Protein AF-0000000065834195 (afdb_homodimer)

Nearest PDB structures (foldseek):
  3djc-assembly2_C  TM=9.506E-01  e=4.608E-28  Legionella pneumophila subsp. pneumophila str. Philadelphia 1
  3djc-assembly2_D  TM=9.447E-01  e=1.543E-27  Legionella pneumophila subsp. pneumophila str. Philadelphia 1
  3djc-assembly1_K  TM=9.472E-01  e=4.866E-27  Legionella pneumophila subsp. pneumophila str. Philadelphia 1
  3djc-assembly2_E  TM=9.379E-01  e=1.068E-26  Legionella pneumophila subsp. pneumophila str. Philadelphia 1
  9b78-assembly1_A  TM=9.032E-01  e=1.352E-25  Mycobacterium tuberculosis

Radius of gyration: 26.87 Å; Cα contacts (8 Å, |Δi|>4): 1147; chains: 2; bounding box: 45×83×64 Å

Foldseek 3Di:
DEWEWEADQFKIKIWDDDQPDTLDIDIDGDDLPQALVNCQVVVQVVCVVSVDHLQNHDAYAYFHPDPSCPVRVQCNCCPRNNYGYHYQLDPPQDLPAAAADPDSSPDGSLLSLLLSLCVVPDADQAWEWAADQKTWTWTAANVSHTHGTDIGGHLQNVQVVCCVPPPPADDEDAADAPDLDDPDRRRVVNNCSQVVVLVVLVVRVVVCQCVRPVPCVPPYAYEYEYDCRCRRPPVHPSHPYYDHCSNVVSRSVSCVVSVVD/DEWEWEADQFKIKIWDDDQPDTLDIDIDGDDLPQALVNCQVVVQVVCVVSVDHLQNHDAYAYFHPDPSCPVRVQCNCCPRNNYGYHYQLDPPQDLPAAAADPDSSPDRSLLSLLLSLCVVPDADQAWEWAADQKTWTWTQANVSHTHGTDIGGHLQNVQVVCCVPPPPADDEDAADAPDLDDPDRRRVVNNCSQVVVLVVLVVRVVVCQCVRPVVCVPPYAYEYEYDCRCRRPPVHPSHPYYDHCSNVSSRSVSCVVSVVD

Sequence (522 aa):
MLLAIDAGNTNVVFAVFEGDVKRGQWRVSTDGRRTADEHAVWLVALMAMKGLTPKDIHAAILSSVVPAQTGPLTTLCEEHFGCTPMRVGDPGVRLGLEVRIDNPKEAGADRLVNAVAAVATYPPPLVVIDIGTGTTFDVVDANGDFAGGVIAPGPVLSLDALHRVAAQLPKVDILRPDRVIGKGTVAAMQSGMFWGYTGMIEGILTRIKAELSPTGDPPVTVIGTGGLVRLFAEGSSLVDAIDADLTLRGLRLIHQRNAARMLLAIDAGNTNVVFAVFEGDVKRGQWRVSTDGRRTADEHAVWLVALMAMKGLTPKDIHAAILSSVVPAQTGPLTTLCEEHFGCTPMRVGDPGVRLGLEVRIDNPKEAGADRLVNAVAAVATYPPPLVVIDIGTGTTFDVVDANGDFAGGVIAPGPVLSLDALHRVAAQLPKVDILRPDRVIGKGTVAAMQSGMFWGYTGMIEGILTRIKAELSPTGDPPVTVIGTGGLVRLFAEGSSLVDAIDADLTLRGLRLIHQRNAAR

Organism: Rhodospirillum centenum (strain ATCC 51521 / SW) (NCBI:txid414684)

InterPro domains:
  IPR004619 Type III pantothenate kinase [MF_01274] (1-259)
  IPR004619 Type III pantothenate kinase [PF03309] (2-206)
  IPR004619 Type III pantothenate kinase [PTHR34265] (1-259)
  IPR004619 Type III pantothenate kinase [TIGR00671] (2-254)
  IPR043129 ATPase, nucleotide binding domain [SSF53067] (1-123)
  IPR043129 ATPase, nucleotide binding domain [SSF53067] (125-258)

Secondary structure (DSSP, 8-state):
-EEEEEE-SSEEEEEEEETTEEEEEEEEE--TT--HHHHHHHHHHHHHTTT--GGG--EEEEEES-HHHHHHHHHHIIIIISSPPEETTSTT---SS-B-SS-GGGS-HHHHHHHHHHHHHSPSSEEEEEESSEEEEEEE-TTS-EEEEEEEE-HHHHHHHHHHH-TT---------S-SSBSSHHHHHHHHHHHHHHHHHHHHHHHHHHHH-TT--SPPEEEEESTTHHHHHTTSSS-SEE-TTHHHHHHHHHHHHHH--/-EEEEEE-SSEEEEEEEETTEEEEEEEEE--TT--HHHHHHHHHHHHHTTT--GGG--EEEEEES-HHHHHHHHHIIIIIISSPPEETTSTT---SS-B-SS-GGGS-HHHHHHHHHHHHHSPSSEEEEEESSEEEEEEE-TTS-EEEEEEEE-HHHHHHHHHHH-TT---------S-SSBSSHHHHHHHHHHHHHHHHHHHHHHHHHHHH-TT--SPPEEEEESTTHHHHHTTSSS-SEE-TTHHHHHHHHHHHHHH--

Solvent-accessible surface area (backbone atoms only — not comparable to full-atom values): 26739 Å² total; per-residue (Å²): 61,36,36,38,36,42,32,42,72,62,36,31,38,40,34,36,27,55,84,93,42,74,73,46,75,47,75,45,75,49,52,70,85,58,44,28,65,58,51,43,58,57,50,50,56,56,36,44,77,67,74,42,54,53,85,54,36,68,40,34,36,35,31,54,54,31,75,64,44,46,59,28,53,42,48,27,31,40,74,65,38,68,24,74,48,47,46,58,84,42,90,87,64,56,65,88,54,53,66,59,35,79,52,59,88,64,56,50,31,60,60,54,28,31,49,47,29,43,55,76,74,46,67,54,22,28,34,41,35,36,30,46,71,41,26,36,38,40,32,29,36,72,88,51,24,39,46,33,20,28,32,29,57,8,68,65,52,25,49,50,47,37,32,73,60,36,80,80,47,70,90,74,75,83,45,82,56,95,51,57,60,8,42,44,65,67,47,7,35,18,18,17,51,38,44,20,48,46,14,14,54,50,37,40,48,55,50,40,42,49,70,78,24,71,80,50,68,67,57,70,40,33,35,27,20,52,87,50,30,57,80,67,32,60,97,40,87,77,39,75,43,79,44,81,55,35,49,64,50,12,48,53,53,34,48,53,62,56,60,80,104,61,37,38,40,35,43,33,41,72,62,35,30,39,39,32,36,27,55,85,92,42,76,73,45,73,47,77,44,74,49,52,68,83,57,45,27,66,59,48,44,57,56,50,52,55,56,35,42,75,66,75,42,54,52,84,54,34,68,40,34,35,36,29,53,52,30,75,63,45,46,58,28,52,41,47,26,31,39,74,64,38,67,24,75,48,48,47,57,84,43,89,87,64,54,63,88,54,53,67,59,36,81,52,59,88,63,57,51,30,60,60,53,28,30,49,47,28,42,55,75,74,45,68,56,21,29,34,41,35,35,30,46,70,40,26,36,37,41,32,28,36,72,86,50,23,38,45,32,19,28,32,29,59,7,68,65,51,23,51,52,46,36,33,74,60,37,80,80,46,72,90,73,74,82,46,83,57,96,49,57,60,8,40,43,64,67,47,7,35,18,18,19,52,38,44,19,48,47,14,15,52,52,38,40,49,54,50,42,43,49,69,76,24,71,81,50,68,68,58,72,40,31,36,28,19,53,86,49,30,58,80,65,32,60,98,41,85,76,39,76,43,78,44,82,55,35,49,64,51,11,48,52,51,33,49,53,63,56,59,81,105

pLDDT: mean 95.98, std 4.54, range [53.22, 98.81]

Structure (mmCIF, N/CA/C/O backbone):
data_AF-0000000065834195-model_v1
#
loop_
_entity.id
_entity.type
_entity.pdbx_description
1 polymer 'Type III pantothenate kinase'
#
loop_
_atom_site.group_PDB
_atom_site.id
_atom_site.type_symbol
_atom_site.label_atom_id
_atom_site.label_alt_id
_atom_site.label_comp_id
_atom_site.label_asym_id
_atom_site.label_entity_id
_atom_site.label_seq_id
_atom_site.pdbx_PDB_ins_code
_atom_site.Cartn_x
_atom_site.Cartn_y
_atom_site.Cartn_z
_atom_site.occupancy
_atom_site.B_iso_or_equiv
_atom_site.auth_seq_id
_atom_site.auth_comp_id
_atom_site.auth_asym_id
_atom_site.auth_atom_id
_atom_site.pdbx_PDB_model_num
ATOM 1 N N . MET A 1 1 ? -7.125 40.031 8.68 1 97.75 1 MET A N 1
ATOM 2 C CA . MET A 1 1 ? -7.434 38.625 8.68 1 97.75 1 MET A CA 1
ATOM 3 C C . MET A 1 1 ? -6.207 37.781 8.297 1 97.75 1 MET A C 1
ATOM 5 O O . MET A 1 1 ? -5.242 38.312 7.75 1 97.75 1 MET A O 1
ATOM 9 N N . LEU A 1 2 ? -6.211 36.5 8.672 1 98.62 2 LEU A N 1
ATOM 10 C CA . LEU A 1 2 ? -5.082 35.625 8.422 1 98.62 2 LEU A CA 1
ATOM 11 C C . LEU A 1 2 ? -5.352 34.719 7.223 1 98.62 2 LEU A C 1
ATOM 13 O O . LEU A 1 2 ? -6.406 34.094 7.141 1 98.62 2 LEU A O 1
ATOM 17 N N . LEU A 1 3 ? -4.465 34.688 6.25 1 98.81 3 LEU A N 1
ATOM 18 C CA . LEU A 1 3 ? -4.461 33.719 5.18 1 98.81 3 LEU A CA 1
ATOM 19 C C . LEU A 1 3 ? -3.582 32.5 5.547 1 98.81 3 LEU A C 1
ATOM 21 O O . LEU A 1 3 ? -2.365 32.656 5.688 1 98.81 3 LEU A O 1
ATOM 25 N N . ALA A 1 4 ? -4.23 31.375 5.773 1 98.81 4 ALA A N 1
ATOM 26 C CA . ALA A 1 4 ? -3.512 30.141 6.059 1 98.81 4 ALA A CA 1
ATOM 27 C C . ALA A 1 4 ? -3.408 29.266 4.812 1 98.81 4 ALA A C 1
ATOM 29 O O . ALA A 1 4 ? -4.402 29.047 4.117 1 98.81 4 ALA A O 1
ATOM 30 N N . ILE A 1 5 ? -2.184 28.781 4.523 1 98.81 5 ILE A N 1
ATOM 31 C CA . ILE A 1 5 ? -1.935 28 3.324 1 98.81 5 ILE A CA 1
ATOM 32 C C . ILE A 1 5 ? -1.263 26.672 3.701 1 98.81 5 ILE A C 1
ATOM 34 O O . ILE A 1 5 ? -0.229 26.672 4.375 1 98.81 5 ILE A O 1
ATOM 38 N N . ASP A 1 6 ? -1.839 25.609 3.357 1 98.12 6 ASP A N 1
ATOM 39 C CA . ASP A 1 6 ? -1.272 24.266 3.506 1 98.12 6 ASP A CA 1
ATOM 40 C C . ASP A 1 6 ? -1 23.641 2.145 1 98.12 6 ASP A C 1
ATOM 42 O O . ASP A 1 6 ? -1.924 23.172 1.474 1 98.12 6 ASP A O 1
ATOM 46 N N . ALA A 1 7 ? 0.254 23.594 1.764 1 97.62 7 ALA A N 1
ATOM 47 C CA . ALA A 1 7 ? 0.655 23.062 0.468 1 97.62 7 ALA A CA 1
ATOM 48 C C . ALA A 1 7 ? 1.127 21.609 0.602 1 97.62 7 ALA A C 1
ATOM 50 O O . ALA A 1 7 ? 2.279 21.359 0.963 1 97.62 7 ALA A O 1
ATOM 51 N N . GLY A 1 8 ? 0.248 20.719 0.256 1 95.31 8 GLY A N 1
ATOM 52 C CA . GLY A 1 8 ? 0.583 19.297 0.252 1 95.31 8 GLY A CA 1
ATOM 53 C C . GLY A 1 8 ? 0.902 18.766 -1.132 1 95.31 8 GLY A C 1
ATOM 54 O O . GLY A 1 8 ? 0.868 19.516 -2.113 1 95.31 8 GLY A O 1
ATOM 55 N N . ASN A 1 9 ? 1.165 17.453 -1.259 1 93.69 9 ASN A N 1
ATOM 56 C CA . ASN A 1 9 ? 1.598 16.828 -2.498 1 93.69 9 ASN A CA 1
ATOM 57 C C . ASN A 1 9 ? 0.467 16.766 -3.521 1 93.69 9 ASN A C 1
ATOM 59 O O . ASN A 1 9 ? 0.712 16.797 -4.727 1 93.69 9 ASN A O 1
ATOM 63 N N . THR A 1 10 ? -0.702 16.703 -3.031 1 93.25 10 THR A N 1
ATOM 64 C CA . THR A 1 10 ? -1.838 16.5 -3.926 1 93.25 10 THR A CA 1
ATOM 65 C C . THR A 1 10 ? -2.641 17.797 -4.078 1 93.25 10 THR A C 1
ATOM 67 O O . THR A 1 10 ? -3.107 18.109 -5.176 1 93.25 10 THR A O 1
ATOM 70 N N . ASN A 1 11 ? -2.766 18.453 -2.984 1 95.31 11 ASN A N 1
ATOM 71 C CA . ASN A 1 11 ? -3.572 19.672 -2.998 1 95.31 11 ASN A CA 1
ATOM 72 C C . ASN A 1 11 ? -2.914 20.797 -2.199 1 95.31 11 ASN A C 1
ATOM 74 O O . ASN A 1 11 ? -2.113 20.531 -1.301 1 95.31 11 ASN A O 1
ATOM 78 N N . VAL A 1 12 ? -3.273 21.969 -2.59 1 97.75 12 VAL A N 1
ATOM 79 C CA . VAL A 1 12 ? -3.02 23.156 -1.776 1 97.75 12 VAL A CA 1
ATOM 80 C C . VAL A 1 12 ? -4.332 23.672 -1.198 1 97.75 12 VAL A C 1
ATOM 82 O O . VAL A 1 12 ? -5.309 23.859 -1.93 1 97.75 12 VAL A O 1
ATOM 85 N N . VAL A 1 13 ? -4.348 23.859 0.107 1 98.12 13 VAL A N 1
ATOM 86 C CA . VAL A 1 13 ? -5.551 24.328 0.782 1 98.12 13 VAL A CA 1
ATOM 87 C C . VAL A 1 13 ? -5.328 25.75 1.318 1 98.12 13 VAL A C 1
ATOM 89 O O . VAL A 1 13 ? -4.289 26.031 1.911 1 98.12 13 VAL A O 1
ATOM 92 N N . PHE A 1 14 ? -6.305 26.609 0.997 1 98.69 14 PHE A N 1
ATOM 93 C CA . PHE A 1 14 ? -6.312 27.984 1.483 1 98.69 14 PHE A CA 1
ATOM 94 C C . PHE A 1 14 ? -7.473 28.219 2.445 1 98.69 14 PHE A C 1
ATOM 96 O O . PHE A 1 14 ? -8.578 27.719 2.219 1 98.69 14 PHE A O 1
ATOM 103 N N . ALA A 1 15 ? -7.172 28.953 3.494 1 98.69 15 ALA A N 1
ATOM 104 C CA . ALA A 1 15 ? -8.25 29.375 4.391 1 98.69 15 ALA A CA 1
ATOM 105 C C . ALA A 1 15 ? -8.023 30.797 4.906 1 98.69 15 ALA A C 1
ATOM 107 O O . ALA A 1 15 ? -6.879 31.219 5.098 1 98.69 15 ALA A O 1
ATOM 108 N N . VAL A 1 16 ? -9.102 31.531 5.074 1 98.75 16 VAL A N 1
ATOM 109 C CA . VAL A 1 16 ? -9.055 32.844 5.664 1 98.75 16 VAL A CA 1
ATOM 110 C C . VAL A 1 16 ? -9.719 32.844 7.039 1 98.75 16 VAL A C 1
ATOM 112 O O . VAL A 1 16 ? -10.852 32.375 7.18 1 98.75 16 VAL A O 1
ATOM 115 N N . PHE A 1 17 ? -8.93 33.312 8.023 1 98.5 17 PHE A N 1
ATOM 116 C CA . PHE A 1 17 ? -9.453 33.375 9.383 1 98.5 17 PHE A CA 1
ATOM 117 C C . PHE A 1 17 ? -9.609 34.812 9.844 1 98.5 17 PHE A C 1
ATOM 119 O O . PHE A 1 17 ? -8.727 35.656 9.617 1 98.5 17 PHE A O 1
ATOM 126 N N . GLU A 1 18 ? -10.742 35.125 10.461 1 97.94 18 GLU A N 1
ATOM 127 C CA . GLU A 1 18 ? -10.953 36.312 11.297 1 97.94 18 GLU A CA 1
ATOM 128 C C . GLU A 1 18 ? -11.031 35.938 12.773 1 97.94 18 GLU A C 1
ATOM 130 O O . GLU A 1 18 ? -12.086 35.531 13.266 1 97.94 18 GLU A O 1
ATOM 135 N N . GLY A 1 19 ? -9.914 36.125 13.484 1 94.69 19 GLY A N 1
ATOM 136 C CA . GLY A 1 19 ? -9.828 35.5 14.789 1 94.69 19 GLY A CA 1
ATOM 137 C C . GLY A 1 19 ? -9.945 33.969 14.727 1 94.69 19 GLY A C 1
ATOM 138 O O . GLY A 1 19 ? -9.203 33.312 13.984 1 94.69 19 GLY A O 1
ATOM 139 N N . ASP A 1 20 ? -10.945 33.469 15.422 1 94.5 20 ASP A N 1
ATOM 140 C CA . ASP A 1 20 ? -11.141 32.031 15.453 1 94.5 20 ASP A CA 1
ATOM 141 C C . ASP A 1 20 ? -12.195 31.594 14.438 1 94.5 20 ASP A C 1
ATOM 143 O O . ASP A 1 20 ? -12.477 30.391 14.289 1 94.5 20 ASP A O 1
ATOM 147 N N . VAL A 1 21 ? -12.656 32.5 13.656 1 96.94 21 VAL A N 1
ATOM 148 C CA . VAL A 1 21 ? -13.734 32.219 12.719 1 96.94 21 VAL A CA 1
ATOM 149 C C . VAL A 1 21 ? -13.156 32.031 11.32 1 96.94 21 VAL A C 1
ATOM 151 O O . VAL A 1 21 ? -12.461 32.906 10.797 1 96.94 21 VAL A O 1
ATOM 154 N N . LYS A 1 22 ? -13.492 30.875 10.711 1 98.06 22 LYS A N 1
ATOM 155 C CA . LYS A 1 22 ? -13.094 30.625 9.328 1 98.06 22 LYS A CA 1
ATOM 156 C C . LYS A 1 22 ? -14.07 31.281 8.352 1 98.06 22 LYS A C 1
ATOM 158 O O . LYS A 1 22 ? -15.227 30.875 8.258 1 98.06 22 LYS A O 1
ATOM 163 N N . ARG A 1 23 ? -13.555 32.219 7.625 1 98.12 23 ARG A N 1
ATOM 164 C CA . ARG A 1 23 ? -14.391 33 6.719 1 98.12 23 ARG A CA 1
ATOM 165 C C . ARG A 1 23 ? -14.5 32.344 5.355 1 98.12 23 ARG A C 1
ATOM 167 O O . ARG A 1 23 ? -15.422 32.625 4.59 1 98.12 23 ARG A O 1
ATOM 174 N N . GLY A 1 24 ? -13.586 31.438 5.043 1 98 24 GLY A N 1
ATOM 175 C CA . GLY A 1 24 ? -13.562 30.703 3.781 1 98 24 GLY A CA 1
ATOM 176 C C . GLY A 1 24 ? -12.445 29.688 3.701 1 98 24 GLY A C 1
ATOM 177 O O . GLY A 1 24 ? -11.438 29.797 4.402 1 98 24 GLY A O 1
ATOM 178 N N . GLN A 1 25 ? -12.641 28.688 2.916 1 98.44 25 GLN A N 1
ATOM 179 C CA . GLN A 1 25 ? -11.672 27.625 2.65 1 98.44 25 GLN A CA 1
ATOM 180 C C . GLN A 1 25 ? -11.773 27.125 1.21 1 98.44 25 GLN A C 1
ATOM 182 O O . GLN A 1 25 ? -12.875 26.969 0.682 1 98.44 25 GLN A O 1
ATOM 187 N N . TRP A 1 26 ? -10.672 26.938 0.581 1 98.62 26 TRP A N 1
ATOM 188 C CA . TRP A 1 26 ? -10.625 26.516 -0.817 1 98.62 26 TRP A CA 1
ATOM 189 C C . TRP A 1 26 ? -9.477 25.547 -1.058 1 98.62 26 TRP A C 1
ATOM 191 O O . TRP A 1 26 ? -8.484 25.562 -0.334 1 98.62 26 TRP A O 1
ATOM 201 N N . ARG A 1 27 ? -9.695 24.703 -1.991 1 97.44 27 ARG A N 1
ATOM 202 C CA . ARG A 1 27 ? -8.711 23.688 -2.332 1 97.44 27 ARG A CA 1
ATOM 203 C C . ARG A 1 27 ? -8.438 23.656 -3.83 1 97.44 27 ARG A C 1
ATOM 205 O O . ARG A 1 27 ? -9.359 23.781 -4.637 1 97.44 27 ARG A O 1
ATOM 212 N N . VAL A 1 28 ? -7.148 23.547 -4.176 1 97.69 28 VAL A N 1
ATOM 213 C CA . VAL A 1 28 ? -6.742 23.438 -5.574 1 97.69 28 VAL A CA 1
ATOM 214 C C . VAL A 1 28 ? -5.68 22.344 -5.719 1 97.69 28 VAL A C 1
ATOM 216 O O . VAL A 1 28 ? -4.914 22.094 -4.785 1 97.69 28 VAL A O 1
ATOM 219 N N . SER A 1 29 ? -5.656 21.656 -6.867 1 96.69 29 SER A N 1
ATOM 220 C CA . SER A 1 29 ? -4.656 20.609 -7.109 1 96.69 29 SER A CA 1
ATOM 221 C C . SER A 1 29 ? -3.244 21.188 -7.082 1 96.69 29 SER A C 1
ATOM 223 O O . SER A 1 29 ? -3.01 22.297 -7.562 1 96.69 29 SER A O 1
ATOM 225 N N . THR A 1 30 ? -2.346 20.406 -6.512 1 95.81 30 THR A N 1
ATOM 226 C CA . THR A 1 30 ? -0.941 20.797 -6.512 1 95.81 30 THR A CA 1
ATOM 227 C C . THR A 1 30 ? -0.331 20.625 -7.898 1 95.81 30 THR A C 1
ATOM 229 O O . THR A 1 30 ? -0.424 19.562 -8.492 1 95.81 30 THR A O 1
ATOM 232 N N . ASP A 1 31 ? 0.169 21.703 -8.383 1 94.5 31 ASP A N 1
ATOM 233 C CA . ASP A 1 31 ? 0.887 21.734 -9.656 1 94.5 31 ASP A CA 1
ATOM 234 C C . ASP A 1 31 ? 2.193 22.516 -9.523 1 94.5 31 ASP A C 1
ATOM 236 O O . ASP A 1 31 ? 2.178 23.734 -9.312 1 94.5 31 ASP A O 1
ATOM 240 N N . GLY A 1 32 ? 3.303 21.781 -9.719 1 91.25 32 GLY A N 1
ATOM 241 C CA . GLY A 1 32 ? 4.625 22.359 -9.531 1 91.25 32 GLY A CA 1
ATOM 242 C C . GLY A 1 32 ? 4.906 23.516 -10.477 1 91.25 32 GLY A C 1
ATOM 243 O O . GLY A 1 32 ? 5.824 24.297 -10.242 1 91.25 32 GLY A O 1
ATOM 244 N N . ARG A 1 33 ? 4.145 23.703 -11.57 1 92.56 33 ARG A N 1
ATOM 245 C CA . ARG A 1 33 ? 4.387 24.734 -12.578 1 92.56 33 ARG A CA 1
ATOM 246 C C . ARG A 1 33 ? 3.545 25.984 -12.297 1 92.56 33 ARG A C 1
ATOM 248 O O . ARG A 1 33 ? 3.738 27.016 -12.93 1 92.56 33 ARG A O 1
ATOM 255 N N . ARG A 1 34 ? 2.582 25.922 -11.289 1 96.44 34 ARG A N 1
ATOM 256 C CA . ARG A 1 34 ? 1.667 27.031 -11.039 1 96.44 34 ARG A CA 1
ATOM 257 C C . ARG A 1 34 ? 2.41 28.25 -10.484 1 96.44 34 ARG A C 1
ATOM 259 O O . ARG A 1 34 ? 3.232 28.109 -9.578 1 96.44 34 ARG A O 1
ATOM 266 N N . THR A 1 35 ? 2.131 29.438 -11.031 1 96.88 35 THR A N 1
ATOM 267 C CA . THR A 1 35 ? 2.789 30.672 -10.625 1 96.88 35 THR A CA 1
ATOM 268 C C . THR A 1 35 ? 1.977 31.391 -9.555 1 96.88 35 THR A C 1
ATOM 270 O O . THR A 1 35 ? 0.825 31.047 -9.297 1 96.88 35 THR A O 1
ATOM 273 N N . ALA A 1 36 ? 2.656 32.375 -8.93 1 98.06 36 ALA A N 1
ATOM 274 C CA . ALA A 1 36 ? 1.992 33.219 -7.934 1 98.06 36 ALA A CA 1
ATOM 275 C C . ALA A 1 36 ? 0.742 33.875 -8.516 1 98.06 36 ALA A C 1
ATOM 277 O O . ALA A 1 36 ? -0.303 33.938 -7.867 1 98.06 36 ALA A O 1
ATOM 278 N N . ASP A 1 37 ? 0.826 34.312 -9.789 1 98.06 37 ASP A N 1
ATOM 279 C CA . ASP A 1 37 ? -0.283 35.031 -10.43 1 98.06 37 ASP A CA 1
ATOM 280 C C . ASP A 1 37 ? -1.445 34.062 -10.703 1 98.06 37 ASP A C 1
ATOM 282 O O . ASP A 1 37 ? -2.611 34.469 -10.594 1 98.06 37 ASP A O 1
ATOM 286 N N . GLU A 1 38 ? -1.104 32.844 -11.07 1 98 38 GLU A N 1
ATOM 287 C CA . GLU A 1 38 ? -2.15 31.828 -11.289 1 98 38 GLU A CA 1
ATOM 288 C C . GLU A 1 38 ? -2.895 31.516 -10 1 98 38 GLU A C 1
ATOM 290 O O . GLU A 1 38 ? -4.121 31.422 -9.992 1 98 38 GLU A O 1
ATOM 295 N N . HIS A 1 39 ? -2.119 31.391 -8.938 1 98.25 39 HIS A N 1
ATOM 296 C CA . HIS A 1 39 ? -2.764 31.219 -7.641 1 98.25 39 HIS A CA 1
ATOM 297 C C . HIS A 1 39 ? -3.633 32.406 -7.285 1 98.25 39 HIS A C 1
ATOM 299 O O . HIS A 1 39 ? -4.754 32.25 -6.797 1 98.25 39 HIS A O 1
ATOM 305 N N . ALA A 1 40 ? -3.127 33.594 -7.531 1 98.25 40 ALA A N 1
ATOM 306 C CA . ALA A 1 40 ? -3.789 34.844 -7.129 1 98.25 40 ALA A CA 1
ATOM 307 C C . ALA A 1 40 ? -5.137 35 -7.828 1 98.25 40 ALA A C 1
ATOM 309 O O . ALA A 1 40 ? -6.148 35.25 -7.184 1 98.25 40 ALA A O 1
ATOM 310 N N . VAL A 1 41 ? -5.129 34.812 -9.148 1 98.12 41 VAL A N 1
ATOM 311 C CA . VAL A 1 41 ? -6.359 35 -9.914 1 98.12 41 VAL A CA 1
ATOM 312 C C . VAL A 1 41 ? -7.43 34.031 -9.398 1 98.12 41 VAL A C 1
ATOM 314 O O . VAL A 1 41 ? -8.57 34.438 -9.172 1 98.12 41 VAL A O 1
ATOM 317 N N . TRP A 1 42 ? -7.02 32.812 -9.227 1 98.12 42 TRP A N 1
ATOM 318 C CA . TRP A 1 42 ? -7.922 31.766 -8.766 1 98.12 42 TRP A CA 1
ATOM 319 C C . TRP A 1 42 ? -8.414 32.062 -7.352 1 98.12 42 TRP A C 1
ATOM 321 O O . TRP A 1 42 ? -9.625 32.062 -7.094 1 98.12 42 TRP A O 1
ATOM 331 N N . LEU A 1 43 ? -7.531 32.344 -6.422 1 98.56 43 LEU A N 1
ATOM 332 C CA . LEU A 1 43 ? -7.855 32.531 -5.008 1 98.56 43 LEU A CA 1
ATOM 333 C C . LEU A 1 43 ? -8.672 33.781 -4.785 1 98.56 43 LEU A C 1
ATOM 335 O O . LEU A 1 43 ? -9.672 33.781 -4.062 1 98.56 43 LEU A O 1
ATOM 339 N N . VAL A 1 44 ? -8.273 34.906 -5.395 1 98.5 44 VAL A N 1
ATOM 340 C CA . VAL A 1 44 ? -8.938 36.188 -5.211 1 98.5 44 VAL A CA 1
ATOM 341 C C . VAL A 1 44 ? -10.367 36.094 -5.734 1 98.5 44 VAL A C 1
ATOM 343 O O . VAL A 1 44 ? -11.289 36.656 -5.133 1 98.5 44 VAL A O 1
ATOM 346 N N . ALA A 1 45 ? -10.578 35.438 -6.895 1 98.5 45 ALA A N 1
ATOM 347 C CA . ALA A 1 45 ? -11.922 35.25 -7.43 1 98.5 45 ALA A CA 1
ATOM 348 C C . ALA A 1 45 ? -12.812 34.5 -6.441 1 98.5 45 ALA A C 1
ATOM 350 O O . ALA A 1 45 ? -13.977 34.875 -6.242 1 98.5 45 ALA A O 1
ATOM 351 N N . LEU A 1 46 ? -12.273 33.531 -5.852 1 98.69 46 LEU A N 1
ATOM 352 C CA . LEU A 1 46 ? -13.039 32.719 -4.898 1 98.69 46 LEU A CA 1
ATOM 353 C C . LEU A 1 46 ? -13.289 33.5 -3.615 1 98.69 46 LEU A C 1
ATOM 355 O O . LEU A 1 46 ? -14.375 33.406 -3.025 1 98.69 46 LEU A O 1
ATOM 359 N N . MET A 1 47 ? -12.297 34.25 -3.143 1 98.44 47 MET A N 1
ATOM 360 C CA . MET A 1 47 ? -12.461 35.125 -1.986 1 98.44 47 MET A CA 1
ATOM 361 C C . MET A 1 47 ? -13.594 36.125 -2.219 1 98.44 47 MET A C 1
ATOM 363 O O . MET A 1 47 ? -14.414 36.344 -1.329 1 98.44 47 MET A O 1
ATOM 367 N N . ALA A 1 48 ? -13.641 36.625 -3.391 1 98.31 48 ALA A N 1
ATOM 368 C CA . ALA A 1 48 ? -14.656 37.625 -3.736 1 98.31 48 ALA A CA 1
ATOM 369 C C . ALA A 1 48 ? -16.062 37.031 -3.6 1 98.31 48 ALA A C 1
ATOM 371 O O . ALA A 1 48 ? -17 37.75 -3.219 1 98.31 48 ALA A O 1
ATOM 372 N N . MET A 1 49 ? -16.188 35.844 -3.926 1 98.19 49 MET A N 1
ATOM 373 C CA . MET A 1 49 ? -17.469 35.156 -3.824 1 98.19 49 MET A CA 1
ATOM 374 C C . MET A 1 49 ? -17.938 35.094 -2.373 1 98.19 49 MET A C 1
ATOM 376 O O . MET A 1 49 ? -19.125 34.906 -2.107 1 98.19 49 MET A O 1
ATOM 380 N N . LYS A 1 50 ? -17.031 35.281 -1.457 1 97.88 50 LYS A N 1
ATOM 381 C CA . LYS A 1 50 ? -17.359 35.281 -0.032 1 97.88 50 LYS A CA 1
ATOM 382 C C . LYS A 1 50 ? -17.344 36.719 0.532 1 97.88 50 LYS A C 1
ATOM 384 O O . LYS A 1 50 ? -17.406 36.906 1.749 1 97.88 50 LYS A O 1
ATOM 389 N N . GLY A 1 51 ? -17.172 37.656 -0.342 1 97.94 51 GLY A N 1
ATOM 390 C CA . GLY A 1 51 ? -17.156 39.031 0.083 1 97.94 51 GLY A CA 1
ATOM 391 C C . GLY A 1 51 ? -15.828 39.469 0.661 1 97.94 51 GLY A C 1
ATOM 392 O O . GLY A 1 51 ? -15.758 40.406 1.451 1 97.94 51 GLY A O 1
ATOM 393 N N . LEU A 1 52 ? -14.797 38.75 0.393 1 98.31 52 LEU A N 1
ATOM 394 C CA . LEU A 1 52 ? -13.453 39.062 0.865 1 98.31 52 LEU A CA 1
ATOM 395 C C . LEU A 1 52 ? -12.609 39.656 -0.258 1 98.31 52 LEU A C 1
ATOM 397 O O . LEU A 1 52 ? -12.797 39.312 -1.428 1 98.31 52 LEU A O 1
ATOM 401 N N . THR A 1 53 ? -11.734 40.562 0.076 1 97.88 53 THR A N 1
ATOM 402 C CA . THR A 1 53 ? -10.773 41.156 -0.853 1 97.88 53 THR A CA 1
ATOM 403 C C . THR A 1 53 ? -9.352 41 -0.338 1 97.88 53 THR A C 1
ATOM 405 O O . THR A 1 53 ? -9.141 40.719 0.842 1 97.88 53 THR A O 1
ATOM 408 N N . PRO A 1 54 ? -8.406 41.156 -1.224 1 98.06 54 PRO A N 1
ATOM 409 C CA . PRO A 1 54 ? -7.016 41.031 -0.78 1 98.06 54 PRO A CA 1
ATOM 410 C C . PRO A 1 54 ? -6.68 42 0.354 1 98.06 54 PRO A C 1
ATOM 412 O O . PRO A 1 54 ? -5.836 41.688 1.2 1 98.06 54 PRO A O 1
ATOM 415 N N . LYS A 1 55 ? -7.32 43.156 0.406 1 97.44 55 LYS A N 1
ATOM 416 C CA . LYS A 1 55 ? -7.055 44.156 1.418 1 97.44 55 LYS A CA 1
ATOM 417 C C . LYS A 1 55 ? -7.477 43.688 2.805 1 97.44 55 LYS A C 1
ATOM 419 O O . LYS A 1 55 ? -7.047 44.25 3.816 1 97.44 55 LYS A O 1
ATOM 424 N N . ASP A 1 56 ? -8.32 42.719 2.834 1 98 56 ASP A N 1
ATOM 425 C CA . ASP A 1 56 ? -8.797 42.156 4.098 1 98 56 ASP A CA 1
ATOM 426 C C . ASP A 1 56 ? -7.723 41.312 4.766 1 98 56 ASP A C 1
ATOM 428 O O . ASP A 1 56 ? -7.816 41 5.957 1 98 56 ASP A O 1
ATOM 432 N N . ILE A 1 57 ? -6.703 40.875 4.008 1 98.44 57 ILE A N 1
ATOM 433 C CA . ILE A 1 57 ? -5.656 40 4.5 1 98.44 57 ILE A CA 1
ATOM 434 C C . ILE A 1 57 ? -4.48 40.812 5.023 1 98.44 57 ILE A C 1
ATOM 436 O O . ILE A 1 57 ? -3.943 41.656 4.309 1 98.44 57 ILE A O 1
ATOM 440 N N . HIS A 1 58 ? -4.074 40.594 6.266 1 96.69 58 HIS A N 1
ATOM 441 C CA . HIS A 1 58 ? -2.982 41.375 6.84 1 96.69 58 HIS A CA 1
ATOM 442 C C . HIS A 1 58 ? -1.855 40.469 7.328 1 96.69 58 HIS A C 1
ATOM 444 O O . HIS A 1 58 ? -0.784 40.938 7.703 1 96.69 58 HIS A O 1
ATOM 450 N N . ALA A 1 59 ? -2.078 39.219 7.355 1 98 59 ALA A N 1
ATOM 451 C CA . ALA A 1 59 ? -1.062 38.219 7.73 1 98 59 ALA A CA 1
ATOM 452 C C . ALA A 1 59 ? -1.246 36.938 6.957 1 98 59 ALA A C 1
ATOM 454 O O . ALA A 1 59 ? -2.334 36.656 6.445 1 98 59 ALA A O 1
ATOM 455 N N . ALA A 1 60 ? -0.17 36.156 6.844 1 98.56 60 ALA A N 1
ATOM 456 C CA . ALA A 1 60 ? -0.22 34.875 6.172 1 98.56 60 ALA A CA 1
ATOM 457 C C . ALA A 1 60 ? 0.69 33.875 6.863 1 98.56 60 ALA A C 1
ATOM 459 O O . ALA A 1 60 ? 1.688 34.25 7.48 1 98.56 60 ALA A O 1
ATOM 460 N N . ILE A 1 61 ? 0.319 32.656 6.805 1 98.69 61 ILE A N 1
ATOM 461 C CA . ILE A 1 61 ? 1.134 31.547 7.285 1 98.69 61 ILE A CA 1
ATOM 462 C C . ILE A 1 61 ? 1.114 30.406 6.262 1 98.69 61 ILE A C 1
ATOM 464 O O . ILE A 1 61 ? 0.089 30.156 5.625 1 98.69 61 ILE A O 1
ATOM 468 N N . LEU A 1 62 ? 2.264 29.781 6.082 1 98.56 62 LEU A N 1
ATOM 469 C CA . LEU A 1 62 ? 2.441 28.781 5.035 1 98.56 62 LEU A CA 1
ATOM 470 C C . LEU A 1 62 ? 3.078 27.516 5.598 1 98.56 62 LEU A C 1
ATOM 472 O O . LEU A 1 62 ? 4.137 27.578 6.227 1 98.56 62 LEU A O 1
ATOM 476 N N . SER A 1 63 ? 2.387 26.438 5.52 1 98.06 63 SER A N 1
ATOM 477 C CA . SER A 1 63 ? 2.941 25.094 5.652 1 98.06 63 SER A CA 1
ATOM 478 C C . SER A 1 63 ? 3.1 24.422 4.293 1 98.06 63 SER A C 1
ATOM 480 O O . SER A 1 63 ? 2.131 24.281 3.541 1 98.06 63 SER A O 1
ATOM 482 N N . SER A 1 64 ? 4.309 24.031 3.932 1 96.19 64 SER A N 1
ATOM 483 C CA . SER A 1 64 ? 4.527 23.453 2.609 1 96.19 64 SER A CA 1
ATOM 484 C C . SER A 1 64 ? 5.453 22.25 2.678 1 96.19 64 SER A C 1
ATOM 486 O O . SER A 1 64 ? 6.516 22.312 3.297 1 96.19 64 SER A O 1
ATOM 488 N N . VAL A 1 65 ? 5.02 21.172 2.094 1 93.88 65 VAL A N 1
ATOM 489 C CA . VAL A 1 65 ? 5.891 20.016 1.936 1 93.88 65 VAL A CA 1
ATOM 490 C C . VAL A 1 65 ? 6.219 19.812 0.458 1 93.88 65 VAL A C 1
ATOM 492 O O . VAL A 1 65 ? 6.633 18.734 0.051 1 93.88 65 VAL A O 1
ATOM 495 N N . VAL A 1 66 ? 5.965 20.797 -0.369 1 94 66 VAL A N 1
ATOM 496 C CA . VAL A 1 66 ? 6.242 20.812 -1.802 1 94 66 VAL A CA 1
ATOM 497 C C . VAL A 1 66 ? 7.199 21.953 -2.133 1 94 66 VAL A C 1
ATOM 499 O O . VAL A 1 66 ? 6.766 23.062 -2.457 1 94 66 VAL A O 1
ATOM 502 N N . PRO A 1 67 ? 8.422 21.656 -2.242 1 91.81 67 PRO A N 1
ATOM 503 C CA . PRO A 1 67 ? 9.414 22.719 -2.467 1 91.81 67 PRO A CA 1
ATOM 504 C C . PRO A 1 67 ? 9.109 23.562 -3.699 1 91.81 67 PRO A C 1
ATOM 506 O O . PRO A 1 67 ? 9.211 24.797 -3.652 1 91.81 67 PRO A O 1
ATOM 509 N N . ALA A 1 68 ? 8.617 22.984 -4.746 1 94 68 ALA A N 1
ATOM 510 C CA . ALA A 1 68 ? 8.359 23.672 -6.008 1 94 68 ALA A CA 1
ATOM 511 C C . ALA A 1 68 ? 7.262 24.719 -5.855 1 94 68 ALA A C 1
ATOM 513 O O . ALA A 1 68 ? 7.168 25.656 -6.652 1 94 68 ALA A O 1
ATOM 514 N N . GLN A 1 69 ? 6.469 24.594 -4.797 1 95.69 69 GLN A N 1
ATOM 515 C CA . GLN A 1 69 ? 5.336 25.5 -4.641 1 95.69 69 GLN A CA 1
ATOM 516 C C . GLN A 1 69 ? 5.602 26.531 -3.545 1 95.69 69 GLN A C 1
ATOM 518 O O . GLN A 1 69 ? 4.875 27.516 -3.426 1 95.69 69 GLN A O 1
ATOM 523 N N . THR A 1 70 ? 6.613 26.312 -2.754 1 96.12 70 THR A N 1
ATOM 524 C CA . THR A 1 70 ? 6.887 27.203 -1.627 1 96.12 70 THR A CA 1
ATOM 525 C C . THR A 1 70 ? 7.207 28.609 -2.113 1 96.12 70 THR A C 1
ATOM 527 O O . THR A 1 70 ? 6.695 29.594 -1.568 1 96.12 70 THR A O 1
ATOM 530 N N . GLY A 1 71 ? 8.039 28.75 -3.15 1 96.94 71 GLY A N 1
ATOM 531 C CA . GLY A 1 71 ? 8.383 30.031 -3.719 1 96.94 71 GLY A CA 1
ATOM 532 C C . GLY A 1 71 ? 7.18 30.797 -4.254 1 96.94 71 GLY A C 1
ATOM 533 O O . GLY A 1 71 ? 6.871 31.891 -3.787 1 96.94 71 GLY A O 1
ATOM 534 N N . PRO A 1 72 ? 6.484 30.156 -5.195 1 98.19 72 PRO A N 1
ATOM 535 C CA . PRO A 1 72 ? 5.309 30.812 -5.785 1 98.19 72 PRO A CA 1
ATOM 536 C C . PRO A 1 72 ? 4.27 31.203 -4.742 1 98.19 72 PRO A C 1
ATOM 538 O O . PRO A 1 72 ? 3.662 32.281 -4.848 1 98.19 72 PRO A O 1
ATOM 541 N N . LEU A 1 73 ? 4.062 30.453 -3.725 1 98.62 73 LEU A N 1
ATOM 542 C CA . LEU A 1 73 ? 3.072 30.75 -2.699 1 98.62 73 LEU A CA 1
ATOM 543 C C . LEU A 1 73 ? 3.545 31.906 -1.814 1 98.62 73 LEU A C 1
ATOM 545 O O . LEU A 1 73 ? 2.736 32.719 -1.363 1 98.62 73 LEU A O 1
ATOM 549 N N . THR A 1 74 ? 4.832 31.938 -1.553 1 98.44 74 THR A N 1
ATOM 550 C CA . THR A 1 74 ? 5.406 33.062 -0.845 1 98.44 74 THR A CA 1
ATOM 551 C C . THR A 1 74 ? 5.219 34.375 -1.647 1 98.44 74 THR A C 1
ATOM 553 O O . THR A 1 74 ? 4.785 35.375 -1.104 1 98.44 74 THR A O 1
ATOM 556 N N . THR A 1 75 ? 5.523 34.25 -2.932 1 98.56 75 THR A N 1
ATOM 557 C CA . THR A 1 75 ? 5.367 35.406 -3.826 1 98.56 75 THR A CA 1
ATOM 558 C C . THR A 1 75 ? 3.906 35.844 -3.904 1 98.56 75 THR A C 1
ATOM 560 O O . THR A 1 75 ? 3.607 37.031 -3.955 1 98.56 75 THR A O 1
ATOM 563 N N . LEU A 1 76 ? 3.004 34.875 -3.922 1 98.62 76 LEU A N 1
ATOM 564 C CA . LEU A 1 76 ? 1.574 35.156 -3.877 1 98.62 76 LEU A CA 1
ATOM 565 C C . LEU A 1 76 ? 1.243 36.062 -2.705 1 98.62 76 LEU A C 1
ATOM 567 O O . LEU A 1 76 ? 0.584 37.094 -2.881 1 98.62 76 LEU A O 1
ATOM 571 N N . CYS A 1 77 ? 1.704 35.719 -1.499 1 98.69 77 CYS A N 1
ATOM 572 C CA . CYS A 1 77 ? 1.41 36.469 -0.29 1 98.69 77 CYS A CA 1
ATOM 573 C C . CYS A 1 77 ? 2.016 37.875 -0.364 1 98.69 77 CYS A C 1
ATOM 575 O O . CYS A 1 77 ? 1.338 38.875 -0.082 1 98.69 77 CYS A O 1
ATOM 577 N N . GLU A 1 78 ? 3.23 37.969 -0.796 1 98.31 78 GLU A N 1
ATOM 578 C CA . GLU A 1 78 ? 3.963 39.219 -0.796 1 98.31 78 GLU A CA 1
ATOM 579 C C . GLU A 1 78 ? 3.41 40.188 -1.845 1 98.31 78 GLU A C 1
ATOM 581 O O . GLU A 1 78 ? 3.162 41.344 -1.552 1 98.31 78 GLU A O 1
ATOM 586 N N . GLU A 1 79 ? 3.133 39.719 -2.984 1 98.12 79 GLU A N 1
ATOM 587 C CA . GLU A 1 79 ? 2.809 40.594 -4.105 1 98.12 79 GLU A CA 1
ATOM 588 C C . GLU A 1 79 ? 1.311 40.875 -4.172 1 98.12 79 GLU A C 1
ATOM 590 O O . GLU A 1 79 ? 0.895 41.938 -4.59 1 98.12 79 GLU A O 1
ATOM 595 N N . HIS A 1 80 ? 0.53 39.938 -3.783 1 98 80 HIS A N 1
ATOM 596 C CA . HIS A 1 80 ? -0.898 40.094 -4.031 1 98 80 HIS A CA 1
ATOM 597 C C . HIS A 1 80 ? -1.65 40.375 -2.736 1 98 80 HIS A C 1
ATOM 599 O O . HIS A 1 80 ? -2.766 40.906 -2.77 1 98 80 HIS A O 1
ATOM 605 N N . PHE A 1 81 ? -1.032 40.094 -1.612 1 98.25 81 PHE A N 1
ATOM 606 C CA . PHE A 1 81 ? -1.711 40.344 -0.349 1 98.25 81 PHE A CA 1
ATOM 607 C C . PHE A 1 81 ? -0.901 41.312 0.51 1 98.25 81 PHE A C 1
ATOM 609 O O . PHE A 1 81 ? -1.386 41.781 1.535 1 98.25 81 PHE A O 1
ATOM 616 N N . GLY A 1 82 ? 0.312 41.531 0.147 1 97.12 82 GLY A N 1
ATOM 617 C CA . GLY A 1 82 ? 1.125 42.562 0.791 1 97.12 82 GLY A CA 1
ATOM 618 C C . GLY A 1 82 ? 1.699 42.094 2.121 1 97.12 82 GLY A C 1
ATOM 619 O O . GLY A 1 82 ? 1.962 42.938 2.998 1 97.12 82 GLY A O 1
ATOM 620 N N . CYS A 1 83 ? 1.808 40.906 2.416 1 96.25 83 CYS A N 1
ATOM 621 C CA . CYS A 1 83 ? 2.383 40.406 3.658 1 96.25 83 CYS A CA 1
ATOM 622 C C . CYS A 1 83 ? 3.318 39.219 3.389 1 96.25 83 CYS A C 1
ATOM 624 O O . CYS A 1 83 ? 3.115 38.469 2.438 1 96.25 83 CYS A O 1
ATOM 626 N N . THR A 1 84 ? 4.395 39.094 4.164 1 96.88 84 THR A N 1
ATOM 627 C CA . THR A 1 84 ? 5.301 37.938 4.113 1 96.88 84 THR A CA 1
ATOM 628 C C . THR A 1 84 ? 4.762 36.812 4.961 1 96.88 84 THR A C 1
ATOM 630 O O . THR A 1 84 ? 4.492 36.969 6.152 1 96.88 84 THR A O 1
ATOM 633 N N . PRO A 1 85 ? 4.574 35.656 4.344 1 98.19 85 PRO A N 1
ATOM 634 C CA . PRO A 1 85 ? 4.004 34.562 5.129 1 98.19 85 PRO A CA 1
ATOM 635 C C . PRO A 1 85 ? 4.992 34 6.145 1 98.19 85 PRO A C 1
ATOM 637 O O . PRO A 1 85 ? 6.188 33.875 5.855 1 98.19 85 PRO A O 1
ATOM 640 N N . MET A 1 86 ? 4.488 33.75 7.352 1 97.75 86 MET A N 1
ATOM 641 C CA . MET A 1 86 ? 5.215 32.906 8.305 1 97.75 86 MET A CA 1
ATOM 642 C C . MET A 1 86 ? 5.309 31.469 7.812 1 97.75 86 MET A C 1
ATOM 644 O O . MET A 1 86 ? 4.293 30.844 7.531 1 97.75 86 MET A O 1
ATOM 648 N N . ARG A 1 87 ? 6.473 30.969 7.664 1 96.62 87 ARG A N 1
ATOM 649 C CA . ARG A 1 87 ? 6.641 29.609 7.168 1 96.62 87 ARG A CA 1
ATOM 650 C C . ARG A 1 87 ? 6.891 28.641 8.312 1 96.62 87 ARG A C 1
ATOM 652 O O . ARG A 1 87 ? 7.848 28.797 9.078 1 96.62 87 ARG A O 1
ATOM 659 N N . VAL A 1 88 ? 6.043 27.672 8.414 1 96.69 88 VAL A N 1
ATOM 660 C CA . VAL A 1 88 ? 6.23 26.641 9.422 1 96.69 88 VAL A CA 1
ATOM 661 C C . VAL A 1 88 ? 7.543 25.906 9.172 1 96.69 88 VAL A C 1
ATOM 663 O O . VAL A 1 88 ? 7.836 25.516 8.039 1 96.69 88 VAL A O 1
ATOM 666 N N . GLY A 1 89 ? 8.305 25.719 10.195 1 90.69 89 GLY A N 1
ATOM 667 C CA . GLY A 1 89 ? 9.594 25.047 10.07 1 90.69 89 GLY A CA 1
ATOM 668 C C . GLY A 1 89 ? 10.766 26 10.047 1 90.69 89 GLY A C 1
ATOM 669 O O . GLY A 1 89 ? 11.914 25.594 10.242 1 90.69 89 GLY A O 1
ATOM 670 N N . ASP A 1 90 ? 10.492 27.281 9.703 1 91.81 90 ASP A N 1
ATOM 671 C CA . ASP A 1 90 ? 11.562 28.266 9.727 1 91.81 90 ASP A CA 1
ATOM 672 C C . ASP A 1 90 ? 12.094 28.469 11.141 1 91.81 90 ASP A C 1
ATOM 674 O O . ASP A 1 90 ? 11.352 28.328 12.117 1 91.81 90 ASP A O 1
ATOM 678 N N . PRO A 1 91 ? 13.43 28.906 11.055 1 88.88 91 PRO A N 1
ATOM 679 C CA . PRO A 1 91 ? 13.992 29.234 12.367 1 88.88 91 PRO A CA 1
ATOM 680 C C . PRO A 1 91 ? 13.234 30.375 13.07 1 88.88 91 PRO A C 1
ATOM 682 O O . PRO A 1 91 ? 12.82 31.328 12.422 1 88.88 91 PRO A O 1
ATOM 685 N N . GLY A 1 92 ? 12.906 30.25 14.297 1 89.81 92 GLY A N 1
ATOM 686 C CA . GLY A 1 92 ? 12.281 31.312 15.062 1 89.81 92 GLY A CA 1
ATOM 687 C C . GLY A 1 92 ? 10.789 31.109 15.25 1 89.81 92 GLY A C 1
ATOM 688 O O . GLY A 1 92 ? 10.18 31.75 16.109 1 89.81 92 GLY A O 1
ATOM 689 N N . VAL A 1 93 ? 10.227 30.344 14.359 1 94.81 93 VAL A N 1
ATOM 690 C CA . VAL A 1 93 ? 8.79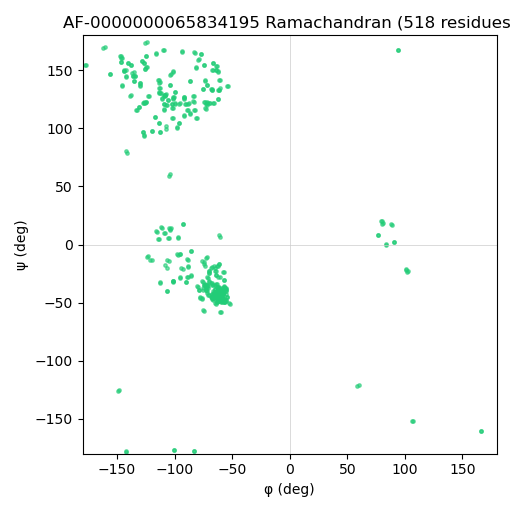7 30.078 14.516 1 94.81 93 VAL A CA 1
ATOM 691 C C . VAL A 1 93 ? 8.586 29.125 15.695 1 94.81 93 VAL A C 1
ATOM 693 O O . VAL A 1 93 ? 9.109 28.016 15.719 1 94.81 93 VAL A O 1
ATOM 696 N N . ARG A 1 94 ? 7.828 29.578 16.672 1 96.06 94 ARG A N 1
ATOM 697 C CA . ARG A 1 94 ? 7.547 28.812 17.875 1 96.06 94 ARG A CA 1
ATOM 698 C C . ARG A 1 94 ? 6.312 27.938 17.688 1 96.06 94 ARG A C 1
ATOM 700 O O . ARG A 1 94 ? 5.215 28.438 17.453 1 96.06 94 ARG A O 1
ATOM 707 N N . LEU A 1 95 ? 6.426 26.688 17.828 1 96.25 95 LEU A N 1
ATOM 708 C CA . LEU A 1 95 ? 5.324 25.75 17.625 1 96.25 95 LEU A CA 1
ATOM 709 C C . LEU A 1 95 ? 4.539 25.547 18.906 1 96.25 95 LEU A C 1
ATOM 711 O O . LEU A 1 95 ? 3.344 25.25 18.875 1 96.25 95 LEU A O 1
ATOM 715 N N . GLY A 1 96 ? 5.195 25.703 20.031 1 95 96 GLY A N 1
ATOM 716 C CA . GLY A 1 96 ? 4.562 25.438 21.312 1 95 96 GLY A CA 1
ATOM 717 C C . GLY A 1 96 ? 4.746 24 21.781 1 95 96 GLY A C 1
ATOM 718 O O . GLY A 1 96 ? 4.168 23.594 22.797 1 95 96 GLY A O 1
ATOM 719 N N . LEU A 1 97 ? 5.461 23.188 21.031 1 95.81 97 LEU A N 1
ATOM 720 C CA . LEU A 1 97 ? 5.871 21.844 21.438 1 95.81 97 LEU A CA 1
ATOM 721 C C . LEU A 1 97 ? 7.297 21.562 20.984 1 95.81 97 LEU A C 1
ATOM 723 O O . LEU A 1 97 ? 7.82 22.219 20.094 1 95.81 97 LEU A O 1
ATOM 727 N N . GLU A 1 98 ? 7.906 20.656 21.688 1 96.38 98 GLU A N 1
ATOM 728 C CA . GLU A 1 98 ? 9.25 20.234 21.297 1 96.38 98 GLU A CA 1
ATOM 729 C C . GLU A 1 98 ? 9.211 19.125 20.266 1 96.38 98 GLU A C 1
ATOM 731 O O . GLU A 1 98 ? 8.359 18.234 20.328 1 96.38 98 GLU A O 1
ATOM 736 N N . VAL A 1 99 ? 10.102 19.188 19.312 1 96.94 99 VAL A N 1
ATOM 737 C CA . VAL A 1 99 ? 10.266 18.156 18.297 1 96.94 99 VAL A CA 1
ATOM 738 C C . VAL A 1 99 ? 11.383 17.203 18.719 1 96.94 99 VAL A C 1
ATOM 740 O O . VAL A 1 99 ? 12.562 17.531 18.594 1 96.94 99 VAL A O 1
ATOM 743 N N . ARG A 1 100 ? 10.992 16.016 19.172 1 96.94 100 ARG A N 1
ATOM 744 C CA . ARG A 1 100 ? 11.93 15.086 19.797 1 96.94 100 ARG A CA 1
ATOM 745 C C . ARG A 1 100 ? 12.273 13.945 18.859 1 96.94 100 ARG A C 1
ATOM 747 O O . ARG A 1 100 ? 12.047 12.773 19.172 1 96.94 100 ARG A O 1
ATOM 754 N N . ILE A 1 101 ? 12.828 14.242 17.688 1 96.62 101 ILE A N 1
ATOM 755 C CA . ILE A 1 101 ? 13.336 13.25 16.75 1 96.62 101 ILE A CA 1
ATOM 756 C C . ILE A 1 101 ? 14.805 13.547 16.438 1 96.62 101 ILE A C 1
ATOM 758 O O . ILE A 1 101 ? 15.367 14.531 16.922 1 96.62 101 ILE A O 1
ATOM 762 N N . ASP A 1 102 ? 15.422 12.672 15.695 1 95.62 102 ASP A N 1
ATOM 763 C CA . ASP A 1 102 ? 16.859 12.734 15.508 1 95.62 102 ASP A CA 1
ATOM 764 C C . ASP A 1 102 ? 17.266 14.023 14.781 1 95.62 102 ASP A C 1
ATOM 766 O O . ASP A 1 102 ? 18.219 14.688 15.164 1 95.62 102 ASP A O 1
ATOM 770 N N . ASN A 1 103 ? 16.531 14.32 13.703 1 93.62 103 ASN A N 1
ATOM 771 C CA . ASN A 1 103 ? 16.734 15.547 12.938 1 93.62 103 ASN A CA 1
ATOM 772 C C . ASN A 1 103 ? 15.43 16.312 12.766 1 93.62 103 ASN A C 1
ATOM 774 O O . ASN A 1 103 ? 14.688 16.078 11.805 1 93.62 103 ASN A O 1
ATOM 778 N N . PRO A 1 104 ? 15.211 17.281 13.609 1 91 104 PRO A N 1
ATOM 779 C CA . PRO A 1 104 ? 13.938 18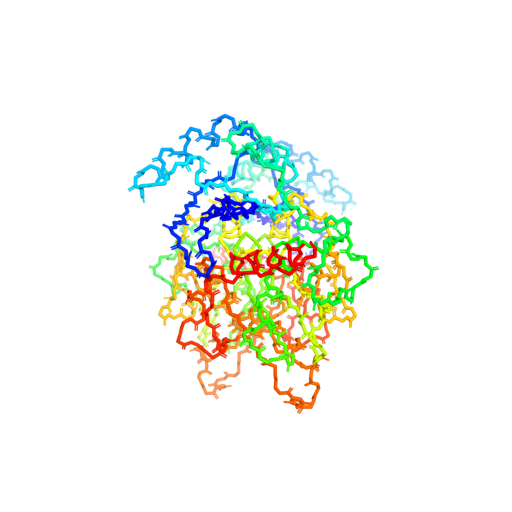 13.617 1 91 104 PRO A CA 1
ATOM 780 C C . PRO A 1 104 ? 13.609 18.641 12.273 1 91 104 PRO A C 1
ATOM 782 O O . PRO A 1 104 ? 12.438 18.844 11.945 1 91 104 PRO A O 1
ATOM 785 N N . LYS A 1 105 ? 14.594 18.922 11.453 1 87.06 105 LYS A N 1
ATOM 786 C CA . LYS A 1 105 ? 14.383 19.578 10.164 1 87.06 105 LYS A CA 1
ATOM 787 C C . LYS A 1 105 ? 13.727 18.625 9.164 1 87.06 105 LYS A C 1
ATOM 789 O O . LYS A 1 105 ? 13.211 19.062 8.133 1 87.06 105 LYS A O 1
ATOM 794 N N . GLU A 1 106 ? 13.664 17.344 9.523 1 88.06 106 GLU A N 1
ATOM 795 C CA . GLU A 1 106 ? 13.117 16.328 8.617 1 88.06 106 GLU A CA 1
ATOM 796 C C . GLU A 1 106 ? 11.609 16.188 8.797 1 88.06 106 GLU A C 1
ATOM 798 O O . GLU A 1 106 ? 10.938 15.586 7.953 1 88.06 106 GLU A O 1
ATOM 803 N N . ALA A 1 107 ? 11.164 16.766 9.875 1 90.44 107 ALA A N 1
ATOM 804 C CA . ALA A 1 107 ? 9.734 16.594 10.125 1 90.44 107 ALA A CA 1
ATOM 805 C C . ALA A 1 107 ? 8.906 17.406 9.133 1 90.44 107 ALA A C 1
ATOM 807 O O . ALA A 1 107 ? 9.148 18.609 8.945 1 90.44 107 ALA A O 1
ATOM 808 N N . GLY A 1 108 ? 8.055 16.75 8.43 1 92.31 108 GLY A N 1
ATOM 809 C CA . GLY A 1 108 ? 7.148 17.469 7.551 1 92.31 108 GLY A CA 1
ATOM 810 C C . GLY A 1 108 ? 6.352 18.547 8.266 1 92.31 108 GLY A C 1
ATOM 811 O O . GLY A 1 108 ? 5.844 18.328 9.359 1 92.31 108 GLY A O 1
ATOM 812 N N . ALA A 1 109 ? 6.27 19.672 7.629 1 94.56 109 ALA A N 1
ATOM 813 C CA . ALA A 1 109 ? 5.582 20.812 8.227 1 94.56 109 ALA A CA 1
ATOM 814 C C . ALA A 1 109 ? 4.137 20.469 8.562 1 94.56 109 ALA A C 1
ATOM 816 O O . ALA A 1 109 ? 3.619 20.875 9.609 1 94.56 109 ALA A O 1
ATOM 817 N N . ASP A 1 110 ? 3.492 19.75 7.719 1 95.31 110 ASP A N 1
ATOM 818 C CA . ASP A 1 110 ? 2.094 19.391 7.93 1 95.31 110 ASP A CA 1
ATOM 819 C C . ASP A 1 110 ? 1.936 18.5 9.156 1 95.31 110 ASP A C 1
ATOM 821 O O . ASP A 1 110 ? 0.972 18.641 9.914 1 95.31 110 ASP A O 1
ATOM 825 N N . ARG A 1 111 ? 2.873 17.609 9.359 1 96.75 111 ARG A N 1
ATOM 826 C CA . ARG A 1 111 ? 2.826 16.703 10.516 1 96.75 111 ARG A CA 1
ATOM 827 C C . ARG A 1 111 ? 2.971 17.484 11.82 1 96.75 111 ARG A C 1
ATOM 829 O O . ARG A 1 111 ? 2.268 17.219 12.789 1 96.75 111 ARG A O 1
ATOM 836 N N . LEU A 1 112 ? 3.9 18.484 11.828 1 97.31 112 LEU A N 1
ATOM 837 C CA . LEU A 1 112 ? 4.094 19.328 13.008 1 97.31 112 LEU A CA 1
ATOM 838 C C . LEU A 1 112 ? 2.85 20.172 13.281 1 97.31 112 LEU A C 1
ATOM 840 O O . LEU A 1 112 ? 2.422 20.297 14.43 1 97.31 112 LEU A O 1
ATOM 844 N N . VAL A 1 113 ? 2.293 20.703 12.25 1 98.19 113 VAL A N 1
ATOM 845 C CA . VAL A 1 113 ? 1.094 21.516 12.359 1 98.19 113 VAL A CA 1
ATOM 846 C C . VAL A 1 113 ? -0.045 20.703 12.961 1 98.19 113 VAL A C 1
ATOM 848 O O . VAL A 1 113 ? -0.757 21.172 13.844 1 98.19 113 VAL A O 1
ATOM 851 N N . ASN A 1 114 ? -0.224 19.469 12.469 1 98.25 114 ASN A N 1
ATOM 852 C CA . ASN A 1 114 ? -1.254 18.578 12.992 1 98.25 114 ASN A CA 1
ATOM 853 C C . ASN A 1 114 ? -1.028 18.281 14.469 1 98.25 114 ASN A C 1
ATOM 855 O O . ASN A 1 114 ? -1.979 18.234 15.258 1 98.25 114 ASN A O 1
ATOM 859 N N . ALA A 1 115 ? 0.202 18.062 14.836 1 98.31 115 ALA A N 1
ATOM 860 C CA . ALA A 1 115 ? 0.539 17.781 16.219 1 98.31 115 ALA A CA 1
ATOM 861 C C . ALA A 1 115 ? 0.17 18.938 17.141 1 98.31 115 ALA A C 1
ATOM 863 O O . ALA A 1 115 ? -0.411 18.75 18.203 1 98.31 115 ALA A O 1
ATOM 864 N N . VAL A 1 116 ? 0.503 20.172 16.719 1 98.31 116 VAL A N 1
ATOM 865 C CA . VAL A 1 116 ? 0.206 21.375 17.484 1 98.31 116 VAL A CA 1
ATOM 866 C C . VAL A 1 116 ? -1.3 21.469 17.719 1 98.31 116 VAL A C 1
ATOM 868 O O . VAL A 1 116 ? -1.743 21.703 18.844 1 98.31 116 VAL A O 1
ATOM 871 N N . ALA A 1 117 ? -2.053 21.281 16.641 1 98.38 117 ALA A N 1
ATOM 872 C CA . ALA A 1 117 ? -3.508 21.359 16.75 1 98.38 117 ALA A CA 1
ATOM 873 C C . ALA A 1 117 ? -4.059 20.266 17.656 1 98.38 117 ALA A C 1
ATOM 875 O O . ALA A 1 117 ? -4.965 20.516 18.453 1 98.38 117 ALA A O 1
ATOM 876 N N . ALA A 1 118 ? -3.551 19.062 17.547 1 98.5 118 ALA A N 1
ATOM 877 C CA . ALA A 1 118 ? -4.051 17.922 18.297 1 98.5 118 ALA A CA 1
ATOM 878 C C . ALA A 1 118 ? -3.809 18.109 19.797 1 98.5 118 ALA A C 1
ATOM 880 O O . ALA A 1 118 ? -4.711 17.891 20.609 1 98.5 118 ALA A O 1
ATOM 881 N N . VAL A 1 119 ? -2.65 18.594 20.172 1 97.62 119 VAL A N 1
ATOM 882 C CA . VAL A 1 119 ? -2.293 18.75 21.578 1 97.62 119 VAL A CA 1
ATOM 883 C C . VAL A 1 119 ? -3.152 19.828 22.219 1 97.62 119 VAL A C 1
ATOM 885 O O . VAL A 1 119 ? -3.482 19.766 23.406 1 97.62 119 VAL A O 1
ATOM 888 N N . ALA A 1 120 ? -3.477 20.797 21.438 1 97.38 120 ALA A N 1
ATOM 889 C CA . ALA A 1 120 ? -4.293 21.891 21.953 1 97.38 120 ALA A CA 1
ATOM 890 C C . ALA A 1 120 ? -5.719 21.438 22.234 1 97.38 120 ALA A C 1
ATOM 892 O O . ALA A 1 120 ? -6.434 22.062 23.016 1 97.38 120 ALA A O 1
ATOM 893 N N . THR A 1 121 ? -6.16 20.359 21.594 1 97.25 121 THR A N 1
ATOM 894 C CA . THR A 1 121 ? -7.566 19.984 21.625 1 97.25 121 THR A CA 1
ATOM 895 C C . THR A 1 121 ? -7.758 18.672 22.391 1 97.25 121 THR A C 1
ATOM 897 O O . THR A 1 121 ? -8.789 18.469 23.031 1 97.25 121 THR A O 1
ATOM 900 N N . TYR A 1 122 ? -6.82 17.734 22.359 1 97.81 122 TYR A N 1
ATOM 901 C CA . TYR A 1 122 ? -6.973 16.375 22.891 1 97.81 122 TYR A CA 1
ATOM 902 C C . TYR A 1 122 ? -5.891 16.062 23.922 1 97.81 122 TYR A C 1
ATOM 904 O O . TYR A 1 122 ? -4.789 16.609 23.859 1 97.81 122 TYR A O 1
ATOM 912 N N . PRO A 1 123 ? -6.121 15.203 24.844 1 97.12 123 PRO A N 1
ATOM 913 C CA . PRO A 1 123 ? -5.141 14.875 25.875 1 97.12 123 PRO A CA 1
ATOM 914 C C . PRO A 1 123 ? -4.004 13.992 25.359 1 97.12 123 PRO A C 1
ATOM 916 O O . PRO A 1 123 ? -4.258 12.977 24.703 1 97.12 123 PRO A O 1
ATOM 919 N N . PRO A 1 124 ? -2.768 14.312 25.672 1 97.56 124 PRO A N 1
ATOM 920 C CA . PRO A 1 124 ? -1.647 13.414 25.375 1 97.56 124 PRO A CA 1
ATOM 921 C C . PRO A 1 124 ? -1.556 12.242 26.359 1 97.56 124 PRO A C 1
ATOM 923 O O . PRO A 1 124 ? -2.104 12.305 27.453 1 97.56 124 PRO A O 1
ATOM 926 N N . PRO A 1 125 ? -0.826 11.242 26.016 1 98.44 125 PRO A N 1
ATOM 927 C CA . PRO A 1 125 ? -0.23 10.977 24.703 1 98.44 125 PRO A CA 1
ATOM 928 C C . PRO A 1 125 ? -1.276 10.75 23.609 1 98.44 125 PRO A C 1
ATOM 930 O O . PRO A 1 125 ? -2.395 10.32 23.906 1 98.44 125 PRO A O 1
ATOM 933 N N . LEU A 1 126 ? -0.967 11.094 22.375 1 98.38 126 LEU A N 1
ATOM 934 C CA . LEU A 1 126 ? -1.94 10.898 21.297 1 98.38 126 LEU A CA 1
ATOM 935 C C . LEU A 1 126 ? -1.244 10.547 19.984 1 98.38 126 LEU A C 1
ATOM 937 O O . LEU A 1 126 ? -0.022 10.664 19.875 1 98.38 126 LEU A O 1
ATOM 941 N N . VAL A 1 127 ? -1.952 9.969 19.047 1 98.75 127 VAL A N 1
ATOM 942 C CA . VAL A 1 127 ? -1.536 9.656 17.688 1 98.75 127 VAL A CA 1
ATOM 943 C C . VAL A 1 127 ? -2.488 10.32 16.688 1 98.75 127 VAL A C 1
ATOM 945 O O . VAL A 1 127 ? -3.709 10.211 16.828 1 98.75 127 VAL A O 1
ATOM 948 N N . VAL A 1 128 ? -1.929 11.055 15.758 1 98.69 128 VAL A N 1
ATOM 949 C CA . VAL A 1 128 ? -2.715 11.609 14.664 1 98.69 128 VAL A CA 1
ATOM 950 C C . VAL A 1 128 ? -2.51 10.773 13.406 1 98.69 128 VAL A C 1
ATOM 952 O O . VAL A 1 128 ? -1.389 10.672 12.898 1 98.69 128 VAL A O 1
ATOM 955 N N . ILE A 1 129 ? -3.549 10.203 12.945 1 98.38 129 ILE A N 1
ATOM 956 C CA . ILE A 1 129 ? -3.529 9.477 11.68 1 98.38 129 ILE A CA 1
ATOM 957 C C . ILE A 1 129 ? -4.016 10.391 10.555 1 98.38 129 ILE A C 1
ATOM 959 O O . ILE A 1 129 ? -5.117 10.938 10.625 1 98.38 129 ILE A O 1
ATOM 963 N N . ASP A 1 130 ? -3.191 10.578 9.602 1 97.62 130 ASP A N 1
ATOM 964 C CA . ASP A 1 130 ? -3.553 11.352 8.414 1 97.62 130 ASP A CA 1
ATOM 965 C C . ASP A 1 130 ? -3.51 10.484 7.16 1 97.62 130 ASP A C 1
ATOM 967 O O . ASP A 1 130 ? -2.432 10.109 6.695 1 97.62 130 ASP A O 1
ATOM 971 N N . ILE A 1 131 ? -4.648 10.188 6.59 1 96.69 131 ILE A N 1
ATOM 972 C CA . ILE A 1 131 ? -4.727 9.312 5.43 1 96.69 131 ILE A CA 1
ATOM 973 C C . ILE A 1 131 ? -4.922 10.141 4.164 1 96.69 131 ILE A C 1
ATOM 975 O O . ILE A 1 131 ? -6.008 10.672 3.926 1 96.69 131 ILE A O 1
ATOM 979 N N . GLY A 1 132 ? -3.957 10.25 3.318 1 93.88 132 GLY A N 1
ATOM 980 C CA . GLY A 1 132 ? -3.934 10.953 2.043 1 93.88 132 GLY A CA 1
ATOM 981 C C . GLY A 1 132 ? -3.029 10.297 1.018 1 93.88 132 GLY A C 1
ATOM 982 O O . GLY A 1 132 ? -3.135 9.094 0.771 1 93.88 132 GLY A O 1
ATOM 983 N N . THR A 1 133 ? -2.068 11.148 0.469 1 93.06 133 THR A N 1
ATOM 984 C CA . THR A 1 133 ? -1.065 10.586 -0.432 1 93.06 133 THR A CA 1
ATOM 985 C C . THR A 1 133 ? -0.237 9.523 0.276 1 93.06 133 THR A C 1
ATOM 987 O O . THR A 1 133 ? 0.047 8.469 -0.297 1 93.06 133 THR A O 1
ATOM 990 N N . GLY A 1 134 ? 0.166 9.898 1.354 1 96.06 134 GLY A N 1
ATOM 991 C CA . GLY A 1 134 ? 0.691 8.945 2.318 1 96.06 134 GLY A CA 1
ATOM 992 C C . GLY A 1 134 ? -0.213 8.75 3.52 1 96.06 134 GLY A C 1
ATOM 993 O O . GLY A 1 134 ? -1.223 9.445 3.662 1 96.06 134 GLY A O 1
ATOM 994 N N . THR A 1 135 ? 0.011 7.789 4.281 1 97.75 135 THR A N 1
ATOM 995 C CA . THR A 1 135 ? -0.601 7.586 5.59 1 97.75 135 THR A CA 1
ATOM 996 C C . THR A 1 135 ? 0.418 7.805 6.703 1 97.75 135 THR A C 1
ATOM 998 O O . THR A 1 135 ? 1.419 7.09 6.785 1 97.75 135 THR A O 1
ATOM 1001 N N . THR A 1 136 ? 0.182 8.805 7.5 1 98.19 136 THR A N 1
ATOM 1002 C CA . THR A 1 136 ? 1.13 9.086 8.57 1 98.19 136 THR A CA 1
ATOM 1003 C C . THR A 1 136 ? 0.491 8.844 9.938 1 98.19 136 THR A C 1
ATOM 1005 O O . THR A 1 136 ? -0.71 9.055 10.117 1 98.19 136 THR A O 1
ATOM 1008 N N . PHE A 1 137 ? 1.245 8.328 10.805 1 98.75 137 PHE A N 1
ATOM 1009 C CA . PHE A 1 137 ? 0.962 8.219 12.234 1 98.75 137 PHE A CA 1
ATOM 1010 C C . PHE A 1 137 ? 1.91 9.094 13.047 1 98.75 137 PHE A C 1
ATOM 1012 O O . PHE A 1 137 ? 3.047 8.703 13.32 1 98.75 137 PHE A O 1
ATOM 1019 N N . ASP A 1 138 ? 1.447 10.242 13.375 1 98.69 138 ASP A N 1
ATOM 1020 C CA . ASP A 1 138 ? 2.281 11.188 14.117 1 98.69 138 ASP A CA 1
ATOM 1021 C C . ASP A 1 138 ? 2.084 11.023 15.625 1 98.69 138 ASP A C 1
ATOM 1023 O O . ASP A 1 138 ? 0.958 11.102 16.125 1 98.69 138 ASP A O 1
ATOM 1027 N N . VAL A 1 139 ? 3.145 10.844 16.328 1 98.81 139 VAL A N 1
ATOM 1028 C CA . VAL A 1 139 ? 3.086 10.477 17.734 1 98.81 139 VAL A CA 1
ATOM 1029 C C . VAL A 1 139 ? 3.459 11.68 18.594 1 98.81 139 VAL A C 1
ATOM 1031 O O . VAL A 1 139 ? 4.492 12.312 18.375 1 98.81 139 VAL A O 1
ATOM 1034 N N . VAL A 1 140 ? 2.611 12.039 19.484 1 98.69 140 VAL A N 1
ATOM 1035 C CA . VAL A 1 140 ? 2.863 13.016 20.547 1 98.69 140 VAL A CA 1
ATOM 1036 C C . VAL A 1 140 ? 2.963 12.312 21.891 1 98.69 140 VAL A C 1
ATOM 1038 O O . VAL A 1 140 ? 2.068 11.555 22.266 1 98.69 140 VAL A O 1
ATOM 1041 N N . ASP A 1 141 ? 3.994 12.57 22.594 1 98.19 141 ASP A N 1
ATOM 1042 C CA . ASP A 1 141 ? 4.207 11.836 23.844 1 98.19 141 ASP A CA 1
ATOM 1043 C C . ASP A 1 141 ? 3.412 12.461 24.984 1 98.19 141 ASP A C 1
ATOM 1045 O O . ASP A 1 141 ? 2.648 13.406 24.781 1 98.19 141 ASP A O 1
ATOM 1049 N N . ALA A 1 142 ? 3.582 11.898 26.188 1 97.25 142 ALA A N 1
ATOM 1050 C CA . ALA A 1 142 ? 2.787 12.289 27.359 1 97.25 142 ALA A CA 1
ATOM 1051 C C . ALA A 1 142 ? 3.059 13.734 27.75 1 97.25 142 ALA A C 1
ATOM 1053 O O . ALA A 1 142 ? 2.217 14.383 28.375 1 97.25 142 ALA A O 1
ATOM 1054 N N . ASN A 1 143 ? 4.172 14.281 27.391 1 97.25 143 ASN A N 1
ATOM 1055 C CA . ASN A 1 143 ? 4.531 15.656 27.719 1 97.25 143 ASN A CA 1
ATOM 1056 C C . ASN A 1 143 ? 3.975 16.641 26.688 1 97.25 143 ASN A C 1
ATOM 1058 O O . ASN A 1 143 ? 4.113 17.844 26.828 1 97.25 143 ASN A O 1
ATOM 1062 N N . GLY A 1 144 ? 3.371 16.109 25.609 1 97.88 144 GLY A N 1
ATOM 1063 C CA . GLY A 1 144 ? 2.828 16.953 24.562 1 97.88 144 GLY A CA 1
ATOM 1064 C C . GLY A 1 144 ? 3.84 17.297 23.484 1 97.88 144 GLY A C 1
ATOM 1065 O O . GLY A 1 144 ? 3.658 18.25 22.719 1 97.88 144 GLY A O 1
ATOM 1066 N N . ASP A 1 145 ? 4.926 16.562 23.391 1 98.19 145 ASP A N 1
ATOM 1067 C CA . ASP A 1 145 ? 5.98 16.812 22.406 1 98.19 145 ASP A CA 1
ATOM 1068 C C . ASP A 1 145 ? 5.875 15.852 21.234 1 98.19 145 ASP A C 1
ATOM 1070 O O . ASP A 1 145 ? 5.43 14.711 21.391 1 98.19 145 ASP A O 1
ATOM 1074 N N . PHE A 1 146 ? 6.289 16.344 20.078 1 98.38 146 PHE A N 1
ATOM 1075 C CA . PHE A 1 146 ? 6.32 15.492 18.891 1 98.38 146 PHE A CA 1
ATOM 1076 C C . PHE A 1 146 ? 7.41 14.438 19 1 98.38 146 PHE A C 1
ATOM 1078 O O . PHE A 1 146 ? 8.602 14.766 19.078 1 98.38 146 PHE A O 1
ATOM 1085 N N . ALA A 1 147 ? 7.016 13.188 18.922 1 98.25 147 ALA A N 1
ATOM 1086 C CA . ALA A 1 147 ? 7.949 12.117 19.266 1 98.25 147 ALA A CA 1
ATOM 1087 C C . ALA A 1 147 ? 8.258 11.25 18.062 1 98.25 147 ALA A C 1
ATOM 1089 O O . ALA A 1 147 ? 8.82 10.156 18.188 1 98.25 147 ALA A O 1
ATOM 1090 N N . GLY A 1 148 ? 7.859 11.656 16.859 1 98.25 148 GLY A N 1
ATOM 1091 C CA . GLY A 1 148 ? 8.07 10.867 15.648 1 98.25 148 GLY A CA 1
ATOM 1092 C C . GLY A 1 148 ? 6.805 10.227 15.125 1 98.25 148 GLY A C 1
ATOM 1093 O O . GLY A 1 148 ? 5.719 10.805 15.227 1 98.25 148 GLY A O 1
ATOM 1094 N N . GLY A 1 149 ? 7.07 9.07 14.438 1 98.5 149 GLY A N 1
ATOM 1095 C CA . GLY A 1 149 ? 5.863 8.453 13.906 1 98.5 149 GLY A CA 1
ATOM 1096 C C . GLY A 1 149 ? 6.148 7.383 12.867 1 98.5 149 GLY A C 1
ATOM 1097 O O . GLY A 1 149 ? 7.199 6.742 12.898 1 98.5 149 GLY A O 1
ATOM 1098 N N . VAL A 1 150 ? 5.168 7.09 12.109 1 98.75 150 VAL A N 1
ATOM 1099 C CA . VAL A 1 150 ? 5.18 6.07 11.07 1 98.75 150 VAL A CA 1
ATOM 1100 C C . VAL A 1 150 ? 4.641 6.656 9.766 1 98.75 150 VAL A C 1
ATOM 1102 O O . VAL A 1 150 ? 3.678 7.426 9.781 1 98.75 150 VAL A O 1
ATOM 1105 N N . ILE A 1 151 ? 5.246 6.34 8.602 1 98.31 151 ILE A N 1
ATOM 1106 C CA . ILE A 1 151 ? 4.809 6.793 7.289 1 98.31 151 ILE A CA 1
ATOM 1107 C C . ILE A 1 151 ? 4.586 5.59 6.379 1 98.31 151 ILE A C 1
ATOM 1109 O O . ILE A 1 151 ? 5.473 4.75 6.219 1 98.31 151 ILE A O 1
ATOM 1113 N N . ALA A 1 152 ? 3.465 5.434 5.859 1 98.5 152 ALA A N 1
ATOM 1114 C CA . ALA A 1 152 ? 3.094 4.383 4.914 1 98.5 152 ALA A CA 1
ATOM 1115 C C . ALA A 1 152 ? 2.443 4.973 3.668 1 98.5 152 ALA A C 1
ATOM 1117 O O . ALA A 1 152 ? 1.986 6.121 3.682 1 98.5 152 ALA A O 1
ATOM 1118 N N . PRO A 1 153 ? 2.445 4.258 2.543 1 98 153 PRO A N 1
ATOM 1119 C CA . PRO A 1 153 ? 1.754 4.762 1.354 1 98 153 PRO A CA 1
ATOM 1120 C C . PRO A 1 153 ? 0.251 4.922 1.568 1 98 153 PRO A C 1
ATOM 1122 O O . PRO A 1 153 ? -0.349 4.18 2.348 1 98 153 PRO A O 1
ATOM 1125 N N . GLY A 1 154 ? -0.314 5.855 0.901 1 97.81 154 GLY A N 1
ATOM 1126 C CA . GLY A 1 154 ? -1.76 6.008 0.929 1 97.81 154 GLY A CA 1
ATOM 1127 C C . GLY A 1 154 ? -2.486 4.961 0.103 1 97.81 154 GLY A C 1
ATOM 1128 O O . GLY A 1 154 ? -1.931 4.426 -0.86 1 97.81 154 GLY A O 1
ATOM 1129 N N . PRO A 1 155 ? -3.715 4.703 0.475 1 97.81 155 PRO A N 1
ATOM 1130 C CA . PRO A 1 155 ? -4.461 3.641 -0.205 1 97.81 155 PRO A CA 1
ATOM 1131 C C . PRO A 1 155 ? -4.68 3.93 -1.688 1 97.81 155 PRO A C 1
ATOM 1133 O O . PRO A 1 155 ? -4.484 3.047 -2.529 1 97.81 155 PRO A O 1
ATOM 1136 N N . VAL A 1 156 ? -5.074 5.121 -2.059 1 97.12 156 VAL A N 1
ATOM 1137 C CA . VAL A 1 156 ? -5.395 5.453 -3.443 1 97.12 156 VAL A CA 1
ATOM 1138 C C . VAL A 1 156 ? -4.129 5.406 -4.293 1 97.12 156 VAL A C 1
ATOM 1140 O O . VAL A 1 156 ? -4.133 4.863 -5.402 1 97.12 156 VAL A O 1
ATOM 1143 N N . LEU A 1 157 ? -3.094 6 -3.738 1 96.94 157 LEU A N 1
ATOM 1144 C CA . LEU A 1 157 ? -1.811 5.988 -4.43 1 96.94 157 LEU A CA 1
ATOM 1145 C C . LEU A 1 157 ? -1.355 4.559 -4.711 1 96.94 157 LEU A C 1
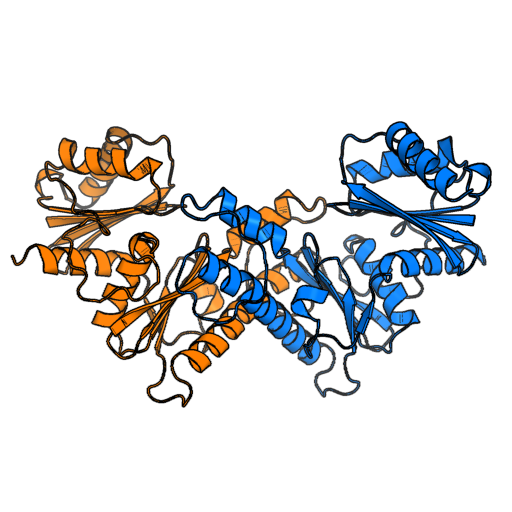ATOM 1147 O O . LEU A 1 157 ? -0.923 4.246 -5.82 1 96.94 157 LEU A O 1
ATOM 1151 N N . SER A 1 158 ? -1.431 3.691 -3.729 1 97.94 158 SER A N 1
ATOM 1152 C CA . SER A 1 158 ? -1.013 2.299 -3.852 1 97.94 158 SER A CA 1
ATOM 1153 C C . SER A 1 158 ? -1.872 1.552 -4.867 1 97.94 158 SER A C 1
ATOM 1155 O O . SER A 1 158 ? -1.355 0.775 -5.672 1 97.94 158 SER A O 1
ATOM 1157 N N . LEU A 1 159 ? -3.168 1.752 -4.777 1 97.75 159 LEU A N 1
ATOM 1158 C CA . LEU A 1 159 ? -4.098 1.106 -5.699 1 97.75 159 LEU A CA 1
ATOM 1159 C C . LEU A 1 159 ? -3.822 1.531 -7.137 1 97.75 159 LEU A C 1
ATOM 1161 O O . LEU A 1 159 ? -3.832 0.7 -8.047 1 97.75 159 LEU A O 1
ATOM 1165 N N . ASP A 1 160 ? -3.586 2.822 -7.348 1 96.62 160 ASP A N 1
ATOM 1166 C CA . ASP A 1 160 ? -3.277 3.344 -8.68 1 96.62 160 ASP A CA 1
ATOM 1167 C C . ASP A 1 160 ? -1.981 2.742 -9.219 1 96.62 160 ASP A C 1
ATOM 1169 O O . ASP A 1 160 ? -1.88 2.438 -10.406 1 96.62 160 ASP A O 1
ATOM 1173 N N . ALA A 1 161 ? -1.003 2.643 -8.344 1 96.56 161 ALA A N 1
ATOM 1174 C CA . ALA A 1 161 ? 0.265 2.037 -8.75 1 96.56 161 ALA A CA 1
ATOM 1175 C C . ALA A 1 161 ? 0.066 0.593 -9.195 1 96.56 161 ALA A C 1
ATOM 1177 O O . ALA A 1 161 ? 0.628 0.169 -10.211 1 96.56 161 ALA A O 1
ATOM 1178 N N . LEU A 1 162 ? -0.721 -0.154 -8.445 1 96.44 162 LEU A N 1
ATOM 1179 C CA . LEU A 1 162 ? -1.007 -1.542 -8.797 1 96.44 162 LEU A CA 1
ATOM 1180 C C . LEU A 1 162 ? -1.706 -1.632 -10.148 1 96.44 162 LEU A C 1
ATOM 1182 O O . LEU A 1 162 ? -1.332 -2.451 -10.992 1 96.44 162 LEU A O 1
ATOM 1186 N N . HIS A 1 163 ? -2.67 -0.795 -10.352 1 95.31 163 HIS A N 1
ATOM 1187 C CA . HIS A 1 163 ? -3.412 -0.767 -11.609 1 95.31 163 HIS A CA 1
ATOM 1188 C C . HIS A 1 163 ? -2.486 -0.492 -12.789 1 95.31 163 HIS A C 1
ATOM 1190 O O . HIS A 1 163 ? -2.646 -1.082 -13.859 1 95.31 163 HIS A O 1
ATOM 1196 N N . ARG A 1 164 ? -1.553 0.352 -12.633 1 93.31 164 ARG A N 1
ATOM 1197 C CA . ARG A 1 164 ? -0.67 0.78 -13.719 1 93.31 164 ARG A CA 1
ATOM 1198 C C . ARG A 1 164 ? 0.269 -0.346 -14.133 1 93.31 164 ARG A C 1
ATOM 1200 O O . ARG A 1 164 ? 0.634 -0.453 -15.312 1 93.31 164 ARG A O 1
ATOM 1207 N N . VAL A 1 165 ? 0.63 -1.164 -13.219 1 91.31 165 VAL A N 1
ATOM 1208 C CA . VAL A 1 165 ? 1.694 -2.117 -13.516 1 91.31 165 VAL A CA 1
ATOM 1209 C C . VAL A 1 165 ? 1.092 -3.49 -13.812 1 91.31 165 VAL A C 1
ATOM 1211 O O . VAL A 1 165 ? 1.672 -4.281 -14.555 1 91.31 165 VAL A O 1
ATOM 1214 N N . ALA A 1 166 ? -0.034 -3.791 -13.172 1 88.56 166 ALA A N 1
ATOM 1215 C CA . ALA A 1 166 ? -0.643 -5.105 -13.344 1 88.56 166 ALA A CA 1
ATOM 1216 C C . ALA A 1 166 ? -1.572 -5.125 -14.555 1 88.56 166 ALA A C 1
ATOM 1218 O O . ALA A 1 166 ? -2.662 -4.551 -14.516 1 88.56 166 ALA A O 1
ATOM 1219 N N . ALA A 1 167 ? -1.267 -5.832 -15.609 1 83.19 167 ALA A N 1
ATOM 1220 C CA . ALA A 1 167 ? -1.924 -5.809 -16.922 1 83.19 167 ALA A CA 1
ATOM 1221 C C . ALA A 1 167 ? -3.369 -6.289 -16.812 1 83.19 167 ALA A C 1
ATOM 1223 O O . ALA A 1 167 ? -4.23 -5.859 -17.578 1 83.19 167 ALA A O 1
ATOM 1224 N N . GLN A 1 168 ? -3.676 -7.086 -15.867 1 85.88 168 GLN A N 1
ATOM 1225 C CA . GLN A 1 168 ? -4.996 -7.707 -15.859 1 85.88 168 GLN A CA 1
ATOM 1226 C C . GLN A 1 168 ? -5.875 -7.117 -14.766 1 85.88 168 GLN A C 1
ATOM 1228 O O . GLN A 1 168 ? -6.941 -7.66 -14.461 1 85.88 168 GLN A O 1
ATOM 1233 N N . LEU A 1 169 ? -5.449 -6.031 -14.117 1 93.06 169 LEU A N 1
ATOM 1234 C CA . LEU A 1 169 ? -6.227 -5.496 -13.008 1 93.06 169 LEU A CA 1
ATOM 1235 C C . LEU A 1 169 ? -6.91 -4.191 -13.398 1 93.06 169 LEU A C 1
ATOM 1237 O O . LEU A 1 169 ? -6.258 -3.271 -13.898 1 93.06 169 LEU A O 1
ATOM 1241 N N . PRO A 1 170 ? -8.203 -4.074 -13.172 1 94.06 170 PRO A N 1
ATOM 1242 C CA . PRO A 1 170 ? -8.953 -2.867 -13.531 1 94.06 170 PRO A CA 1
ATOM 1243 C C . PRO A 1 170 ? -8.828 -1.761 -12.484 1 94.06 170 PRO A C 1
ATOM 1245 O O . PRO A 1 170 ? -8.312 -1.998 -11.391 1 94.06 170 PRO A O 1
ATOM 1248 N N . LYS A 1 171 ? -9.219 -0.544 -12.891 1 93.88 171 LYS A N 1
ATOM 1249 C CA . LYS A 1 171 ? -9.391 0.517 -11.906 1 93.88 171 LYS A CA 1
ATOM 1250 C C . LYS A 1 171 ? -10.562 0.216 -10.977 1 93.88 171 LYS A C 1
ATOM 1252 O O . LYS A 1 171 ? -11.625 -0.233 -11.43 1 93.88 171 LYS A O 1
ATOM 1257 N N . VAL A 1 172 ? -10.367 0.361 -9.75 1 94.81 172 VAL A N 1
ATOM 1258 C CA . VAL A 1 172 ? -11.391 0.043 -8.758 1 94.81 172 VAL A CA 1
ATOM 1259 C C . VAL A 1 172 ? -11.477 1.163 -7.727 1 94.81 172 VAL A C 1
ATOM 1261 O O . VAL A 1 172 ? -10.477 1.818 -7.426 1 94.81 172 VAL A O 1
ATOM 1264 N N . ASP A 1 173 ? -12.734 1.425 -7.238 1 95.38 173 ASP A N 1
ATOM 1265 C CA . ASP A 1 173 ? -12.914 2.32 -6.102 1 95.38 173 ASP A CA 1
ATOM 1266 C C . ASP A 1 173 ? -12.648 1.593 -4.785 1 95.38 173 ASP A C 1
ATOM 1268 O O . ASP A 1 173 ? -12.82 0.375 -4.699 1 95.38 173 ASP A O 1
ATOM 1272 N N . ILE A 1 174 ? -12.258 2.311 -3.818 1 96.06 174 ILE A N 1
ATOM 1273 C CA . ILE A 1 174 ? -12.078 1.729 -2.492 1 96.06 174 ILE A CA 1
ATOM 1274 C C . ILE A 1 174 ? -13.398 1.812 -1.717 1 96.06 174 ILE A C 1
ATOM 1276 O O . ILE A 1 174 ? -13.898 2.908 -1.459 1 96.06 174 ILE A O 1
ATOM 1280 N N . LEU A 1 175 ? -13.945 0.751 -1.406 1 95.81 175 LEU A N 1
ATOM 1281 C CA . LEU A 1 175 ? -15.164 0.671 -0.606 1 95.81 175 LEU A CA 1
ATOM 1282 C C . LEU A 1 175 ? -15.164 -0.584 0.26 1 95.81 175 LEU A C 1
ATOM 1284 O O . LEU A 1 175 ? -14.359 -1.491 0.045 1 95.81 175 LEU A O 1
ATOM 1288 N N . ARG A 1 176 ? -16.031 -0.55 1.258 1 94.69 176 ARG A N 1
ATOM 1289 C CA . ARG A 1 176 ? -16.156 -1.714 2.129 1 94.69 176 ARG A CA 1
ATOM 1290 C C . ARG A 1 176 ? -16.891 -2.846 1.418 1 94.69 176 ARG A C 1
ATOM 1292 O O . ARG A 1 176 ? -18.062 -2.707 1.066 1 94.69 176 ARG A O 1
ATOM 1299 N N . PRO A 1 177 ? -16.234 -3.961 1.229 1 96.31 177 PRO A N 1
ATOM 1300 C CA . PRO A 1 177 ? -16.922 -5.09 0.601 1 96.31 177 PRO A CA 1
ATOM 1301 C C . PRO A 1 177 ? -17.812 -5.848 1.574 1 96.31 177 PRO A C 1
ATOM 1303 O O . PRO A 1 177 ? -17.609 -5.777 2.789 1 96.31 177 PRO A O 1
ATOM 1306 N N . ASP A 1 178 ? -18.781 -6.582 1.038 1 94.25 178 ASP A N 1
ATOM 1307 C CA . ASP A 1 178 ? -19.703 -7.371 1.85 1 94.25 178 ASP A CA 1
ATOM 1308 C C . ASP A 1 178 ? -19 -8.586 2.455 1 94.25 178 ASP A C 1
ATOM 1310 O O . ASP A 1 178 ? -19.344 -9.031 3.551 1 94.25 178 ASP A O 1
ATOM 1314 N N . ARG A 1 179 ? -18.109 -9.117 1.719 1 96.38 179 ARG A N 1
ATOM 1315 C CA . ARG A 1 179 ? -17.344 -10.281 2.141 1 96.38 179 ARG A CA 1
ATOM 1316 C C . ARG A 1 179 ? -15.844 -10.016 2.025 1 96.38 179 ARG A C 1
ATOM 1318 O O . ARG A 1 179 ? -15.422 -9.133 1.272 1 96.38 179 ARG A O 1
ATOM 1325 N N . VAL A 1 180 ? -15.125 -10.781 2.822 1 98.31 180 VAL A N 1
ATOM 1326 C CA . VAL A 1 180 ? -13.68 -10.625 2.785 1 98.31 180 VAL A CA 1
ATOM 1327 C C . VAL A 1 180 ? -13.117 -11.336 1.56 1 98.31 180 VAL A C 1
ATOM 1329 O O . VAL A 1 180 ? -12.305 -10.773 0.818 1 98.31 180 VAL A O 1
ATOM 1332 N N . ILE A 1 181 ? -13.594 -12.539 1.363 1 98.69 181 ILE A N 1
ATOM 1333 C CA . ILE A 1 181 ? -13.125 -13.336 0.231 1 98.69 181 ILE A CA 1
ATOM 1334 C C . ILE A 1 181 ? -13.844 -12.891 -1.042 1 98.69 181 ILE A C 1
ATOM 1336 O O . ILE A 1 181 ? -15.039 -13.141 -1.21 1 98.69 181 ILE A O 1
ATOM 1340 N N . GLY A 1 182 ? -13.094 -12.227 -1.911 1 98.12 182 GLY A N 1
ATOM 1341 C CA . GLY A 1 182 ? -13.672 -11.789 -3.174 1 98.12 182 GLY A CA 1
ATOM 1342 C C . GLY A 1 182 ? -13.891 -12.922 -4.152 1 98.12 182 GLY A C 1
ATOM 1343 O O . GLY A 1 182 ? -13.039 -13.805 -4.289 1 98.12 182 GLY A O 1
ATOM 1344 N N . LYS A 1 183 ? -14.961 -12.906 -4.848 1 97.5 183 LYS A N 1
ATOM 1345 C CA . LYS A 1 183 ? -15.305 -13.914 -5.84 1 97.5 183 LYS A CA 1
ATOM 1346 C C . LYS A 1 183 ? -15.07 -13.398 -7.258 1 97.5 183 LYS A C 1
ATOM 1348 O O . LYS A 1 183 ? -15.531 -14 -8.227 1 97.5 183 LYS A O 1
ATOM 1353 N N . GLY A 1 184 ? -14.375 -12.336 -7.445 1 95.44 184 GLY A N 1
ATOM 1354 C CA . GLY A 1 184 ? -13.93 -11.672 -8.664 1 95.44 184 GLY A CA 1
ATOM 1355 C C . GLY A 1 184 ? -12.797 -10.695 -8.43 1 95.44 184 GLY A C 1
ATOM 1356 O O . GLY A 1 184 ? -12.484 -10.359 -7.281 1 95.44 184 GLY A O 1
ATOM 1357 N N . THR A 1 185 ? -12.242 -10.258 -9.539 1 95.25 185 THR A N 1
ATOM 1358 C CA . THR A 1 185 ? -11.055 -9.414 -9.453 1 95.25 185 THR A CA 1
ATOM 1359 C C . THR A 1 185 ? -11.359 -8.117 -8.711 1 95.25 185 THR A C 1
ATOM 1361 O O . THR A 1 185 ? -10.625 -7.734 -7.801 1 95.25 185 THR A O 1
ATOM 1364 N N . VAL A 1 186 ? -12.484 -7.461 -9.094 1 96.44 186 VAL A N 1
ATOM 1365 C CA . VAL A 1 186 ? -12.852 -6.184 -8.484 1 96.44 186 VAL A CA 1
ATOM 1366 C C . VAL A 1 186 ? -13.094 -6.375 -6.992 1 96.44 186 VAL A C 1
ATOM 1368 O O . VAL A 1 186 ? -12.562 -5.633 -6.168 1 96.44 186 VAL A O 1
ATOM 1371 N N . ALA A 1 187 ? -13.836 -7.414 -6.641 1 97.56 187 ALA A N 1
ATOM 1372 C CA . ALA A 1 187 ? -14.148 -7.695 -5.242 1 97.56 187 ALA A CA 1
ATOM 1373 C C . ALA A 1 187 ? -12.891 -8.031 -4.453 1 97.56 187 ALA A C 1
ATOM 1375 O O . ALA A 1 187 ? -12.734 -7.617 -3.305 1 97.56 187 ALA A O 1
ATOM 1376 N N . ALA A 1 188 ? -12.031 -8.797 -5.051 1 98 188 ALA A N 1
ATOM 1377 C CA . ALA A 1 188 ? -10.773 -9.164 -4.406 1 98 188 ALA A CA 1
ATOM 1378 C C . ALA A 1 188 ? -9.93 -7.926 -4.121 1 98 188 ALA A C 1
ATOM 1380 O O . ALA A 1 188 ? -9.32 -7.816 -3.053 1 98 188 ALA A O 1
ATOM 1381 N N . MET A 1 189 ? -9.891 -7.062 -5.078 1 97.88 189 MET A N 1
ATOM 1382 C CA . MET A 1 189 ? -9.117 -5.836 -4.922 1 97.88 189 MET A CA 1
ATOM 1383 C C . MET A 1 189 ? -9.742 -4.93 -3.865 1 97.88 189 MET A C 1
ATOM 1385 O O . MET A 1 189 ? -9.031 -4.344 -3.045 1 97.88 189 MET A O 1
ATOM 1389 N N . GLN A 1 190 ? -11.07 -4.812 -3.896 1 98.19 190 GLN A N 1
ATOM 1390 C CA . GLN A 1 190 ? -11.75 -4.008 -2.885 1 98.19 190 GLN A CA 1
ATOM 1391 C C . GLN A 1 190 ? -11.484 -4.555 -1.483 1 98.19 190 GLN A C 1
ATOM 1393 O O . GLN A 1 190 ? -11.289 -3.787 -0.54 1 98.19 190 GLN A O 1
ATOM 1398 N N . SER A 1 191 ? -11.477 -5.84 -1.355 1 98.5 191 SER A N 1
ATOM 1399 C CA . SER A 1 191 ? -11.164 -6.477 -0.08 1 98.5 191 SER A CA 1
ATOM 1400 C C . SER A 1 191 ? -9.742 -6.152 0.366 1 98.5 191 SER A C 1
ATOM 1402 O O . SER A 1 191 ? -9.516 -5.824 1.531 1 98.5 191 SER A O 1
ATOM 1404 N N . GLY A 1 192 ? -8.805 -6.227 -0.55 1 98.56 192 GLY A N 1
ATOM 1405 C CA . GLY A 1 192 ? -7.422 -5.902 -0.244 1 98.56 192 GLY A CA 1
ATOM 1406 C C . GLY A 1 192 ? -7.234 -4.465 0.203 1 98.56 192 GLY A C 1
ATOM 1407 O O . GLY A 1 192 ? -6.465 -4.191 1.13 1 98.56 192 GLY A O 1
ATOM 1408 N N . MET A 1 193 ? -7.93 -3.602 -0.436 1 98.12 193 MET A N 1
ATOM 1409 C CA . MET A 1 193 ? -7.762 -2.184 -0.132 1 98.12 193 MET A CA 1
ATOM 1410 C C . MET A 1 193 ? -8.461 -1.822 1.176 1 98.12 193 MET A C 1
ATOM 1412 O O . MET A 1 193 ? -7.875 -1.154 2.031 1 98.12 193 MET A O 1
ATOM 1416 N N . PHE A 1 194 ? -9.703 -2.277 1.351 1 97.94 194 PHE A N 1
ATOM 1417 C CA . PHE A 1 194 ? -10.453 -1.887 2.543 1 97.94 194 PHE A CA 1
ATOM 1418 C C . PHE A 1 194 ? -9.945 -2.637 3.768 1 97.94 194 PHE A C 1
ATOM 1420 O O . PHE A 1 194 ? -9.461 -2.023 4.723 1 97.94 194 PHE A O 1
ATOM 1427 N N . TRP A 1 195 ? -9.938 -3.953 3.738 1 97.69 195 TRP A N 1
ATOM 1428 C CA . TRP A 1 195 ? -9.555 -4.738 4.906 1 97.69 195 TRP A CA 1
ATOM 1429 C C . TRP A 1 195 ? -8.047 -4.734 5.098 1 97.69 195 TRP A C 1
ATOM 1431 O O . TRP A 1 195 ? -7.555 -4.809 6.227 1 97.69 195 TRP A O 1
ATOM 1441 N N . GLY A 1 196 ? -7.32 -4.648 3.975 1 97.94 196 GLY A N 1
ATOM 1442 C CA . GLY A 1 196 ? -5.871 -4.547 4.074 1 97.94 196 GLY A CA 1
ATOM 1443 C C . GLY A 1 196 ? -5.41 -3.297 4.797 1 97.94 196 GLY A C 1
ATOM 1444 O O . GLY A 1 196 ? -4.613 -3.373 5.734 1 97.94 196 GLY A O 1
ATOM 1445 N N . TYR A 1 197 ? -5.938 -2.201 4.406 1 97.62 197 TYR A N 1
ATOM 1446 C CA . TYR A 1 197 ? -5.531 -0.953 5.043 1 97.62 197 TYR A CA 1
ATOM 1447 C C . TYR A 1 197 ? -6.113 -0.841 6.445 1 97.62 197 TYR A C 1
ATOM 1449 O O . TYR A 1 197 ? -5.488 -0.267 7.34 1 97.62 197 TYR A O 1
ATOM 1457 N N . THR A 1 198 ? -7.332 -1.381 6.625 1 97.38 198 THR A N 1
ATOM 1458 C CA . THR A 1 198 ? -7.84 -1.482 7.988 1 97.38 198 THR A CA 1
ATOM 1459 C C . THR A 1 198 ? -6.863 -2.248 8.875 1 97.38 198 THR A C 1
ATOM 1461 O O . THR A 1 198 ? -6.523 -1.793 9.969 1 97.38 198 THR A O 1
ATOM 1464 N N . GLY A 1 199 ? -6.406 -3.385 8.391 1 97.38 199 GLY A N 1
ATOM 1465 C CA . GLY A 1 199 ? -5.43 -4.172 9.125 1 97.38 199 GLY A CA 1
ATOM 1466 C C . GLY A 1 199 ? -4.121 -3.438 9.352 1 97.38 199 GLY A C 1
ATOM 1467 O O . GLY A 1 199 ? -3.527 -3.537 10.43 1 97.38 199 GLY A O 1
ATOM 1468 N N . MET A 1 200 ? -3.645 -2.746 8.32 1 98.06 200 MET A N 1
ATOM 1469 C CA . MET A 1 200 ? -2.424 -1.954 8.43 1 98.06 200 MET A CA 1
ATOM 1470 C C . MET A 1 200 ? -2.547 -0.922 9.547 1 98.06 200 MET A C 1
ATOM 1472 O O . MET A 1 200 ? -1.663 -0.817 10.398 1 98.06 200 MET A O 1
ATOM 1476 N N . ILE A 1 201 ? -3.662 -0.182 9.547 1 98 201 ILE A N 1
ATOM 1477 C CA . ILE A 1 201 ? -3.889 0.866 10.539 1 98 201 ILE A CA 1
ATOM 1478 C C . ILE A 1 201 ? -3.982 0.247 11.93 1 98 201 ILE A C 1
ATOM 1480 O O . ILE A 1 201 ? -3.324 0.708 12.867 1 98 201 ILE A O 1
ATOM 1484 N N . GLU A 1 202 ? -4.734 -0.843 12.055 1 97.44 202 GLU A N 1
ATOM 1485 C CA . GLU A 1 202 ? -4.863 -1.55 13.328 1 97.44 202 GLU A CA 1
ATOM 1486 C C . GLU A 1 202 ? -3.506 -2.023 13.836 1 97.44 202 GLU A C 1
ATOM 1488 O O . GLU A 1 202 ? -3.182 -1.845 15.016 1 97.44 202 GLU A O 1
ATOM 1493 N N . GLY A 1 203 ? -2.781 -2.652 12.961 1 97.38 203 GLY A N 1
ATOM 1494 C CA . GLY A 1 203 ? -1.488 -3.203 13.336 1 97.38 203 GLY A CA 1
ATOM 1495 C C . GLY A 1 203 ? -0.503 -2.148 13.805 1 97.38 203 GLY A C 1
ATOM 1496 O O . GLY A 1 203 ? 0.162 -2.326 14.828 1 97.38 203 GLY A O 1
ATOM 1497 N N . ILE A 1 204 ? -0.422 -1.072 13.086 1 98.38 204 ILE A N 1
ATOM 1498 C CA . ILE A 1 204 ? 0.504 0.004 13.422 1 98.38 204 ILE A CA 1
ATOM 1499 C C . ILE A 1 204 ? 0.086 0.648 14.742 1 98.38 204 ILE A C 1
ATOM 1501 O O . ILE A 1 204 ? 0.92 0.868 15.625 1 98.38 204 ILE A O 1
ATOM 1505 N N . LEU A 1 205 ? -1.21 0.938 14.914 1 98.19 205 LEU A N 1
ATOM 1506 C CA . LEU A 1 205 ? -1.71 1.577 16.125 1 98.19 205 LEU A CA 1
ATOM 1507 C C . LEU A 1 205 ? -1.429 0.713 17.359 1 98.19 205 LEU A C 1
ATOM 1509 O O . LEU A 1 205 ? -0.999 1.222 18.391 1 98.19 205 LEU A O 1
ATOM 1513 N N . THR A 1 206 ? -1.742 -0.566 17.203 1 97.62 206 THR A N 1
ATOM 1514 C CA . THR A 1 206 ? -1.5 -1.483 18.312 1 97.62 206 THR A CA 1
ATOM 1515 C C . THR A 1 206 ? -0.042 -1.417 18.766 1 97.62 206 THR A C 1
ATOM 1517 O O . THR A 1 206 ? 0.241 -1.331 19.953 1 97.62 206 THR A O 1
ATOM 1520 N N . ARG A 1 207 ? 0.839 -1.417 17.844 1 98 207 ARG A N 1
ATOM 1521 C CA . ARG A 1 207 ? 2.268 -1.429 18.141 1 98 207 ARG A CA 1
ATOM 1522 C C . ARG A 1 207 ? 2.727 -0.075 18.672 1 98 207 ARG A C 1
ATOM 1524 O O . ARG A 1 207 ? 3.561 -0.007 19.578 1 98 207 ARG A O 1
ATOM 1531 N N . ILE A 1 208 ? 2.207 1.021 18.109 1 98.62 208 ILE A N 1
ATOM 1532 C CA . ILE A 1 208 ? 2.527 2.354 18.609 1 98.62 208 ILE A CA 1
ATOM 1533 C C . ILE A 1 208 ? 2.076 2.482 20.062 1 98.62 208 ILE A C 1
ATOM 1535 O O . ILE A 1 208 ? 2.828 2.971 20.906 1 98.62 208 ILE A O 1
ATOM 1539 N N . LYS A 1 209 ? 0.834 2.064 20.344 1 98.12 209 LYS A N 1
ATOM 1540 C CA . LYS A 1 209 ? 0.287 2.168 21.703 1 98.12 209 LYS A CA 1
ATOM 1541 C C . LYS A 1 209 ? 1.134 1.385 22.688 1 98.12 209 LYS A C 1
ATOM 1543 O O . LYS A 1 209 ? 1.396 1.86 23.797 1 98.12 209 LYS A O 1
ATOM 1548 N N . ALA A 1 210 ? 1.544 0.21 22.297 1 97.56 210 ALA A N 1
ATOM 1549 C CA . ALA A 1 210 ? 2.369 -0.629 23.156 1 97.56 210 ALA A CA 1
ATOM 1550 C C . ALA A 1 210 ? 3.695 0.053 23.484 1 97.56 210 ALA A C 1
ATOM 1552 O O . ALA A 1 210 ? 4.223 -0.096 24.594 1 97.56 210 ALA A O 1
ATOM 1553 N N . GLU A 1 211 ? 4.242 0.764 22.484 1 97.56 211 GLU A N 1
ATOM 1554 C CA . GLU A 1 211 ? 5.516 1.45 22.672 1 97.56 211 GLU A CA 1
ATOM 1555 C C . GLU A 1 211 ? 5.336 2.754 23.438 1 97.56 211 GLU A C 1
ATOM 1557 O O . GLU A 1 211 ? 6.133 3.074 24.328 1 97.56 211 GLU A O 1
ATOM 1562 N N . LEU A 1 212 ? 4.305 3.461 23.172 1 97.06 212 LEU A N 1
ATOM 1563 C CA . LEU A 1 212 ? 4.07 4.809 23.688 1 97.06 212 LEU A CA 1
ATOM 1564 C C . LEU A 1 212 ? 3.535 4.758 25.109 1 97.06 212 LEU A C 1
ATOM 1566 O O . LEU A 1 212 ? 3.857 5.625 25.938 1 97.06 212 LEU A O 1
ATOM 1570 N N . SER A 1 213 ? 2.758 3.824 25.406 1 96.56 213 SER A N 1
ATOM 1571 C CA . SER A 1 213 ? 2.123 3.611 26.703 1 96.56 213 SER A CA 1
ATOM 1572 C C . SER A 1 213 ? 2.045 2.129 27.047 1 96.56 213 SER A C 1
ATOM 1574 O O . SER A 1 213 ? 0.963 1.539 27.047 1 96.56 213 SER A O 1
ATOM 1576 N N . PRO A 1 214 ? 3.102 1.586 27.516 1 94.69 214 PRO A N 1
ATOM 1577 C CA . PRO A 1 214 ? 3.225 0.137 27.688 1 94.69 214 PRO A CA 1
ATOM 1578 C C . PRO A 1 214 ? 2.205 -0.428 28.672 1 94.69 214 PRO A C 1
ATOM 1580 O O . PRO A 1 214 ? 1.761 -1.568 28.516 1 94.69 214 PRO A O 1
ATOM 1583 N N . THR A 1 215 ? 1.777 0.374 29.609 1 95.31 215 THR A N 1
ATOM 1584 C CA . THR A 1 215 ? 0.846 -0.131 30.609 1 95.31 215 THR A CA 1
ATOM 1585 C C . THR A 1 215 ? -0.591 0.224 30.234 1 95.31 215 THR A C 1
ATOM 1587 O O . THR A 1 215 ? -1.535 -0.238 30.891 1 95.31 215 THR A O 1
ATOM 1590 N N . GLY A 1 216 ? -0.697 1.055 29.203 1 94.12 216 GLY A N 1
ATOM 1591 C CA . GLY A 1 216 ? -2.014 1.532 28.812 1 94.12 216 GLY A CA 1
ATOM 1592 C C . GLY A 1 216 ? -2.479 2.729 29.625 1 94.12 216 GLY A C 1
ATOM 1593 O O . GLY A 1 216 ? -3.586 3.23 29.422 1 94.12 216 GLY A O 1
ATOM 1594 N N . ASP A 1 217 ? -1.569 3.125 30.547 1 93.06 217 ASP A N 1
ATOM 1595 C CA . ASP A 1 217 ? -1.843 4.285 31.391 1 93.06 217 ASP A CA 1
ATOM 1596 C C . ASP A 1 217 ? -0.708 5.305 31.312 1 93.06 217 ASP A C 1
ATOM 1598 O O . ASP A 1 217 ? 0.428 5.008 31.688 1 93.06 217 ASP A O 1
ATOM 1602 N N . PRO A 1 218 ? -1.054 6.512 30.906 1 94.62 218 PRO A N 1
ATOM 1603 C CA . PRO A 1 218 ? -2.34 6.996 30.391 1 94.62 218 PRO A CA 1
ATOM 1604 C C . PRO A 1 218 ? -2.711 6.379 29.047 1 94.62 218 PRO A C 1
ATOM 1606 O O . PRO A 1 218 ? -1.838 5.879 28.328 1 94.62 218 PRO A O 1
ATOM 1609 N N . PRO A 1 219 ? -4.047 6.371 28.75 1 96.38 219 PRO A N 1
ATOM 1610 C CA . PRO A 1 219 ? -4.469 5.871 27.453 1 96.38 219 PRO A CA 1
ATOM 1611 C C . PRO A 1 219 ? -4.02 6.77 26.297 1 96.38 219 PRO A C 1
ATOM 1613 O O . PRO A 1 219 ? -3.885 7.98 26.469 1 96.38 219 PRO A O 1
ATOM 1616 N N . VAL A 1 220 ? -3.801 6.18 25.141 1 98.12 220 VAL A N 1
ATOM 1617 C CA . VAL A 1 220 ? -3.389 6.914 23.953 1 98.12 220 VAL A CA 1
ATOM 1618 C C . VAL A 1 220 ? -4.621 7.363 23.172 1 98.12 220 VAL A C 1
ATOM 1620 O O . VAL A 1 220 ? -5.469 6.543 22.812 1 98.12 220 VAL A O 1
ATOM 1623 N N . THR A 1 221 ? -4.777 8.625 22.969 1 98.19 221 THR A N 1
ATOM 1624 C CA . THR A 1 221 ? -5.875 9.164 22.188 1 98.19 221 THR A CA 1
ATOM 1625 C C . THR A 1 221 ? -5.535 9.125 20.688 1 98.19 221 THR A C 1
ATOM 1627 O O . THR A 1 221 ? -4.465 9.578 20.281 1 98.19 221 THR A O 1
ATOM 1630 N N . VAL A 1 222 ? -6.41 8.555 19.875 1 98.38 222 VAL A N 1
ATOM 1631 C CA . VAL A 1 222 ? -6.164 8.438 18.438 1 98.38 222 VAL A CA 1
ATOM 1632 C C . VAL A 1 222 ? -7.09 9.391 17.672 1 98.38 222 VAL A C 1
ATOM 1634 O O . VAL A 1 222 ? -8.312 9.297 17.797 1 98.38 222 VAL A O 1
ATOM 1637 N N . ILE A 1 223 ? -6.484 10.297 16.906 1 98.12 223 ILE A N 1
ATOM 1638 C CA . ILE A 1 223 ? -7.23 11.266 16.125 1 98.12 223 ILE A CA 1
ATOM 1639 C C . ILE A 1 223 ? -7.027 11 14.641 1 98.12 223 ILE A C 1
ATOM 1641 O O . ILE A 1 223 ? -5.898 10.797 14.188 1 98.12 223 ILE A O 1
ATOM 1645 N N . GLY A 1 224 ? -8.117 10.945 13.891 1 97.25 224 GLY A N 1
ATOM 1646 C CA . GLY A 1 224 ? -8.039 10.773 12.453 1 97.25 224 GLY A CA 1
ATOM 1647 C C . GLY A 1 224 ? -8.312 12.047 11.68 1 97.25 224 GLY A C 1
ATOM 1648 O O . GLY A 1 224 ? -9.195 12.828 12.047 1 97.25 224 GLY A O 1
ATOM 1649 N N . THR A 1 225 ? -7.531 12.242 10.711 1 96.12 225 THR A N 1
ATOM 1650 C CA . THR A 1 225 ? -7.746 13.336 9.766 1 96.12 225 THR A CA 1
ATOM 1651 C C . THR A 1 225 ? -7.391 12.898 8.344 1 96.12 225 THR A C 1
ATOM 1653 O O . THR A 1 225 ? -7.145 11.711 8.102 1 96.12 225 THR A O 1
ATOM 1656 N N . GLY A 1 226 ? -7.5 13.773 7.391 1 92.94 226 GLY A N 1
ATOM 1657 C CA . GLY A 1 226 ? -7.223 13.43 6.004 1 92.94 226 GLY A CA 1
ATOM 1658 C C . GLY A 1 226 ? -8.461 13.016 5.234 1 92.94 226 GLY A C 1
ATOM 1659 O O . GLY A 1 226 ? -9.5 12.711 5.832 1 92.94 226 GLY A O 1
ATOM 1660 N N . GLY A 1 227 ? -8.359 12.93 3.959 1 89.12 227 GLY A N 1
ATOM 1661 C CA . GLY A 1 227 ? -9.492 12.773 3.062 1 89.12 227 GLY A CA 1
ATOM 1662 C C . GLY A 1 227 ? -10.141 11.398 3.16 1 89.12 227 GLY A C 1
ATOM 1663 O O . GLY A 1 227 ? -11.328 11.25 2.881 1 89.12 227 GLY A O 1
ATOM 1664 N N . LEU A 1 228 ? -9.398 10.375 3.6 1 91.5 228 LEU A N 1
ATOM 1665 C CA . LEU A 1 228 ? -9.922 9.016 3.508 1 91.5 228 LEU A CA 1
ATOM 1666 C C . LEU A 1 228 ? -10.156 8.43 4.895 1 91.5 228 LEU A C 1
ATOM 1668 O O . LEU A 1 228 ? -10.523 7.262 5.027 1 91.5 228 LEU A O 1
ATOM 1672 N N . VAL A 1 229 ? -9.977 9.188 5.898 1 94.19 229 VAL A N 1
ATOM 1673 C CA . VAL A 1 229 ? -10.023 8.648 7.254 1 94.19 229 VAL A CA 1
ATOM 1674 C C . VAL A 1 229 ? -11.422 8.125 7.547 1 94.19 229 VAL A C 1
ATOM 1676 O O . VAL A 1 229 ? -11.578 7.113 8.242 1 94.19 229 VAL A O 1
ATOM 1679 N N . ARG A 1 230 ? -12.398 8.742 7.027 1 93.56 230 ARG A N 1
ATOM 1680 C CA . ARG A 1 230 ? -13.773 8.344 7.324 1 93.56 230 ARG A CA 1
ATOM 1681 C C . ARG A 1 230 ? -14.078 6.965 6.754 1 93.56 230 ARG A C 1
ATOM 1683 O O . ARG A 1 230 ? -14.844 6.203 7.34 1 93.56 230 ARG A O 1
ATOM 1690 N N . LEU A 1 231 ? -13.523 6.66 5.645 1 94 231 LEU A N 1
ATOM 1691 C CA . LEU A 1 231 ? -13.727 5.367 5.004 1 94 231 LEU A CA 1
ATOM 1692 C C . LEU A 1 231 ? -13.328 4.23 5.938 1 94 231 LEU A C 1
ATOM 1694 O O . LEU A 1 231 ? -13.992 3.189 5.969 1 94 231 LEU A O 1
ATOM 1698 N N . PHE A 1 232 ? -12.289 4.453 6.703 1 94.88 232 PHE A N 1
ATOM 1699 C CA . PHE A 1 232 ? -11.742 3.369 7.512 1 94.88 232 PHE A CA 1
ATOM 1700 C C . PHE A 1 232 ? -12.195 3.492 8.961 1 94.88 232 PHE A C 1
ATOM 1702 O O . PHE A 1 232 ? -12.273 2.492 9.68 1 94.88 232 PHE A O 1
ATOM 1709 N N . ALA A 1 233 ? -12.383 4.711 9.398 1 90.25 233 ALA A N 1
ATOM 1710 C CA . ALA A 1 233 ? -12.602 4.965 10.82 1 90.25 233 ALA A CA 1
ATOM 1711 C C . ALA A 1 233 ? -14.086 5.039 11.148 1 90.25 233 ALA A C 1
ATOM 1713 O O . ALA A 1 233 ? -14.492 4.801 12.289 1 90.25 233 ALA A O 1
ATOM 1714 N N . GLU A 1 234 ? -14.836 5.434 10.203 1 80.88 234 GLU A N 1
ATOM 1715 C CA . GLU A 1 234 ? -16.25 5.602 10.531 1 80.88 234 GLU A CA 1
ATOM 1716 C C . GLU A 1 234 ? -16.875 4.281 10.953 1 80.88 234 GLU A C 1
ATOM 1718 O O . GLU A 1 234 ? -16.781 3.279 10.242 1 80.88 234 GLU A O 1
ATOM 1723 N N . GLY A 1 235 ? -17.484 4.312 12.148 1 71.56 235 GLY A N 1
ATOM 1724 C CA . GLY A 1 235 ? -18.141 3.125 12.68 1 71.56 235 GLY A CA 1
ATOM 1725 C C . GLY A 1 235 ? -17.156 2.109 13.234 1 71.56 235 GLY A C 1
ATOM 1726 O O . GLY A 1 235 ? -17.516 0.951 13.453 1 71.56 235 GLY A O 1
ATOM 1727 N N . SER A 1 236 ? -15.867 2.521 13.312 1 81.19 236 SER A N 1
ATOM 1728 C CA . SER A 1 236 ? -14.852 1.612 13.844 1 81.19 236 SER A CA 1
ATOM 1729 C C . SER A 1 236 ? -14.25 2.146 15.133 1 81.19 236 SER A C 1
ATOM 1731 O O . SER A 1 236 ? -14.57 3.258 15.562 1 81.19 236 SER A O 1
ATOM 1733 N N . SER A 1 237 ? -13.625 1.298 15.789 1 87.19 237 SER A N 1
ATOM 1734 C CA . SER A 1 237 ? -12.969 1.674 17.047 1 87.19 237 SER A CA 1
ATOM 1735 C C . SER A 1 237 ? -11.523 2.078 16.812 1 87.19 237 SER A C 1
ATOM 1737 O O . SER A 1 237 ? -10.734 2.16 17.75 1 87.19 237 SER A O 1
ATOM 1739 N N . LEU A 1 238 ? -11.227 2.377 15.57 1 91.06 238 LEU A N 1
ATOM 1740 C CA . LEU A 1 238 ? -9.836 2.633 15.211 1 91.06 238 LEU A CA 1
ATOM 1741 C C . LEU A 1 238 ? -9.383 3.996 15.727 1 91.06 238 LEU A C 1
ATOM 1743 O O . LEU A 1 238 ? -8.234 4.16 16.125 1 91.06 238 LEU A O 1
ATOM 1747 N N . VAL A 1 239 ? -10.375 4.953 15.695 1 95.62 239 VAL A N 1
ATOM 1748 C CA . VAL A 1 239 ? -10.016 6.309 16.109 1 95.62 239 VAL A CA 1
ATOM 1749 C C . VAL A 1 239 ? -10.969 6.781 17.203 1 95.62 239 VAL A C 1
ATOM 1751 O O . VAL A 1 239 ? -12.117 6.34 17.281 1 95.62 239 VAL A O 1
ATOM 1754 N N . ASP A 1 240 ? -10.461 7.648 18.062 1 96.56 240 ASP A N 1
ATOM 1755 C CA . ASP A 1 240 ? -11.266 8.242 19.125 1 96.56 240 ASP A CA 1
ATOM 1756 C C . ASP A 1 240 ? -12.016 9.469 18.641 1 96.56 240 ASP A C 1
ATOM 1758 O O . ASP A 1 240 ? -13.078 9.812 19.172 1 96.56 240 ASP A O 1
ATOM 1762 N N . ALA A 1 241 ? -11.516 10.141 17.641 1 95.94 241 ALA A N 1
ATOM 1763 C CA . ALA A 1 241 ? -12.141 11.328 17.047 1 95.94 241 ALA A CA 1
ATOM 1764 C C . ALA A 1 241 ? -11.672 11.531 15.609 1 95.94 241 ALA A C 1
ATOM 1766 O O . ALA A 1 241 ? -10.547 11.172 15.266 1 95.94 241 ALA A O 1
ATOM 1767 N N . ILE A 1 242 ? -12.547 12.047 14.805 1 96.44 242 ILE A N 1
ATOM 1768 C CA . ILE A 1 242 ? -12.203 12.516 13.461 1 96.44 242 ILE A CA 1
ATOM 1769 C C . ILE A 1 242 ? -12.211 14.039 13.43 1 96.44 242 ILE A C 1
ATOM 1771 O O . ILE A 1 242 ? -13.195 14.672 13.828 1 96.44 242 ILE A O 1
ATOM 1775 N N . ASP A 1 243 ? -11.094 14.602 13.102 1 96 243 ASP A N 1
ATOM 1776 C CA . ASP A 1 243 ? -10.922 16.047 13.102 1 96 243 ASP A CA 1
ATOM 1777 C C . ASP A 1 243 ? -10.391 16.547 11.758 1 96 243 ASP A C 1
ATOM 1779 O O . ASP A 1 243 ? -9.18 16.672 11.578 1 96 243 ASP A O 1
ATOM 1783 N N . ALA A 1 244 ? -11.258 16.953 10.836 1 93.06 244 ALA A N 1
ATOM 1784 C CA . ALA A 1 244 ? -10.914 17.312 9.461 1 93.06 244 ALA A CA 1
ATOM 1785 C C . ALA A 1 244 ? -10.227 18.672 9.398 1 93.06 244 ALA A C 1
ATOM 1787 O O . ALA A 1 244 ? -9.57 19 8.406 1 93.06 244 ALA A O 1
ATOM 1788 N N . ASP A 1 245 ? -10.266 19.484 10.422 1 94.06 245 ASP A N 1
ATOM 1789 C CA . ASP A 1 245 ? -9.758 20.859 10.391 1 94.06 245 ASP A CA 1
ATOM 1790 C C . ASP A 1 245 ? -8.43 20.969 11.133 1 94.06 245 ASP A C 1
ATOM 1792 O O . ASP A 1 245 ? -7.953 22.078 11.398 1 94.06 245 ASP A O 1
ATOM 1796 N N . LEU A 1 246 ? -7.855 19.859 11.398 1 96.56 246 LEU A N 1
ATOM 1797 C CA . LEU A 1 246 ? -6.676 19.812 12.258 1 96.56 246 LEU A CA 1
ATOM 1798 C C . LEU A 1 246 ? -5.574 20.703 11.711 1 96.56 246 LEU A C 1
ATOM 1800 O O . LEU A 1 246 ? -5.039 21.562 12.43 1 96.56 246 LEU A O 1
ATOM 1804 N N . THR A 1 247 ? -5.266 20.578 10.438 1 96.94 247 THR A N 1
ATOM 1805 C CA . THR A 1 247 ? -4.129 21.281 9.852 1 96.94 247 THR A CA 1
ATOM 1806 C C . THR A 1 247 ? -4.375 22.781 9.82 1 96.94 247 THR A C 1
ATOM 1808 O O . THR A 1 247 ? -3.521 23.562 10.242 1 96.94 247 THR A O 1
ATOM 1811 N N . LEU A 1 248 ? -5.559 23.203 9.367 1 97.81 248 LEU A N 1
ATOM 1812 C CA . LEU A 1 248 ? -5.863 24.625 9.273 1 97.81 248 LEU A CA 1
ATOM 1813 C C . LEU A 1 248 ? -5.934 25.266 10.656 1 97.81 248 LEU A C 1
ATOM 1815 O O . LEU A 1 248 ? -5.449 26.391 10.852 1 97.81 248 LEU A O 1
ATOM 1819 N N . ARG A 1 249 ? -6.512 24.562 11.562 1 97.62 249 ARG A N 1
ATOM 1820 C CA . ARG A 1 249 ? -6.539 25.062 12.938 1 97.62 249 ARG A CA 1
ATOM 1821 C C . ARG A 1 249 ? -5.129 25.172 13.508 1 97.62 249 ARG A C 1
ATOM 1823 O O . ARG A 1 249 ? -4.816 26.125 14.219 1 97.62 249 ARG A O 1
ATOM 1830 N N . GLY A 1 250 ? -4.316 24.172 13.211 1 98.44 250 GLY A N 1
ATOM 1831 C CA . GLY A 1 250 ? -2.93 24.234 13.648 1 98.44 250 GLY A CA 1
ATOM 1832 C C . GLY A 1 250 ? -2.184 25.453 13.133 1 98.44 250 GLY A C 1
ATOM 1833 O O . GLY A 1 250 ? -1.429 26.078 13.875 1 98.44 250 GLY A O 1
ATOM 1834 N N . LEU A 1 251 ? -2.381 25.766 11.891 1 98.56 251 LEU A N 1
ATOM 1835 C CA . LEU A 1 251 ? -1.754 26.938 11.297 1 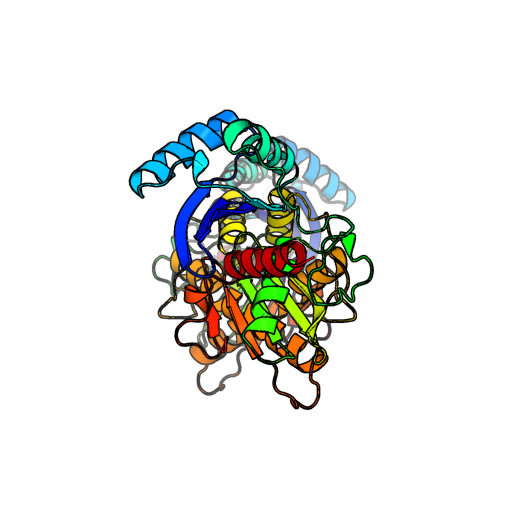98.56 251 LEU A CA 1
ATOM 1836 C C . LEU A 1 251 ? -2.193 28.203 12.023 1 98.56 251 LEU A C 1
ATOM 1838 O O . LEU A 1 251 ? -1.365 29.062 12.344 1 98.56 251 LEU A O 1
ATOM 1842 N N . ARG A 1 252 ? -3.459 28.328 12.258 1 98.06 252 ARG A N 1
ATOM 1843 C CA . ARG A 1 252 ? -3.98 29.484 12.969 1 98.06 252 ARG A CA 1
ATOM 1844 C C . ARG A 1 252 ? -3.359 29.594 14.359 1 98.06 252 ARG A C 1
ATOM 1846 O O . ARG A 1 252 ? -2.934 30.672 14.773 1 98.06 252 ARG A O 1
ATOM 1853 N N . LEU A 1 253 ? -3.283 28.484 15.062 1 97.81 253 LEU A N 1
ATOM 1854 C CA . LEU A 1 253 ? -2.742 28.469 16.422 1 97.81 253 LEU A CA 1
ATOM 1855 C C . LEU A 1 253 ? -1.272 28.875 16.422 1 97.81 253 LEU A C 1
ATOM 1857 O O . LEU A 1 253 ? -0.834 29.625 17.297 1 97.81 253 LEU A O 1
ATOM 1861 N N . ILE A 1 254 ? -0.53 28.344 15.484 1 97.94 254 ILE A N 1
ATOM 1862 C CA . ILE A 1 254 ? 0.889 28.672 15.398 1 97.94 254 ILE A CA 1
ATOM 1863 C C . ILE A 1 254 ? 1.061 30.156 15.117 1 97.94 254 ILE A C 1
ATOM 1865 O O . ILE A 1 254 ? 1.899 30.828 15.734 1 97.94 254 ILE A O 1
ATOM 1869 N N . HIS A 1 255 ? 0.274 30.703 14.203 1 98.06 255 HIS A N 1
ATOM 1870 C CA . HIS A 1 255 ? 0.349 32.125 13.906 1 98.06 255 HIS A CA 1
ATOM 1871 C C . HIS A 1 255 ? 0.05 32.969 15.141 1 98.06 255 HIS A C 1
ATOM 1873 O O . HIS A 1 255 ? 0.77 33.938 15.438 1 98.06 255 HIS A O 1
ATOM 1879 N N . GLN A 1 256 ? -0.97 32.625 15.844 1 96.88 256 GLN A N 1
ATOM 1880 C CA . GLN A 1 256 ? -1.378 33.344 17.047 1 96.88 256 GLN A CA 1
ATOM 1881 C C . GLN A 1 256 ? -0.269 33.344 18.094 1 96.88 256 GLN A C 1
ATOM 1883 O O . GLN A 1 256 ? -0.008 34.375 18.719 1 96.88 256 GLN A O 1
ATOM 1888 N N . ARG A 1 257 ? 0.348 32.281 18.219 1 95.88 257 ARG A N 1
ATOM 1889 C CA . ARG A 1 257 ? 1.423 32.125 19.188 1 95.88 257 ARG A CA 1
ATOM 1890 C C . ARG A 1 257 ? 2.6 33.031 18.859 1 95.88 257 ARG A C 1
ATOM 1892 O O . ARG A 1 257 ? 3.266 33.531 19.766 1 95.88 257 ARG A O 1
ATOM 1899 N N . ASN A 1 258 ? 2.84 33.219 17.609 1 96.25 258 ASN A N 1
ATOM 1900 C CA . ASN A 1 258 ? 4.012 33.969 17.188 1 96.25 258 ASN A CA 1
ATOM 1901 C C . ASN A 1 258 ? 3.68 35.438 16.953 1 96.25 258 ASN A C 1
ATOM 1903 O O . ASN A 1 258 ? 4.582 36.25 16.844 1 96.25 258 ASN A O 1
ATOM 1907 N N . ALA A 1 259 ? 2.438 35.844 16.734 1 88 259 ALA A N 1
ATOM 1908 C CA . ALA A 1 259 ? 2.012 37.219 16.578 1 88 259 ALA A CA 1
ATOM 1909 C C . ALA A 1 259 ? 1.986 37.938 17.938 1 88 259 ALA A C 1
ATOM 1911 O O . ALA A 1 259 ? 2.172 39.156 18 1 88 259 ALA A O 1
ATOM 1912 N N . ALA A 1 260 ? 1.564 37.344 19.094 1 69.38 260 ALA A N 1
ATOM 1913 C CA . ALA A 1 260 ? 1.502 37.938 20.422 1 69.38 260 ALA A CA 1
ATOM 1914 C C . ALA A 1 260 ? 2.889 38.375 20.891 1 69.38 260 ALA A C 1
ATOM 1916 O O . ALA A 1 260 ? 3.014 39.125 21.859 1 69.38 260 ALA A O 1
ATOM 1917 N N . ARG A 1 261 ? 3.936 38.344 20.156 1 53.22 261 ARG A N 1
ATOM 1918 C CA . ARG A 1 261 ? 5.215 38.906 20.609 1 53.22 261 ARG A CA 1
ATOM 1919 C C . ARG A 1 261 ? 5.535 40.219 19.906 1 53.22 261 ARG A C 1
ATOM 1921 O O . ARG A 1 261 ? 5.191 40.406 18.75 1 53.22 261 ARG A O 1
ATOM 1928 N N . MET B 1 1 ? 11.766 -33.75 -21.766 1 97.75 1 MET B N 1
ATOM 1929 C CA . MET B 1 1 ? 11.68 -32.938 -20.578 1 97.75 1 MET B CA 1
ATOM 1930 C C . MET B 1 1 ? 10.641 -31.828 -20.75 1 97.75 1 MET B C 1
ATOM 1932 O O . MET B 1 1 ? 10.234 -31.531 -21.875 1 97.75 1 MET B O 1
ATOM 1936 N N . LEU B 1 2 ? 10.148 -31.297 -19.625 1 98.62 2 LEU B N 1
ATOM 1937 C CA . LEU B 1 2 ? 9.109 -30.266 -19.641 1 98.62 2 LEU B CA 1
ATOM 1938 C C . LEU B 1 2 ? 9.703 -28.891 -19.422 1 98.62 2 LEU B C 1
ATOM 1940 O O . LEU B 1 2 ? 10.477 -28.688 -18.484 1 98.62 2 LEU B O 1
ATOM 1944 N N . LEU B 1 3 ? 9.43 -27.938 -20.297 1 98.81 3 LEU B N 1
ATOM 1945 C CA . LEU B 1 3 ? 9.711 -26.531 -20.078 1 98.81 3 LEU B CA 1
ATOM 1946 C C . LE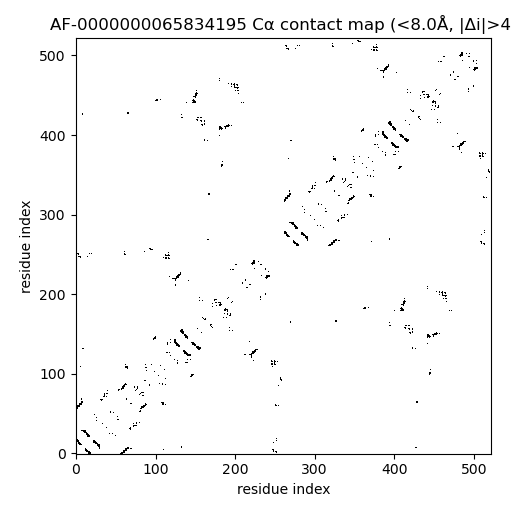U B 1 3 ? 8.508 -25.828 -19.453 1 98.81 3 LEU B C 1
ATOM 1948 O O . LEU B 1 3 ? 7.453 -25.719 -20.094 1 98.81 3 LEU B O 1
ATOM 1952 N N . ALA B 1 4 ? 8.664 -25.422 -18.203 1 98.81 4 ALA B N 1
ATOM 1953 C CA . ALA B 1 4 ? 7.625 -24.672 -17.516 1 98.81 4 ALA B CA 1
ATOM 1954 C C . ALA B 1 4 ? 7.938 -23.188 -17.516 1 98.81 4 ALA B C 1
ATOM 1956 O O . ALA B 1 4 ? 9.055 -22.781 -17.188 1 98.81 4 ALA B O 1
ATOM 1957 N N . ILE B 1 5 ? 6.934 -22.359 -17.891 1 98.81 5 ILE B N 1
ATOM 1958 C CA . ILE B 1 5 ? 7.121 -20.922 -18 1 98.81 5 ILE B CA 1
ATOM 1959 C C . ILE B 1 5 ? 6.055 -20.188 -17.188 1 98.81 5 ILE B C 1
ATOM 1961 O O . ILE B 1 5 ? 4.859 -20.422 -17.375 1 98.81 5 ILE B O 1
ATOM 1965 N N . ASP B 1 6 ? 6.445 -19.406 -16.281 1 98.12 6 ASP B N 1
ATOM 1966 C CA . ASP B 1 6 ? 5.574 -18.531 -15.516 1 98.12 6 ASP B CA 1
ATOM 1967 C C . ASP B 1 6 ? 5.859 -17.062 -15.82 1 98.12 6 ASP B C 1
ATOM 1969 O O . ASP B 1 6 ? 6.852 -16.5 -15.344 1 98.12 6 ASP B O 1
ATOM 1973 N N . ALA B 1 7 ? 4.992 -16.453 -16.578 1 97.56 7 ALA B N 1
ATOM 1974 C CA . ALA B 1 7 ? 5.16 -15.055 -17 1 97.56 7 ALA B CA 1
ATOM 1975 C C . ALA B 1 7 ? 4.348 -14.125 -16.094 1 97.56 7 ALA B C 1
ATOM 1977 O O . ALA B 1 7 ? 3.145 -13.953 -16.312 1 97.56 7 ALA B O 1
ATOM 1978 N N . GLY B 1 8 ? 5.035 -13.516 -15.18 1 95.31 8 GLY B N 1
ATOM 1979 C CA . GLY B 1 8 ? 4.414 -12.531 -14.312 1 95.31 8 GLY B CA 1
ATOM 1980 C C . GLY B 1 8 ? 4.691 -11.102 -14.727 1 95.31 8 GLY B C 1
ATOM 1981 O O . GLY B 1 8 ? 5.387 -10.867 -15.719 1 95.31 8 GLY B O 1
ATOM 1982 N N . ASN B 1 9 ? 4.215 -10.102 -13.945 1 93.62 9 ASN B N 1
ATOM 1983 C CA . ASN B 1 9 ? 4.305 -8.688 -14.281 1 93.62 9 ASN B CA 1
ATOM 1984 C C . ASN B 1 9 ? 5.738 -8.172 -14.164 1 93.62 9 ASN B C 1
ATOM 1986 O O . ASN B 1 9 ? 6.133 -7.254 -14.883 1 93.62 9 ASN B O 1
ATOM 1990 N N . THR B 1 10 ? 6.461 -8.789 -13.32 1 93.12 10 THR B N 1
ATOM 1991 C CA . THR B 1 10 ? 7.801 -8.289 -13.039 1 93.12 10 THR B CA 1
ATOM 1992 C C . THR B 1 10 ? 8.859 -9.188 -13.672 1 93.12 10 THR B C 1
ATOM 1994 O O . THR B 1 10 ? 9.867 -8.695 -14.195 1 93.12 10 THR B O 1
ATOM 1997 N N . ASN B 1 11 ? 8.594 -10.438 -13.578 1 95.25 11 ASN B N 1
ATOM 1998 C CA . ASN B 1 11 ? 9.57 -11.398 -14.078 1 95.25 11 ASN B CA 1
ATOM 1999 C C . ASN B 1 11 ? 8.898 -12.539 -14.844 1 95.25 11 ASN B C 1
ATOM 2001 O O . ASN B 1 11 ? 7.727 -12.836 -14.609 1 95.25 11 ASN B O 1
ATOM 2005 N N . VAL B 1 12 ? 9.672 -13.086 -15.711 1 97.69 12 VAL B N 1
ATOM 2006 C CA . VAL B 1 12 ? 9.352 -14.375 -16.312 1 97.69 12 VAL B CA 1
ATOM 2007 C C . VAL B 1 12 ? 10.297 -15.445 -15.781 1 97.69 12 VAL B C 1
ATOM 2009 O O . VAL B 1 12 ? 11.516 -15.266 -15.789 1 97.69 12 VAL B O 1
ATOM 2012 N N . VAL B 1 13 ? 9.711 -16.531 -15.312 1 98.12 13 VAL B N 1
ATOM 2013 C CA . VAL B 1 13 ? 10.508 -17.609 -14.742 1 98.12 13 VAL B CA 1
ATOM 2014 C C . VAL B 1 13 ? 10.398 -18.844 -15.633 1 98.12 13 VAL B C 1
ATOM 2016 O O . VAL B 1 13 ? 9.312 -19.203 -16.078 1 98.12 13 VAL B O 1
ATOM 2019 N N . PHE B 1 14 ? 11.586 -19.406 -15.945 1 98.69 14 PHE B N 1
ATOM 2020 C CA . PHE B 1 14 ? 11.688 -20.641 -16.719 1 98.69 14 PHE B CA 1
ATOM 2021 C C . PHE B 1 14 ? 12.242 -21.766 -15.867 1 98.69 14 PHE B C 1
ATOM 2023 O O . PHE B 1 14 ? 13.164 -21.562 -15.07 1 98.69 14 PHE B O 1
ATOM 2030 N N . ALA B 1 15 ? 11.656 -22.938 -16.062 1 98.69 15 ALA B N 1
ATOM 2031 C CA . ALA B 1 15 ? 12.219 -24.125 -15.422 1 98.69 15 ALA B CA 1
ATOM 2032 C C . ALA B 1 15 ? 12.125 -25.344 -16.328 1 98.69 15 ALA B C 1
ATOM 2034 O O . ALA B 1 15 ? 11.172 -25.469 -17.109 1 98.69 15 ALA B O 1
ATOM 2035 N N . VAL B 1 16 ? 13.125 -26.203 -16.266 1 98.75 16 VAL B N 1
ATOM 2036 C CA . VAL B 1 16 ? 13.117 -27.469 -16.984 1 98.75 16 VAL B CA 1
ATOM 2037 C C . VAL B 1 16 ? 13 -28.625 -16 1 98.75 16 VAL B C 1
ATOM 2039 O O . VAL B 1 16 ? 13.773 -28.719 -15.047 1 98.75 16 VAL B O 1
ATOM 2042 N N . PHE B 1 17 ? 11.977 -29.453 -16.281 1 98.5 17 PHE B N 1
ATOM 2043 C CA . PHE B 1 17 ? 11.758 -30.609 -15.422 1 98.5 17 PHE B CA 1
ATOM 2044 C C . PHE B 1 17 ? 12.016 -31.906 -16.172 1 98.5 17 PHE B C 1
ATOM 2046 O O . PHE B 1 17 ? 11.594 -32.062 -17.328 1 98.5 17 PHE B O 1
ATOM 2053 N N . GLU B 1 18 ? 12.734 -32.844 -15.562 1 97.94 18 GLU B N 1
ATOM 2054 C CA . GLU B 1 18 ? 12.789 -34.25 -15.922 1 97.94 18 GLU B CA 1
ATOM 2055 C C . GLU B 1 18 ? 12.039 -35.094 -14.906 1 97.94 18 GLU B C 1
ATOM 2057 O O . GLU B 1 18 ? 12.586 -35.469 -13.859 1 97.94 18 GLU B O 1
ATOM 2062 N N . GLY B 1 19 ? 10.812 -35.5 -15.266 1 94.69 19 GLY B N 1
ATOM 2063 C CA . GLY B 1 19 ? 9.945 -36.031 -14.219 1 94.69 19 GLY B CA 1
ATOM 2064 C C . GLY B 1 19 ? 9.703 -35.031 -13.094 1 94.69 19 GLY B C 1
ATOM 2065 O O . GLY B 1 19 ? 9.281 -33.906 -13.336 1 94.69 19 GLY B O 1
ATOM 2066 N N . ASP B 1 20 ? 10.07 -35.469 -11.898 1 94.56 20 ASP B N 1
ATOM 2067 C CA . ASP B 1 20 ? 9.867 -34.594 -10.734 1 94.56 20 ASP B CA 1
ATOM 2068 C C . ASP B 1 20 ? 11.141 -33.844 -10.383 1 94.56 20 ASP B C 1
ATOM 2070 O O . ASP B 1 20 ? 11.156 -33.062 -9.438 1 94.56 20 ASP B O 1
ATOM 2074 N N . VAL B 1 21 ? 12.133 -33.969 -11.188 1 96.94 21 VAL B N 1
ATOM 2075 C CA . VAL B 1 21 ? 13.43 -33.375 -10.891 1 96.94 21 VAL B CA 1
ATOM 2076 C C . VAL B 1 21 ? 13.586 -32.094 -11.688 1 96.94 21 VAL B C 1
ATOM 2078 O O . VAL B 1 21 ? 13.477 -32.094 -12.922 1 96.94 21 VAL B O 1
ATOM 2081 N N . LYS B 1 22 ? 13.883 -30.984 -10.977 1 98.06 22 LYS B N 1
ATOM 2082 C CA . LYS B 1 22 ? 14.172 -29.719 -11.641 1 98.06 22 LYS B CA 1
ATOM 2083 C C . LYS B 1 22 ? 15.617 -29.656 -12.109 1 98.06 22 LYS B C 1
ATOM 2085 O O . LYS B 1 22 ? 16.547 -29.609 -11.289 1 98.06 22 LYS B O 1
ATOM 2090 N N . ARG B 1 23 ? 15.781 -29.594 -13.383 1 98.12 23 ARG B N 1
ATOM 2091 C CA . ARG B 1 23 ? 17.109 -29.641 -13.977 1 98.12 23 ARG B CA 1
ATOM 2092 C C . ARG B 1 23 ? 17.703 -28.234 -14.078 1 98.12 23 ARG B C 1
ATOM 2094 O O . ARG B 1 23 ? 18.922 -28.078 -14.203 1 98.12 23 ARG B O 1
ATOM 2101 N N . GLY B 1 24 ? 16.859 -27.203 -14.016 1 98 24 GLY B N 1
ATOM 2102 C CA . GLY B 1 24 ? 17.281 -25.812 -14.094 1 98 24 GLY B CA 1
ATOM 2103 C C . GLY B 1 24 ? 16.141 -24.844 -13.922 1 98 24 GLY B C 1
ATOM 2104 O O . GLY B 1 24 ? 14.977 -25.172 -14.156 1 98 24 GLY B O 1
ATOM 2105 N N . GLN B 1 25 ? 16.438 -23.672 -13.469 1 98.38 25 GLN B N 1
ATOM 2106 C CA . GLN B 1 25 ? 15.508 -22.562 -13.289 1 98.38 25 GLN B CA 1
ATOM 2107 C C . GLN B 1 25 ? 16.172 -21.234 -13.555 1 98.38 25 GLN B C 1
ATOM 2109 O O . GLN B 1 25 ? 17.328 -21 -13.141 1 98.38 25 GLN B O 1
ATOM 2114 N N . TRP B 1 26 ? 15.516 -20.359 -14.234 1 98.62 26 TRP B N 1
ATOM 2115 C CA . TRP B 1 26 ? 16.062 -19.062 -14.609 1 98.62 26 TRP B CA 1
ATOM 2116 C C . TRP B 1 26 ? 14.984 -17.984 -14.578 1 98.62 26 TRP B C 1
ATOM 2118 O O . TRP B 1 26 ? 13.797 -18.281 -14.734 1 98.62 26 TRP B O 1
ATOM 2128 N N . ARG B 1 27 ? 15.43 -16.828 -14.297 1 97.38 27 ARG B N 1
ATOM 2129 C CA . ARG B 1 27 ? 14.523 -15.688 -14.195 1 97.38 27 ARG B CA 1
ATOM 2130 C C . ARG B 1 27 ? 15.023 -14.508 -15.023 1 97.38 27 ARG B C 1
ATOM 2132 O O . ARG B 1 27 ? 16.219 -14.219 -15.039 1 97.38 27 ARG B O 1
ATOM 2139 N N . VAL B 1 28 ? 14.078 -13.867 -15.719 1 97.62 28 VAL B N 1
ATOM 2140 C CA . VAL B 1 28 ? 14.398 -12.672 -16.5 1 97.62 28 VAL B CA 1
ATOM 2141 C C . VAL B 1 28 ? 13.312 -11.617 -16.297 1 97.62 28 VAL B C 1
ATOM 2143 O O . VAL B 1 28 ? 12.156 -11.945 -16.031 1 97.62 28 VAL B O 1
ATOM 2146 N N . SER B 1 29 ? 13.68 -10.328 -16.344 1 96.56 29 SER B N 1
ATOM 2147 C CA . SER B 1 29 ? 12.711 -9.25 -16.188 1 96.56 29 SER B CA 1
ATOM 2148 C C . SER B 1 29 ? 11.648 -9.297 -17.281 1 96.56 29 SER B C 1
ATOM 2150 O O . SER B 1 29 ? 11.961 -9.594 -18.438 1 96.56 29 SER B O 1
ATOM 2152 N N . THR B 1 30 ? 10.43 -8.992 -16.891 1 95.75 30 THR B N 1
ATOM 2153 C CA . THR B 1 30 ? 9.352 -8.906 -17.859 1 95.75 30 THR B CA 1
ATOM 2154 C C . THR B 1 30 ? 9.477 -7.625 -18.688 1 95.75 30 THR B C 1
ATOM 2156 O O . THR B 1 30 ? 9.586 -6.531 -18.141 1 95.75 30 THR B O 1
ATOM 2159 N N . ASP B 1 31 ? 9.555 -7.82 -19.938 1 94.31 31 ASP B N 1
ATOM 2160 C CA . ASP B 1 31 ? 9.578 -6.738 -20.922 1 94.31 31 ASP B CA 1
ATOM 2161 C C . ASP B 1 31 ? 8.609 -7.02 -22.062 1 94.31 31 ASP B C 1
ATOM 2163 O O . ASP B 1 31 ? 8.82 -7.949 -22.859 1 94.31 31 ASP B O 1
ATOM 2167 N N . GLY B 1 32 ? 7.59 -6.148 -22.156 1 91 32 GLY B N 1
ATOM 2168 C CA . GLY B 1 32 ? 6.531 -6.332 -23.125 1 91 32 GLY B CA 1
ATOM 2169 C C . GLY B 1 32 ? 7.035 -6.309 -24.562 1 91 32 GLY B C 1
ATOM 2170 O O . GLY B 1 32 ? 6.344 -6.758 -25.484 1 91 32 GLY B O 1
ATOM 2171 N N . ARG B 1 33 ? 8.258 -5.801 -24.859 1 92.25 33 ARG B N 1
ATOM 2172 C CA . ARG B 1 33 ? 8.789 -5.66 -26.203 1 92.25 33 ARG B CA 1
ATOM 2173 C C . ARG B 1 33 ? 9.656 -6.859 -26.578 1 92.25 33 ARG B C 1
ATOM 2175 O O . ARG B 1 33 ? 10.055 -7.012 -27.734 1 92.25 33 ARG B O 1
ATOM 2182 N N . ARG B 1 34 ? 9.961 -7.797 -25.594 1 96.31 34 ARG B N 1
ATOM 2183 C CA . ARG B 1 34 ? 10.883 -8.906 -25.844 1 96.31 34 ARG B CA 1
ATOM 2184 C C . ARG B 1 34 ? 10.281 -9.898 -26.828 1 96.31 34 ARG B C 1
ATOM 2186 O O . ARG B 1 34 ? 9.117 -10.273 -26.719 1 96.31 34 ARG B O 1
ATOM 2193 N N . THR B 1 35 ? 11.078 -10.328 -27.828 1 96.81 35 THR B N 1
ATOM 2194 C CA . THR B 1 35 ? 10.633 -11.25 -28.875 1 96.81 35 THR B CA 1
ATOM 2195 C C . THR B 1 35 ? 10.969 -12.688 -28.484 1 96.81 35 THR B C 1
ATOM 2197 O O . THR B 1 35 ? 11.727 -12.93 -27.547 1 96.81 35 THR B O 1
ATOM 2200 N N . ALA B 1 36 ? 10.328 -13.617 -29.25 1 98 36 ALA B N 1
ATOM 2201 C CA . ALA B 1 36 ? 10.602 -15.039 -29.078 1 98 36 ALA B CA 1
ATOM 2202 C C . ALA B 1 36 ? 12.094 -15.328 -29.219 1 98 36 ALA B C 1
ATOM 2204 O O . ALA B 1 36 ? 12.664 -16.094 -28.438 1 98 36 ALA B O 1
ATOM 2205 N N . ASP B 1 37 ? 12.75 -14.648 -30.188 1 98 37 ASP B N 1
ATOM 2206 C CA . ASP B 1 37 ? 14.164 -14.891 -30.453 1 98 37 ASP B CA 1
ATOM 2207 C C . ASP B 1 37 ? 15.039 -14.359 -29.328 1 98 37 ASP B C 1
ATOM 2209 O O . ASP B 1 37 ? 16.062 -14.969 -28.984 1 98 37 ASP B O 1
ATOM 2213 N N . GLU B 1 38 ? 14.633 -13.227 -28.75 1 97.88 38 GLU B N 1
ATOM 2214 C CA . GLU B 1 38 ? 15.367 -12.68 -27.609 1 97.88 38 GLU B CA 1
ATOM 2215 C C . GLU B 1 38 ? 15.289 -13.617 -26.406 1 97.88 38 GLU B C 1
ATOM 2217 O O . GLU B 1 38 ? 16.281 -13.844 -25.734 1 97.88 38 GLU B O 1
ATOM 2222 N N . HIS B 1 39 ? 14.094 -14.148 -26.203 1 98.12 39 HIS B N 1
ATOM 2223 C CA . HIS B 1 39 ? 13.961 -15.141 -25.141 1 98.12 39 HIS B CA 1
ATOM 2224 C C . HIS B 1 39 ? 14.812 -16.375 -25.422 1 98.12 39 HIS B C 1
ATOM 2226 O O . HIS B 1 39 ? 15.469 -16.906 -24.531 1 98.12 39 HIS B O 1
ATOM 2232 N N . ALA B 1 40 ? 14.797 -16.812 -26.656 1 98.12 40 ALA B N 1
ATOM 2233 C CA . ALA B 1 40 ? 15.453 -18.047 -27.047 1 98.12 40 ALA B CA 1
ATOM 2234 C C . ALA B 1 40 ? 16.969 -17.953 -26.828 1 98.12 40 ALA B C 1
ATOM 2236 O O . ALA B 1 40 ? 17.562 -18.844 -26.234 1 98.12 40 ALA B O 1
ATOM 2237 N N . VAL B 1 41 ? 17.562 -16.875 -27.312 1 98 41 VAL B N 1
ATOM 2238 C CA . VAL B 1 41 ? 19 -16.719 -27.203 1 98 41 VAL B CA 1
ATOM 2239 C C . VAL B 1 41 ? 19.422 -16.75 -25.75 1 98 41 VAL B C 1
ATOM 2241 O O . VAL B 1 41 ? 20.359 -17.469 -25.375 1 98 41 VAL B O 1
ATOM 2244 N N . TRP B 1 42 ? 18.703 -16.016 -24.969 1 98 42 TRP B N 1
ATOM 2245 C CA . TRP B 1 42 ? 18.984 -15.914 -23.547 1 98 42 TRP B CA 1
ATOM 2246 C C . TRP B 1 42 ? 18.766 -17.266 -22.859 1 98 42 TRP B C 1
ATOM 2248 O O . TRP B 1 42 ? 19.641 -17.734 -22.125 1 98 42 TRP B O 1
ATOM 2258 N N . LEU B 1 43 ? 17.641 -17.906 -23.062 1 98.5 43 LEU B N 1
ATOM 2259 C CA . LEU B 1 43 ? 17.266 -19.125 -22.375 1 98.5 43 LEU B CA 1
ATOM 2260 C C . LEU B 1 43 ? 18.141 -20.297 -22.797 1 98.5 43 LEU B C 1
ATOM 2262 O O . LEU B 1 43 ? 18.609 -21.062 -21.953 1 98.5 43 LEU B O 1
ATOM 2266 N N . VAL B 1 44 ? 18.375 -20.453 -24.078 1 98.44 44 VAL B N 1
ATOM 2267 C CA . VAL B 1 44 ? 19.156 -21.578 -24.609 1 98.44 44 VAL B CA 1
ATOM 2268 C C . VAL B 1 44 ? 20.578 -21.484 -24.094 1 98.44 44 VAL B C 1
ATOM 2270 O O . VAL B 1 44 ? 21.188 -22.516 -23.766 1 98.44 44 VAL B O 1
ATOM 2273 N N . ALA B 1 45 ? 21.172 -20.266 -24.047 1 98.5 45 ALA B N 1
ATOM 2274 C CA . ALA B 1 45 ? 22.516 -20.078 -23.516 1 98.5 45 ALA B CA 1
ATOM 2275 C C . ALA B 1 45 ? 22.594 -20.562 -22.062 1 98.5 45 ALA B C 1
ATOM 2277 O O . ALA B 1 45 ? 23.547 -21.234 -21.672 1 98.5 45 ALA B O 1
ATOM 2278 N N . LEU B 1 46 ? 21.594 -20.234 -21.328 1 98.62 46 LEU B N 1
ATOM 2279 C CA . LEU B 1 46 ? 21.578 -20.609 -19.906 1 98.62 46 LEU B CA 1
ATOM 2280 C C . LEU B 1 46 ? 21.359 -22.109 -19.766 1 98.62 46 LEU B C 1
ATOM 2282 O O . LEU B 1 46 ? 21.953 -22.734 -18.875 1 98.62 46 LEU B O 1
ATOM 2286 N N . MET B 1 47 ? 20.469 -22.688 -20.562 1 98.44 47 MET B N 1
ATOM 2287 C CA . MET B 1 47 ? 20.266 -24.125 -20.578 1 98.44 47 MET B CA 1
ATOM 2288 C C . MET B 1 47 ? 21.578 -24.859 -20.859 1 98.44 47 MET B C 1
ATOM 2290 O O . MET B 1 47 ? 21.875 -25.859 -20.219 1 98.44 47 MET B O 1
ATOM 2294 N N . ALA B 1 48 ? 22.312 -24.359 -21.781 1 98.31 48 ALA B N 1
ATOM 2295 C CA . ALA B 1 48 ? 23.578 -24.969 -22.172 1 98.31 48 ALA B CA 1
ATOM 2296 C C . ALA B 1 48 ? 24.531 -25.047 -21 1 98.31 48 ALA B C 1
ATOM 2298 O O . ALA B 1 48 ? 25.312 -26 -20.875 1 98.31 48 ALA B O 1
ATOM 2299 N N . MET B 1 49 ? 24.5 -24.062 -20.203 1 98.19 49 MET B N 1
ATOM 2300 C CA . MET B 1 49 ? 25.375 -24.031 -19.031 1 98.19 49 MET B CA 1
ATOM 2301 C C . MET B 1 49 ? 25.031 -25.172 -18.078 1 98.19 49 MET B C 1
ATOM 2303 O O . MET B 1 49 ? 25.844 -25.531 -17.219 1 98.19 49 MET B O 1
ATOM 2307 N N . LYS B 1 50 ? 23.875 -25.734 -18.219 1 97.88 50 LYS B N 1
ATOM 2308 C CA . LYS B 1 50 ? 23.438 -26.859 -17.391 1 97.88 50 LYS B CA 1
ATOM 2309 C C . LYS B 1 50 ? 23.5 -28.172 -18.156 1 97.88 50 LYS B C 1
ATOM 2311 O O . LYS B 1 50 ? 23 -29.203 -17.703 1 97.88 50 LYS B O 1
ATOM 2316 N N . GLY B 1 51 ? 24.031 -28.094 -19.359 1 97.88 51 GLY B N 1
ATOM 2317 C CA . GLY B 1 51 ? 24.141 -29.281 -20.188 1 97.88 51 GLY B CA 1
ATOM 2318 C C . GLY B 1 51 ? 22.859 -29.656 -20.891 1 97.88 51 GLY B C 1
ATOM 2319 O O . GLY B 1 51 ? 22.641 -30.812 -21.25 1 97.88 51 GLY B O 1
ATOM 2320 N N . LEU B 1 52 ? 21.938 -28.75 -20.984 1 98.31 52 LEU B N 1
ATOM 2321 C CA . LEU B 1 52 ? 20.672 -28.969 -21.641 1 98.31 52 LEU B CA 1
ATOM 2322 C C . LEU B 1 52 ? 20.656 -28.312 -23.031 1 98.31 52 LEU B C 1
ATOM 2324 O O . LEU B 1 52 ? 21.297 -27.281 -23.234 1 98.31 52 LEU B O 1
ATOM 2328 N N . THR B 1 53 ? 19.969 -28.922 -23.969 1 97.88 53 THR B N 1
ATOM 2329 C CA . THR B 1 53 ? 19.766 -28.391 -25.297 1 97.88 53 THR B CA 1
ATOM 2330 C C . THR B 1 53 ? 18.281 -28.297 -25.641 1 97.88 53 THR B C 1
ATOM 2332 O O . THR B 1 53 ? 17.453 -28.938 -24.969 1 97.88 53 THR B O 1
ATOM 2335 N N . PRO B 1 54 ? 17.969 -27.531 -26.625 1 98.06 54 PRO B N 1
ATOM 2336 C CA . PRO B 1 54 ? 16.562 -27.438 -27.016 1 98.06 54 PRO B CA 1
ATOM 2337 C C . PRO B 1 54 ? 15.953 -28.797 -27.359 1 98.06 54 PRO B C 1
ATOM 2339 O O . PRO B 1 54 ? 14.758 -29.016 -27.141 1 98.06 54 PRO B O 1
ATOM 2342 N N . LYS B 1 55 ? 16.75 -29.719 -27.859 1 97.44 55 LYS B N 1
ATOM 2343 C CA . LYS B 1 55 ? 16.266 -31.031 -28.266 1 97.44 55 LYS B CA 1
ATOM 2344 C C . LYS B 1 55 ? 15.828 -31.844 -27.047 1 97.44 55 LYS B C 1
ATOM 2346 O O . LYS B 1 55 ? 15.109 -32.844 -27.203 1 97.44 55 LYS B O 1
ATOM 2351 N N . ASP B 1 56 ? 16.297 -31.469 -25.922 1 98 56 ASP B N 1
ATOM 2352 C CA . ASP B 1 56 ? 15.938 -32.188 -24.688 1 98 56 ASP B CA 1
ATOM 2353 C C . ASP B 1 56 ? 14.5 -31.859 -24.266 1 98 56 ASP B C 1
ATOM 2355 O O . ASP B 1 56 ? 13.922 -32.562 -23.438 1 98 56 ASP B O 1
ATOM 2359 N N . ILE B 1 57 ? 13.906 -30.766 -24.797 1 98.38 57 ILE B N 1
ATOM 2360 C CA . ILE B 1 57 ? 12.57 -30.312 -24.422 1 98.38 57 ILE B CA 1
ATOM 2361 C C . ILE B 1 57 ? 11.531 -30.938 -25.359 1 98.38 57 ILE B C 1
ATOM 2363 O O . ILE B 1 57 ? 11.641 -30.812 -26.578 1 98.38 57 ILE B O 1
ATOM 2367 N N . HIS B 1 58 ? 10.531 -31.594 -24.812 1 96.69 58 HIS B N 1
ATOM 2368 C CA . HIS B 1 58 ? 9.523 -32.25 -25.641 1 96.69 58 HIS B CA 1
ATOM 2369 C C . HIS B 1 58 ? 8.125 -31.75 -25.297 1 96.69 58 HIS B C 1
ATOM 2371 O O . HIS B 1 58 ? 7.156 -32.062 -26 1 96.69 58 HIS B O 1
ATOM 2377 N N . ALA B 1 59 ? 7.984 -31.031 -24.25 1 98 59 ALA B N 1
ATOM 2378 C CA . ALA B 1 59 ? 6.715 -30.438 -23.844 1 98 59 ALA B CA 1
ATOM 2379 C C . ALA B 1 59 ? 6.93 -29.094 -23.172 1 98 59 ALA B C 1
ATOM 2381 O O . ALA B 1 59 ? 8.023 -28.812 -22.672 1 98 59 ALA B O 1
ATOM 2382 N N . ALA B 1 60 ? 5.906 -28.266 -23.188 1 98.56 60 ALA B N 1
ATOM 2383 C CA . ALA B 1 60 ? 5.965 -26.969 -22.531 1 98.56 60 ALA B CA 1
ATOM 2384 C C . ALA B 1 60 ? 4.617 -26.609 -21.906 1 98.56 60 ALA B C 1
ATOM 2386 O O . ALA B 1 60 ? 3.57 -27.047 -22.375 1 98.56 60 ALA B O 1
ATOM 2387 N N . ILE B 1 61 ? 4.66 -25.891 -20.875 1 98.69 61 ILE B N 1
ATOM 2388 C CA . ILE B 1 61 ? 3.473 -25.328 -20.234 1 98.69 61 ILE B CA 1
ATOM 2389 C C . ILE B 1 61 ? 3.717 -23.859 -19.875 1 98.69 61 ILE B C 1
ATOM 2391 O O . ILE B 1 61 ? 4.828 -23.484 -19.484 1 98.69 61 ILE B O 1
ATOM 2395 N N . LEU B 1 62 ? 2.695 -23.062 -20.062 1 98.56 62 LEU B N 1
ATOM 2396 C CA . LEU B 1 62 ? 2.818 -21.609 -19.922 1 98.56 62 LEU B CA 1
ATOM 2397 C C . LEU B 1 62 ? 1.703 -21.062 -19.031 1 98.56 62 LEU B C 1
ATOM 2399 O O . LEU B 1 62 ? 0.522 -21.297 -19.297 1 98.56 62 LEU B O 1
ATOM 2403 N N . SER B 1 63 ? 2.053 -20.484 -17.938 1 98 63 SER B N 1
ATOM 2404 C CA . SER B 1 63 ? 1.199 -19.594 -17.156 1 98 63 SER B CA 1
ATOM 2405 C C . SER B 1 63 ? 1.569 -18.141 -17.391 1 98 63 SER B C 1
ATOM 2407 O O . SER B 1 63 ? 2.717 -17.734 -17.172 1 98 63 SER B O 1
ATOM 2409 N N . SER B 1 64 ? 0.647 -17.328 -17.859 1 96.12 64 SER B N 1
ATOM 2410 C CA . SER B 1 64 ? 0.969 -15.938 -18.172 1 96.12 64 SER B CA 1
ATOM 2411 C C . SER B 1 64 ? -0.135 -15 -17.719 1 96.12 64 SER B C 1
ATOM 2413 O O . SER B 1 64 ? -1.314 -15.227 -17.984 1 96.12 64 SER B O 1
ATOM 2415 N N . VAL B 1 65 ? 0.247 -14 -16.984 1 93.81 65 VAL B N 1
ATOM 2416 C CA . VAL B 1 65 ? -0.691 -12.938 -16.641 1 93.81 65 VAL B CA 1
ATOM 2417 C C . VAL B 1 65 ? -0.292 -11.648 -17.359 1 93.81 65 VAL B C 1
ATOM 2419 O O . VAL B 1 65 ? -0.704 -10.555 -16.953 1 93.81 65 VAL B O 1
ATOM 2422 N N . VAL B 1 66 ? 0.572 -11.719 -18.344 1 94 66 VAL B N 1
ATOM 2423 C CA . VAL B 1 66 ? 1.044 -10.609 -19.156 1 94 66 VAL B CA 1
ATOM 2424 C C . VAL B 1 66 ? 0.682 -10.852 -20.625 1 94 66 VAL B C 1
ATOM 2426 O O . VAL B 1 66 ? 1.468 -11.43 -21.375 1 94 66 VAL B O 1
ATOM 2429 N N . PRO B 1 67 ? -0.367 -10.281 -21.047 1 91.88 67 PRO B N 1
ATOM 2430 C CA . PRO B 1 67 ? -0.834 -10.539 -22.422 1 91.88 67 PRO B CA 1
ATOM 2431 C C . PRO B 1 67 ? 0.233 -10.258 -23.469 1 91.88 67 PRO B C 1
ATOM 2433 O O . PRO B 1 67 ? 0.417 -11.047 -24.391 1 91.88 67 PRO B O 1
ATOM 2436 N N . ALA B 1 68 ? 1.019 -9.242 -23.312 1 94.06 68 ALA B N 1
ATOM 2437 C CA . ALA B 1 68 ? 2.016 -8.82 -24.281 1 94.06 68 ALA B CA 1
ATOM 2438 C C . ALA B 1 68 ? 3.113 -9.867 -24.453 1 94.06 68 ALA B C 1
ATOM 2440 O O . ALA B 1 68 ? 3.807 -9.898 -25.469 1 94.06 68 ALA B O 1
ATOM 2441 N N . GLN B 1 69 ? 3.23 -10.75 -23.453 1 95.69 69 GLN B N 1
ATOM 2442 C CA . GLN B 1 69 ? 4.32 -11.719 -23.484 1 95.69 69 GLN B CA 1
ATOM 2443 C C . GLN B 1 69 ? 3.811 -13.109 -23.859 1 95.69 69 GLN B C 1
ATOM 2445 O O . GLN B 1 69 ? 4.602 -14.008 -24.172 1 95.69 69 GLN B O 1
ATOM 2450 N N . THR B 1 70 ? 2.527 -13.305 -23.812 1 96.19 70 THR B N 1
ATOM 2451 C CA . THR B 1 70 ? 1.961 -14.625 -24.062 1 96.19 70 THR B CA 1
ATOM 2452 C C . THR B 1 70 ? 2.275 -15.094 -25.484 1 96.19 70 THR B C 1
ATOM 2454 O O . THR B 1 70 ? 2.68 -16.234 -25.688 1 96.19 70 THR B O 1
ATOM 2457 N N . GLY B 1 71 ? 2.111 -14.219 -26.484 1 96.94 71 GLY B N 1
ATOM 2458 C CA . GLY B 1 71 ? 2.414 -14.547 -27.859 1 96.94 71 GLY B CA 1
ATOM 2459 C C . GLY B 1 71 ? 3.867 -14.922 -28.078 1 96.94 71 GLY B C 1
ATOM 2460 O O . GLY B 1 71 ? 4.164 -16.047 -28.516 1 96.94 71 GLY B O 1
ATOM 2461 N N . P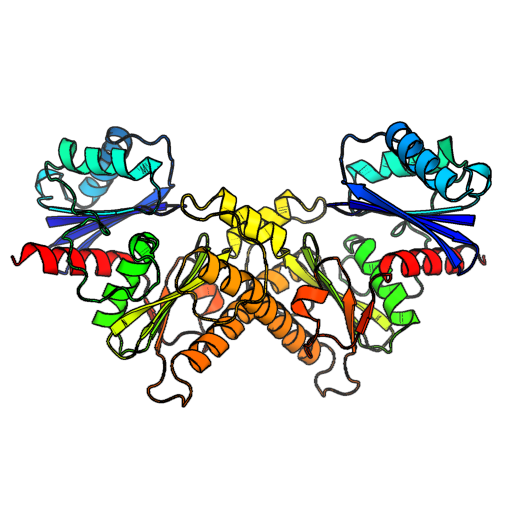RO B 1 72 ? 4.762 -14 -27.734 1 98.19 72 PRO B N 1
ATOM 2462 C CA . PRO B 1 72 ? 6.191 -14.266 -27.906 1 98.19 72 PRO B CA 1
ATOM 2463 C C . PRO B 1 72 ? 6.648 -15.539 -27.203 1 98.19 72 PRO B C 1
ATOM 2465 O O . PRO B 1 72 ? 7.469 -16.297 -27.734 1 98.19 72 PRO B O 1
ATOM 2468 N N . LEU B 1 73 ? 6.141 -15.852 -26.062 1 98.62 73 LEU B N 1
ATOM 2469 C CA . LEU B 1 73 ? 6.543 -17.047 -25.312 1 98.62 73 LEU B CA 1
ATOM 2470 C C . LEU B 1 73 ? 5.992 -18.312 -25.969 1 98.62 73 LEU B C 1
ATOM 2472 O O . LEU B 1 73 ? 6.648 -19.344 -25.953 1 98.62 73 LEU B O 1
ATOM 2476 N N . THR B 1 74 ? 4.797 -18.203 -26.484 1 98.44 74 THR B N 1
ATOM 2477 C CA . THR B 1 74 ? 4.246 -19.297 -27.266 1 98.44 74 THR B CA 1
ATOM 2478 C C . THR B 1 74 ? 5.109 -19.578 -28.5 1 98.44 74 THR B C 1
ATOM 2480 O O . THR B 1 74 ? 5.453 -20.734 -28.781 1 98.44 74 THR B O 1
ATOM 2483 N N . THR B 1 75 ? 5.453 -18.516 -29.188 1 98.56 75 THR B N 1
ATOM 2484 C CA . THR B 1 75 ? 6.297 -18.625 -30.375 1 98.56 75 THR B CA 1
ATOM 2485 C C . THR B 1 75 ? 7.668 -19.188 -30.016 1 98.56 75 THR B C 1
ATOM 2487 O O . THR B 1 75 ? 8.234 -19.984 -30.766 1 98.56 75 THR B O 1
ATOM 2490 N N . LEU B 1 76 ? 8.203 -18.781 -28.875 1 98.62 76 LEU B N 1
ATOM 2491 C CA . LEU B 1 76 ? 9.445 -19.344 -28.375 1 98.62 76 LEU B CA 1
ATOM 2492 C C . LEU B 1 76 ? 9.375 -20.875 -28.328 1 98.62 76 LEU B C 1
ATOM 2494 O O . LEU B 1 76 ? 10.258 -21.547 -28.844 1 98.62 76 LEU B O 1
ATOM 2498 N N . CYS B 1 77 ? 8.312 -21.406 -27.703 1 98.69 77 CYS B N 1
ATOM 2499 C CA . CYS B 1 77 ? 8.148 -22.844 -27.547 1 98.69 77 CYS B CA 1
ATOM 2500 C C . CYS B 1 77 ? 8.023 -23.531 -28.906 1 98.69 77 CYS B C 1
ATOM 2502 O O . CYS B 1 77 ? 8.688 -24.531 -29.156 1 98.69 77 CYS B O 1
ATOM 2504 N N . GLU B 1 78 ? 7.234 -22.984 -29.766 1 98.31 78 GLU B N 1
ATOM 2505 C CA . GLU B 1 78 ? 6.926 -23.609 -31.047 1 98.31 78 GLU B CA 1
ATOM 2506 C C . GLU B 1 78 ? 8.133 -23.578 -31.969 1 98.31 78 GLU B C 1
ATOM 2508 O O . GLU B 1 78 ? 8.484 -24.594 -32.562 1 98.31 78 GLU B O 1
ATOM 2513 N N . GLU B 1 79 ? 8.805 -22.5 -32.031 1 98.12 79 GLU B N 1
ATOM 2514 C CA . GLU B 1 79 ? 9.836 -22.312 -33.062 1 98.12 79 GLU B CA 1
ATOM 2515 C C . GLU B 1 79 ? 11.195 -22.812 -32.562 1 98.12 79 GLU B C 1
ATOM 2517 O O . GLU B 1 79 ? 12.008 -23.297 -33.344 1 98.12 79 GLU B O 1
ATOM 2522 N N . HIS B 1 80 ? 11.422 -22.688 -31.312 1 98 80 HIS B N 1
ATOM 2523 C CA . HIS B 1 80 ? 12.781 -22.953 -30.844 1 98 80 HIS B CA 1
ATOM 2524 C C . HIS B 1 80 ? 12.852 -24.281 -30.094 1 98 80 HIS B C 1
ATOM 2526 O O . HIS B 1 80 ? 13.922 -24.859 -29.953 1 98 80 HIS B O 1
ATOM 2532 N N . PHE B 1 81 ? 11.711 -24.766 -29.625 1 98.19 81 PHE B N 1
ATOM 2533 C CA . PHE B 1 81 ? 11.727 -26.016 -28.891 1 98.19 81 PHE B CA 1
ATOM 2534 C C . PHE B 1 81 ? 10.859 -27.062 -29.594 1 98.19 81 PHE B C 1
ATOM 2536 O O . PHE B 1 81 ? 10.891 -28.234 -29.219 1 98.19 81 PHE B O 1
ATOM 2543 N N . GLY B 1 82 ? 10.078 -26.641 -30.516 1 97.12 82 GLY B N 1
ATOM 2544 C CA . GLY B 1 82 ? 9.328 -27.562 -31.359 1 97.12 82 GLY B CA 1
ATOM 2545 C C . GLY B 1 82 ? 8.086 -28.109 -30.688 1 97.12 82 GLY B C 1
ATOM 2546 O O . GLY B 1 82 ? 7.641 -29.219 -31.016 1 97.12 82 GLY B O 1
ATOM 2547 N N . CYS B 1 83 ? 7.559 -27.547 -29.719 1 96.31 83 CYS B N 1
ATOM 2548 C CA . CYS B 1 83 ? 6.348 -28 -29.047 1 96.31 83 CYS B CA 1
ATOM 2549 C C . CYS B 1 83 ? 5.41 -26.828 -28.766 1 96.31 83 CYS B C 1
ATOM 2551 O O . CYS B 1 83 ? 5.863 -25.703 -28.547 1 96.31 83 CYS B O 1
ATOM 2553 N N . THR B 1 84 ? 4.098 -27.047 -28.844 1 96.94 84 THR B N 1
ATOM 2554 C CA . THR B 1 84 ? 3.086 -26.062 -28.469 1 96.94 84 THR B CA 1
ATOM 2555 C C . THR B 1 84 ? 2.846 -26.094 -26.953 1 96.94 84 THR B C 1
ATOM 2557 O O . THR B 1 84 ? 2.535 -27.141 -26.391 1 96.94 84 THR B O 1
ATOM 2560 N N . PRO B 1 85 ? 3.027 -24.953 -26.312 1 98.19 85 PRO B N 1
ATOM 2561 C CA . PRO B 1 85 ? 2.854 -24.984 -24.859 1 98.19 85 PRO B CA 1
ATOM 2562 C C . PRO B 1 85 ? 1.391 -25.125 -24.438 1 98.19 85 PRO B C 1
ATOM 2564 O O . PRO B 1 85 ? 0.506 -24.547 -25.078 1 98.19 85 PRO B O 1
ATOM 2567 N N . MET B 1 86 ? 1.169 -25.969 -23.453 1 97.75 86 MET B N 1
ATOM 2568 C CA . MET B 1 86 ? -0.11 -25.953 -22.75 1 97.75 86 MET B CA 1
ATOM 2569 C C . MET B 1 86 ? -0.297 -24.656 -21.969 1 97.75 86 MET B C 1
ATOM 2571 O O . MET B 1 86 ? 0.541 -24.297 -21.141 1 97.75 86 MET B O 1
ATOM 2575 N N . ARG B 1 87 ? -1.321 -23.938 -22.234 1 96.62 87 ARG B N 1
ATOM 2576 C CA . ARG B 1 87 ? -1.549 -22.672 -21.562 1 96.62 87 ARG B CA 1
ATOM 2577 C C . ARG B 1 87 ? -2.557 -22.828 -20.422 1 96.62 87 ARG B C 1
ATOM 2579 O O . ARG B 1 87 ? -3.691 -23.266 -20.656 1 96.62 87 ARG B O 1
ATOM 2586 N N . VAL B 1 88 ? -2.125 -22.5 -19.266 1 96.62 88 VAL B N 1
ATOM 2587 C CA . VAL B 1 88 ? -3.027 -22.547 -18.109 1 96.62 88 VAL B CA 1
ATOM 2588 C C . VAL B 1 88 ? -4.184 -21.562 -18.328 1 96.62 88 VAL B C 1
ATOM 2590 O O . VAL B 1 88 ? -3.973 -20.422 -18.719 1 96.62 88 VAL B O 1
ATOM 2593 N N . GLY B 1 89 ? -5.375 -22.016 -18.078 1 90.75 89 GLY B N 1
ATOM 2594 C CA . GLY B 1 89 ? -6.555 -21.188 -18.281 1 90.75 89 GLY B CA 1
ATOM 2595 C C . GLY B 1 89 ? -7.293 -21.5 -19.562 1 90.75 89 GLY B C 1
ATOM 2596 O O . GLY B 1 89 ? -8.445 -21.094 -19.734 1 90.75 89 GLY B O 1
ATOM 2597 N N . ASP B 1 90 ? -6.578 -22.125 -20.547 1 91.81 90 ASP B N 1
ATOM 2598 C CA . ASP B 1 90 ? -7.246 -22.5 -21.781 1 91.81 90 ASP B CA 1
ATOM 2599 C C . ASP B 1 90 ? -8.336 -23.531 -21.516 1 91.81 90 ASP B C 1
ATOM 2601 O O . ASP B 1 90 ? -8.227 -24.344 -20.594 1 91.81 90 ASP B O 1
ATOM 2605 N N . PRO B 1 91 ? -9.32 -23.422 -22.531 1 88.88 91 PRO B N 1
ATOM 2606 C CA . PRO B 1 91 ? -10.344 -24.469 -22.422 1 88.88 91 PRO B CA 1
ATOM 2607 C C . PRO B 1 91 ? -9.773 -25.875 -22.547 1 88.88 91 PRO B C 1
ATOM 2609 O O . PRO B 1 91 ? -8.875 -26.109 -23.359 1 88.88 91 PRO B O 1
ATOM 2612 N N . GLY B 1 92 ? -10.148 -26.781 -21.719 1 89.81 92 GLY B N 1
ATOM 2613 C CA . GLY B 1 92 ? -9.734 -28.172 -21.828 1 89.81 92 GLY B CA 1
ATOM 2614 C C . GLY B 1 92 ? -8.625 -28.531 -20.859 1 89.81 92 GLY B C 1
ATOM 2615 O O . GLY B 1 92 ? -8.367 -29.719 -20.625 1 89.81 92 GLY B O 1
ATOM 2616 N N . VAL B 1 93 ? -7.902 -27.547 -20.453 1 94.75 93 VAL B N 1
ATOM 2617 C CA . VAL B 1 93 ? -6.852 -27.828 -19.484 1 94.75 93 VAL B CA 1
ATOM 2618 C C . VAL B 1 93 ? -7.473 -28.141 -18.125 1 94.75 93 VAL B C 1
ATOM 2620 O O . VAL B 1 93 ? -8.195 -27.328 -17.547 1 94.75 93 VAL B O 1
ATOM 2623 N N . ARG B 1 94 ? -7.211 -29.344 -17.625 1 96.06 94 ARG B N 1
ATOM 2624 C CA . ARG B 1 94 ? -7.746 -29.797 -16.344 1 96.06 94 ARG B CA 1
ATOM 2625 C C . ARG B 1 94 ? -6.832 -29.391 -15.195 1 96.06 94 ARG B C 1
ATOM 2627 O O . ARG B 1 94 ? -5.676 -29.828 -15.141 1 96.06 94 ARG B O 1
ATOM 2634 N N . LEU B 1 95 ? -7.289 -28.688 -14.273 1 96.25 95 LEU B N 1
ATOM 2635 C CA . LEU B 1 95 ? -6.496 -28.219 -13.141 1 96.25 95 LEU B CA 1
ATOM 2636 C C . LEU B 1 95 ? -6.52 -29.219 -12 1 96.25 95 LEU B C 1
ATOM 2638 O O . LEU B 1 95 ? -5.574 -29.297 -11.211 1 96.25 95 LEU B O 1
ATOM 2642 N N . GLY B 1 96 ? -7.57 -29.984 -11.906 1 95.06 96 GLY B N 1
ATOM 2643 C CA . GLY B 1 96 ? -7.734 -30.906 -10.789 1 95.06 96 GLY B CA 1
ATOM 2644 C C . GLY B 1 96 ? -8.469 -30.281 -9.609 1 95.06 96 GLY B C 1
ATOM 2645 O O . GLY B 1 96 ? -8.578 -30.906 -8.555 1 95.06 96 GLY B O 1
ATOM 2646 N N . LEU B 1 97 ? -8.898 -29.047 -9.727 1 95.81 97 LEU B N 1
ATOM 2647 C CA . LEU B 1 97 ? -9.758 -28.391 -8.75 1 95.81 97 LEU B CA 1
ATOM 2648 C C . LEU B 1 97 ? -10.805 -27.531 -9.445 1 95.81 97 LEU B C 1
ATOM 2650 O O . LEU B 1 97 ? -10.641 -27.172 -10.617 1 95.81 97 LEU B O 1
ATOM 2654 N N . GLU B 1 98 ? -11.875 -27.312 -8.758 1 96.38 98 GLU B N 1
ATOM 2655 C CA . GLU B 1 98 ? -12.914 -26.453 -9.289 1 96.38 98 GLU B CA 1
ATOM 2656 C C . GLU B 1 98 ? -12.641 -24.984 -8.945 1 96.38 98 GLU B C 1
ATOM 2658 O O . GLU B 1 98 ? -12.172 -24.672 -7.848 1 96.38 98 GLU B O 1
ATOM 2663 N N . VAL B 1 99 ? -12.906 -24.109 -9.883 1 96.94 99 VAL B N 1
ATOM 2664 C CA . VAL B 1 99 ? -12.805 -22.672 -9.68 1 96.94 99 VAL B CA 1
ATOM 2665 C C . VAL B 1 99 ? -14.172 -22.094 -9.328 1 96.94 99 VAL B C 1
ATOM 2667 O O . VAL B 1 99 ? -15.023 -21.938 -10.211 1 96.94 99 VAL B O 1
ATOM 2670 N N . ARG B 1 100 ? -14.359 -21.781 -8.055 1 96.94 100 ARG B N 1
ATOM 2671 C CA . ARG B 1 100 ? -15.672 -21.422 -7.539 1 96.94 100 ARG B CA 1
ATOM 2672 C C . ARG B 1 100 ? -15.773 -19.906 -7.316 1 96.94 100 ARG B C 1
ATOM 2674 O O . ARG B 1 100 ? -16.016 -19.453 -6.195 1 96.94 100 ARG B O 1
ATOM 2681 N N . ILE B 1 101 ? -15.617 -19.109 -8.352 1 96.62 101 ILE B N 1
ATOM 2682 C CA . ILE B 1 101 ? -15.82 -17.672 -8.328 1 96.62 101 ILE B CA 1
ATOM 2683 C C . ILE B 1 101 ? -16.812 -17.266 -9.414 1 96.62 101 ILE B C 1
ATOM 2685 O O . ILE B 1 101 ? -17.297 -18.125 -10.172 1 96.62 101 ILE B O 1
ATOM 2689 N N . ASP B 1 102 ? -17.188 -16.016 -9.414 1 95.62 102 ASP B N 1
ATOM 2690 C CA . ASP B 1 102 ? -18.281 -15.57 -10.266 1 95.62 102 ASP B CA 1
ATOM 2691 C C . ASP B 1 102 ? -17.953 -15.758 -11.742 1 95.62 102 ASP B C 1
ATOM 2693 O O . ASP B 1 102 ? -18.781 -16.234 -12.516 1 95.62 102 ASP B O 1
ATOM 2697 N N . ASN B 1 103 ? -16.75 -15.344 -12.117 1 93.62 103 ASN B N 1
ATOM 2698 C CA . ASN B 1 103 ? -16.234 -15.516 -13.477 1 93.62 103 ASN B CA 1
ATOM 2699 C C . ASN B 1 103 ? -14.867 -16.188 -13.477 1 93.62 103 ASN B C 1
ATOM 2701 O O . ASN B 1 103 ? -13.836 -15.516 -13.391 1 93.62 103 ASN B O 1
ATOM 2705 N N . PRO B 1 104 ? -14.852 -17.484 -13.68 1 91 104 PRO B N 1
ATOM 2706 C CA . PRO B 1 104 ? -13.609 -18.25 -13.586 1 91 104 PRO B CA 1
ATOM 2707 C C . PRO B 1 104 ? -12.523 -17.75 -14.523 1 91 104 PRO B C 1
ATOM 2709 O O . PRO B 1 104 ? -11.328 -17.922 -14.258 1 91 104 PRO B O 1
ATOM 2712 N N . LYS B 1 105 ? -12.875 -17.078 -15.594 1 87 105 LYS B N 1
ATOM 2713 C CA . LYS B 1 105 ? -11.906 -16.594 -16.578 1 87 105 LYS B CA 1
ATOM 2714 C C . LYS B 1 105 ? -11.102 -15.422 -16.031 1 87 105 LYS B C 1
ATOM 2716 O O . LYS B 1 105 ? -10.055 -15.07 -16.578 1 87 105 LYS B O 1
ATOM 2721 N N . GLU B 1 106 ? -11.547 -14.883 -14.883 1 88 106 GLU B N 1
ATOM 2722 C CA . GLU B 1 106 ? -10.891 -13.711 -14.305 1 88 106 GLU B CA 1
ATOM 2723 C C . GLU B 1 106 ? -9.758 -14.117 -13.375 1 88 106 GLU B C 1
ATOM 2725 O O . GLU B 1 106 ? -8.93 -13.289 -12.992 1 88 106 GLU B O 1
ATOM 2730 N N . ALA B 1 107 ? -9.766 -15.398 -13.078 1 90.38 107 ALA B N 1
ATOM 2731 C CA . ALA B 1 107 ? -8.734 -15.828 -12.141 1 90.38 107 ALA B CA 1
ATOM 2732 C C . ALA B 1 107 ? -7.355 -15.828 -12.797 1 90.38 107 ALA B C 1
ATOM 2734 O O . ALA B 1 107 ? -7.176 -16.406 -13.875 1 90.38 107 ALA B O 1
ATOM 2735 N N . GLY B 1 108 ? -6.465 -15.094 -12.234 1 92.25 108 GLY B N 1
ATOM 2736 C CA . GLY B 1 108 ? -5.102 -15.125 -12.734 1 92.25 108 GLY B CA 1
ATOM 2737 C C . GLY B 1 108 ? -4.52 -16.531 -12.805 1 92.25 108 GLY B C 1
ATOM 2738 O O . GLY B 1 108 ? -4.688 -17.312 -11.875 1 92.25 108 GLY B O 1
ATOM 2739 N N . ALA B 1 109 ? -3.869 -16.797 -13.891 1 94.56 109 ALA B N 1
ATOM 2740 C CA . ALA B 1 109 ? -3.307 -18.141 -14.109 1 94.56 109 ALA B CA 1
ATOM 2741 C C . ALA B 1 109 ? -2.342 -18.516 -12.984 1 94.56 109 ALA B C 1
ATOM 2743 O O . ALA B 1 109 ? -2.328 -19.656 -12.531 1 94.56 109 ALA B O 1
ATOM 2744 N N . ASP B 1 110 ? -1.569 -17.594 -12.547 1 95.25 110 ASP B N 1
ATOM 2745 C CA . ASP B 1 110 ? -0.589 -17.859 -11.492 1 95.25 110 ASP B CA 1
ATOM 2746 C C . ASP B 1 110 ? -1.276 -18.219 -10.18 1 95.25 110 ASP B C 1
ATOM 2748 O O . ASP B 1 110 ? -0.807 -19.109 -9.453 1 95.25 110 ASP B O 1
ATOM 2752 N N . ARG B 1 111 ? -2.373 -17.578 -9.883 1 96.75 111 ARG B N 1
ATOM 2753 C CA . ARG B 1 111 ? -3.115 -17.859 -8.664 1 96.75 111 ARG B CA 1
ATOM 2754 C C . ARG B 1 111 ? -3.686 -19.281 -8.688 1 96.75 111 ARG B C 1
ATOM 2756 O O . ARG B 1 111 ? -3.637 -19.984 -7.68 1 96.75 111 ARG B O 1
ATOM 2763 N N . LEU B 1 112 ? -4.223 -19.703 -9.867 1 97.31 112 LEU B N 1
ATOM 2764 C CA . LEU B 1 112 ? -4.758 -21.047 -10.016 1 97.31 112 LEU B CA 1
ATOM 2765 C C . LEU B 1 112 ? -3.646 -22.094 -9.891 1 97.31 112 LEU B C 1
ATOM 2767 O O . LEU B 1 112 ? -3.82 -23.109 -9.227 1 97.31 112 LEU B O 1
ATOM 2771 N N . VAL B 1 113 ? -2.553 -21.797 -10.5 1 98.19 113 VAL B N 1
ATOM 2772 C CA . VAL B 1 113 ? -1.4 -22.703 -10.461 1 98.19 113 VAL B CA 1
ATOM 2773 C C . VAL B 1 113 ? -0.942 -22.891 -9.016 1 98.19 113 VAL B C 1
ATOM 2775 O O . VAL B 1 113 ? -0.667 -24.016 -8.594 1 98.19 113 VAL B O 1
ATOM 2778 N N . ASN B 1 114 ? -0.848 -21.797 -8.266 1 98.25 114 ASN B N 1
ATOM 2779 C CA . ASN B 1 114 ? -0.46 -21.875 -6.859 1 98.25 114 ASN B CA 1
ATOM 2780 C C . ASN B 1 114 ? -1.447 -22.703 -6.047 1 98.25 114 ASN B C 1
ATOM 2782 O O . ASN B 1 114 ? -1.043 -23.484 -5.184 1 98.25 114 ASN B O 1
ATOM 2786 N N . ALA B 1 115 ? -2.703 -22.531 -6.328 1 98.31 115 ALA B N 1
ATOM 2787 C CA . ALA B 1 115 ? -3.736 -23.281 -5.621 1 98.31 115 ALA B CA 1
ATOM 2788 C C . ALA B 1 115 ? -3.59 -24.781 -5.863 1 98.31 115 ALA B C 1
ATOM 2790 O O . ALA B 1 115 ? -3.674 -25.578 -4.926 1 98.31 115 ALA B O 1
ATOM 2791 N N . VAL B 1 116 ? -3.367 -25.172 -7.117 1 98.31 116 VAL B N 1
ATOM 2792 C CA . VAL B 1 116 ? -3.203 -26.578 -7.488 1 98.31 116 VAL B CA 1
ATOM 2793 C C . VAL B 1 116 ? -2.033 -27.172 -6.715 1 98.31 116 VAL B C 1
ATOM 2795 O O . VAL B 1 116 ? -2.154 -28.266 -6.137 1 98.31 116 VAL B O 1
ATOM 2798 N N . ALA B 1 117 ? -0.923 -26.453 -6.711 1 98.38 117 ALA B N 1
ATOM 2799 C CA . ALA B 1 117 ? 0.265 -26.938 -6.016 1 98.38 117 ALA B CA 1
ATOM 2800 C C . ALA B 1 117 ? 0.018 -27.031 -4.512 1 98.38 117 ALA B C 1
ATOM 2802 O O . ALA B 1 117 ? 0.443 -28 -3.871 1 98.38 117 ALA B O 1
ATOM 2803 N N . ALA B 1 118 ? -0.642 -26.062 -3.936 1 98.5 118 ALA B N 1
ATOM 2804 C CA . ALA B 1 118 ? -0.874 -26.016 -2.494 1 98.5 118 ALA B CA 1
ATOM 2805 C C . ALA B 1 118 ? -1.764 -27.172 -2.039 1 98.5 118 ALA B C 1
ATOM 2807 O O . ALA B 1 118 ? -1.459 -27.844 -1.055 1 98.5 118 ALA B O 1
ATOM 2808 N N . VAL B 1 119 ? -2.797 -27.469 -2.789 1 97.62 119 VAL B N 1
ATOM 2809 C CA . VAL B 1 119 ? -3.748 -28.516 -2.41 1 97.62 119 VAL B CA 1
ATOM 2810 C C . VAL B 1 119 ? -3.076 -29.875 -2.484 1 97.62 119 VAL B C 1
ATOM 2812 O O . VAL B 1 119 ? -3.398 -30.781 -1.705 1 97.62 119 VAL B O 1
ATOM 2815 N N . ALA B 1 120 ? -2.197 -30 -3.393 1 97.38 120 ALA B N 1
ATOM 2816 C CA . ALA B 1 120 ? -1.493 -31.281 -3.555 1 97.38 120 ALA B CA 1
ATOM 2817 C C . ALA B 1 120 ? -0.55 -31.531 -2.385 1 97.38 120 ALA B C 1
ATOM 2819 O O . ALA B 1 120 ? -0.18 -32.688 -2.119 1 97.38 120 ALA B O 1
ATOM 2820 N N . THR B 1 121 ? -0.128 -30.484 -1.692 1 97.25 121 THR B N 1
ATOM 2821 C CA . THR B 1 121 ? 0.945 -30.609 -0.711 1 97.25 121 THR B CA 1
ATOM 2822 C C . THR B 1 121 ? 0.415 -30.391 0.701 1 97.25 121 THR B C 1
ATOM 2824 O O . THR B 1 121 ? 0.922 -30.969 1.662 1 97.25 121 THR B O 1
ATOM 2827 N N . TYR B 1 122 ? -0.597 -29.547 0.92 1 97.81 122 TYR B N 1
ATOM 2828 C CA . TYR B 1 122 ? -1.055 -29.109 2.234 1 97.81 122 TYR B CA 1
ATOM 2829 C C . TYR B 1 122 ? -2.539 -29.391 2.418 1 97.81 122 TYR B C 1
ATOM 2831 O O . TYR B 1 122 ? -3.297 -29.422 1.446 1 97.81 122 TYR B O 1
ATOM 2839 N N . PRO B 1 123 ? -3.008 -29.578 3.598 1 97.12 123 PRO B N 1
ATOM 2840 C CA . PRO B 1 123 ? -4.414 -29.891 3.846 1 97.12 123 PRO B CA 1
ATOM 2841 C C . PRO B 1 123 ? -5.328 -28.672 3.691 1 97.12 123 PRO B C 1
ATOM 2843 O O . PRO B 1 123 ? -5.047 -27.609 4.246 1 97.12 123 PRO B O 1
ATOM 2846 N N . PRO B 1 124 ? -6.445 -28.812 3.002 1 97.5 124 PRO B N 1
ATOM 2847 C CA . PRO B 1 124 ? -7.457 -27.75 2.969 1 97.5 124 PRO B CA 1
ATOM 2848 C C . PRO B 1 124 ? -8.289 -27.688 4.246 1 97.5 124 PRO B C 1
ATOM 2850 O O . PRO B 1 124 ? -8.352 -28.672 4.992 1 97.5 124 PRO B O 1
ATOM 2853 N N . PRO B 1 125 ? -8.977 -26.625 4.461 1 98.44 125 PRO B N 1
ATOM 2854 C CA . PRO B 1 125 ? -8.898 -25.344 3.74 1 98.44 125 PRO B CA 1
ATOM 2855 C C . PRO B 1 125 ? -7.543 -24.656 3.906 1 98.44 125 PRO B C 1
ATOM 2857 O O . PRO B 1 125 ? -6.855 -24.875 4.91 1 98.44 125 PRO B O 1
ATOM 2860 N N . LEU B 1 126 ? -7.105 -23.891 2.91 1 98.38 126 LEU B N 1
ATOM 2861 C CA . LEU B 1 126 ? -5.816 -23.219 3.027 1 98.38 126 LEU B CA 1
ATOM 2862 C C . LEU B 1 126 ? -5.844 -21.875 2.326 1 98.38 126 LEU B C 1
ATOM 2864 O O . LEU B 1 126 ? -6.785 -21.562 1.59 1 98.38 126 LEU B O 1
ATOM 2868 N N . VAL B 1 127 ? -4.934 -20.984 2.654 1 98.75 127 VAL B N 1
ATOM 2869 C CA . VAL B 1 127 ? -4.691 -19.688 2.033 1 98.75 127 VAL B CA 1
ATOM 2870 C C . VAL B 1 127 ? -3.248 -19.609 1.544 1 98.75 127 VAL B C 1
ATOM 2872 O O . VAL B 1 127 ? -2.316 -19.938 2.285 1 98.75 127 VAL B O 1
ATOM 2875 N N . VAL B 1 128 ? -3.076 -19.25 0.294 1 98.69 128 VAL B N 1
ATOM 2876 C CA . VAL B 1 128 ? -1.747 -19 -0.249 1 98.69 128 VAL B CA 1
ATOM 2877 C C . VAL B 1 128 ? -1.504 -17.5 -0.335 1 98.69 128 VAL B C 1
ATOM 2879 O O . VAL B 1 128 ? -2.221 -16.781 -1.045 1 98.69 128 VAL B O 1
ATOM 2882 N N . ILE B 1 129 ? -0.551 -17.047 0.381 1 98.38 129 ILE B N 1
ATOM 2883 C CA . ILE B 1 129 ? -0.127 -15.656 0.301 1 98.38 129 ILE B CA 1
ATOM 2884 C C . ILE B 1 129 ? 1.054 -15.531 -0.659 1 98.38 129 ILE B C 1
ATOM 2886 O O . ILE B 1 129 ? 2.078 -16.188 -0.484 1 98.38 129 ILE B O 1
ATOM 2890 N N . ASP B 1 130 ? 0.877 -14.75 -1.65 1 97.62 130 ASP B N 1
ATOM 2891 C CA . ASP B 1 130 ? 1.948 -14.461 -2.6 1 97.62 130 ASP B CA 1
ATOM 2892 C C . ASP B 1 130 ? 2.316 -12.977 -2.576 1 97.62 130 ASP B C 1
ATOM 2894 O O . ASP B 1 130 ? 1.553 -12.141 -3.057 1 97.62 130 ASP B O 1
ATOM 2898 N N . ILE B 1 131 ? 3.473 -12.656 -2.059 1 96.69 131 ILE B N 1
ATOM 2899 C CA . ILE B 1 131 ? 3.891 -11.266 -1.919 1 96.69 131 ILE B CA 1
ATOM 2900 C C . ILE B 1 131 ? 4.879 -10.906 -3.029 1 96.69 131 ILE B C 1
ATOM 2902 O O . ILE B 1 131 ? 6.031 -11.336 -3.004 1 96.69 131 ILE B O 1
ATOM 2906 N N . GLY B 1 132 ? 4.516 -10.109 -3.98 1 93.88 132 GLY B N 1
ATOM 2907 C CA . GLY B 1 132 ? 5.293 -9.617 -5.105 1 93.88 132 GLY B CA 1
ATOM 2908 C C . GLY B 1 132 ? 4.875 -8.227 -5.559 1 93.88 132 GLY B C 1
ATOM 2909 O O . GLY B 1 132 ? 4.789 -7.309 -4.742 1 93.88 132 GLY B O 1
ATOM 2910 N N . THR B 1 133 ? 4.551 -8.133 -6.918 1 92.94 133 THR B N 1
ATOM 2911 C CA . THR B 1 133 ? 4.012 -6.883 -7.434 1 92.94 133 THR B CA 1
ATOM 2912 C C . THR B 1 133 ? 2.711 -6.52 -6.723 1 92.94 133 THR B C 1
ATOM 2914 O O . THR B 1 133 ? 2.496 -5.363 -6.359 1 92.94 133 THR B O 1
ATOM 2917 N N . GLY B 1 134 ? 1.938 -7.453 -6.699 1 96 134 GLY B N 1
ATOM 2918 C CA . GLY B 1 134 ? 0.794 -7.426 -5.801 1 96 134 GLY B CA 1
ATOM 2919 C C . GLY B 1 134 ? 0.914 -8.406 -4.648 1 96 134 GLY B C 1
ATOM 2920 O O . GLY B 1 134 ? 1.855 -9.203 -4.602 1 96 134 GLY B O 1
ATOM 2921 N N . THR B 1 135 ? 0.126 -8.305 -3.691 1 97.75 135 THR B N 1
ATOM 2922 C CA . THR B 1 135 ? -0.049 -9.289 -2.629 1 97.75 135 THR B CA 1
ATOM 2923 C C . THR B 1 135 ? -1.396 -9.992 -2.76 1 97.75 135 THR B C 1
ATOM 2925 O O . THR B 1 135 ? -2.447 -9.352 -2.688 1 97.75 135 THR B O 1
ATOM 2928 N N . THR B 1 136 ? -1.351 -11.273 -2.994 1 98.19 136 THR B N 1
ATOM 2929 C CA . THR B 1 136 ? -2.6 -12.008 -3.156 1 98.19 136 THR B CA 1
ATOM 2930 C C . THR B 1 136 ? -2.791 -13.008 -2.018 1 98.19 136 THR B C 1
ATOM 2932 O O . THR B 1 136 ? -1.819 -13.555 -1.5 1 98.19 136 THR B O 1
ATOM 2935 N N . PHE B 1 137 ? -3.979 -13.125 -1.602 1 98.75 137 PHE B N 1
ATOM 2936 C CA . PHE B 1 137 ? -4.465 -14.172 -0.704 1 98.75 137 PHE B CA 1
ATOM 2937 C C . PHE B 1 137 ? -5.441 -15.094 -1.424 1 98.75 137 PHE B C 1
ATOM 2939 O O . PHE B 1 137 ? -6.625 -14.773 -1.551 1 98.75 137 PHE B O 1
ATOM 2946 N N . ASP B 1 138 ? -4.941 -16.188 -1.894 1 98.69 138 ASP B N 1
ATOM 2947 C CA . ASP B 1 138 ? -5.773 -17.125 -2.639 1 98.69 138 ASP B CA 1
ATOM 2948 C C . ASP B 1 138 ? -6.383 -18.172 -1.71 1 98.69 138 ASP B C 1
ATOM 2950 O O . ASP B 1 138 ? -5.664 -18.859 -0.983 1 98.69 138 ASP B O 1
ATOM 2954 N N . VAL B 1 139 ? -7.656 -18.312 -1.765 1 98.81 139 VAL B N 1
ATOM 2955 C CA . VAL B 1 139 ? -8.391 -19.125 -0.801 1 98.81 139 VAL B CA 1
ATOM 2956 C C . VAL B 1 139 ? -8.828 -20.422 -1.459 1 98.81 139 VAL B C 1
ATOM 2958 O O . VAL B 1 139 ? -9.422 -20.422 -2.537 1 98.81 139 VAL B O 1
ATOM 2961 N N . VAL B 1 140 ? -8.469 -21.516 -0.885 1 98.69 140 VAL B N 1
ATOM 2962 C CA . VAL B 1 140 ? -8.953 -22.844 -1.229 1 98.69 140 VAL B CA 1
ATOM 2963 C C . VAL B 1 140 ? -9.867 -23.359 -0.123 1 98.69 140 VAL B C 1
ATOM 2965 O O . VAL B 1 140 ? -9.492 -23.375 1.05 1 98.69 140 VAL B O 1
ATOM 2968 N N . ASP B 1 141 ? -11.016 -23.781 -0.489 1 98.25 141 ASP B N 1
ATOM 2969 C CA . ASP B 1 141 ? -11.977 -24.172 0.532 1 98.25 141 ASP B CA 1
ATOM 2970 C C . ASP B 1 141 ? -11.727 -25.609 1.007 1 98.25 141 ASP B C 1
ATOM 2972 O O . ASP B 1 141 ? -10.75 -26.234 0.592 1 98.25 141 ASP B O 1
ATOM 2976 N N . ALA B 1 142 ? -12.594 -26.094 1.912 1 97.25 142 ALA B N 1
ATOM 2977 C CA . ALA B 1 142 ? -12.398 -27.391 2.57 1 97.25 142 ALA B CA 1
ATOM 2978 C C . ALA B 1 142 ? -12.469 -28.531 1.564 1 97.25 142 ALA B C 1
ATOM 2980 O O . ALA B 1 142 ? -11.914 -29.609 1.8 1 97.25 142 ALA B O 1
ATOM 2981 N N . ASN B 1 143 ? -13.102 -28.344 0.451 1 97.25 143 ASN B N 1
ATOM 2982 C CA . ASN B 1 143 ? -13.227 -29.375 -0.582 1 97.25 143 ASN B CA 1
ATOM 2983 C C 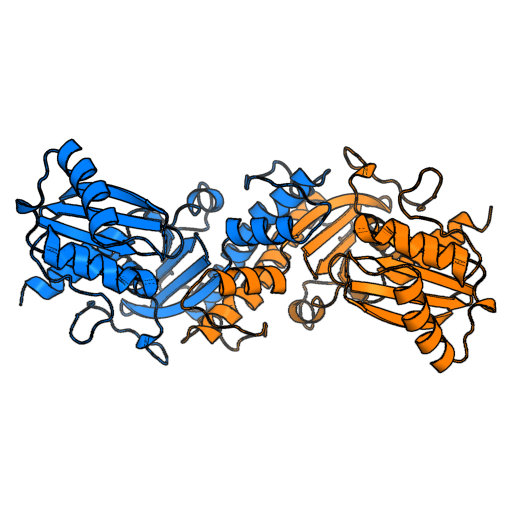. ASN B 1 143 ? -12.023 -29.375 -1.515 1 97.25 143 ASN B C 1
ATOM 2985 O O . ASN B 1 143 ? -11.914 -30.219 -2.4 1 97.25 143 ASN B O 1
ATOM 2989 N N . GLY B 1 144 ? -11.117 -28.406 -1.341 1 97.88 144 GLY B N 1
ATOM 2990 C CA . GLY B 1 144 ? -9.938 -28.312 -2.191 1 97.88 144 GLY B CA 1
ATOM 2991 C C . GLY B 1 144 ? -10.172 -27.484 -3.443 1 97.88 144 GLY B C 1
ATOM 2992 O O . GLY B 1 144 ? -9.422 -27.594 -4.414 1 97.88 144 GLY B O 1
ATOM 2993 N N . ASP B 1 145 ? -11.219 -26.688 -3.48 1 98.19 145 ASP B N 1
ATOM 2994 C CA . ASP B 1 145 ? -11.562 -25.875 -4.645 1 98.19 145 ASP B CA 1
ATOM 2995 C C . ASP B 1 145 ? -11.133 -24.422 -4.445 1 98.19 145 ASP B C 1
ATOM 2997 O O . ASP B 1 145 ? -11.117 -23.922 -3.32 1 98.19 145 ASP B O 1
ATOM 3001 N N . PHE B 1 146 ? -10.789 -23.797 -5.555 1 98.38 146 PHE B N 1
ATOM 3002 C CA . PHE B 1 146 ? -10.438 -22.375 -5.516 1 98.38 146 PHE B CA 1
ATOM 3003 C C . PHE B 1 146 ? -11.664 -21.531 -5.219 1 98.38 146 PHE B C 1
ATOM 3005 O O . PHE B 1 146 ? -12.617 -21.5 -6.004 1 98.38 146 PHE B O 1
ATOM 3012 N N . ALA B 1 147 ? -11.602 -20.766 -4.148 1 98.25 147 ALA B N 1
ATOM 3013 C CA . ALA B 1 147 ? -12.812 -20.109 -3.66 1 98.25 147 ALA B CA 1
ATOM 3014 C C . ALA B 1 147 ? -12.688 -18.594 -3.746 1 98.25 147 ALA B C 1
ATOM 3016 O O . ALA B 1 147 ? -13.484 -17.859 -3.154 1 98.25 147 ALA B O 1
ATOM 3017 N N . GLY B 1 148 ? -11.672 -18.078 -4.426 1 98.25 148 GLY B N 1
ATOM 3018 C CA . GLY B 1 148 ? -11.453 -16.641 -4.527 1 98.25 148 GLY B CA 1
ATOM 3019 C C . GLY B 1 148 ? -10.289 -16.156 -3.678 1 98.25 148 GLY B C 1
ATOM 3020 O O . GLY B 1 148 ? -9.289 -16.859 -3.523 1 98.25 148 GLY B O 1
ATOM 3021 N N . GLY B 1 149 ? -10.453 -14.844 -3.289 1 98.5 149 GLY B N 1
ATOM 3022 C CA . GLY B 1 149 ? -9.336 -14.359 -2.492 1 98.5 149 GLY B CA 1
ATOM 3023 C C . GLY B 1 149 ? -9.328 -12.852 -2.344 1 98.5 149 GLY B C 1
ATOM 3024 O O . GLY B 1 149 ? -10.375 -12.211 -2.379 1 98.5 149 GLY B O 1
ATOM 3025 N N . VAL B 1 150 ? -8.211 -12.352 -2.008 1 98.75 150 VAL B N 1
ATOM 3026 C CA . VAL B 1 150 ? -7.957 -10.938 -1.759 1 98.75 150 VAL B CA 1
ATOM 3027 C C . VAL B 1 150 ? -6.727 -10.484 -2.537 1 98.75 150 VAL B C 1
ATOM 3029 O O . VAL B 1 150 ? -5.738 -11.219 -2.627 1 98.75 150 VAL B O 1
ATOM 3032 N N . ILE B 1 151 ? -6.734 -9.289 -3.146 1 98.31 151 ILE B N 1
ATOM 3033 C CA . ILE B 1 151 ? -5.613 -8.719 -3.887 1 98.31 151 ILE B CA 1
ATOM 3034 C C . ILE B 1 151 ? -5.27 -7.34 -3.326 1 98.31 151 ILE B C 1
ATOM 3036 O O . ILE B 1 151 ? -6.141 -6.477 -3.215 1 98.31 151 ILE B O 1
ATOM 3040 N N . ALA B 1 152 ? -4.109 -7.129 -2.912 1 98.5 152 ALA B N 1
ATOM 3041 C CA . ALA B 1 152 ? -3.596 -5.859 -2.406 1 98.5 152 ALA B CA 1
ATOM 3042 C C . ALA B 1 152 ? -2.297 -5.477 -3.109 1 98.5 152 ALA B C 1
ATOM 3044 O O . ALA B 1 152 ? -1.637 -6.324 -3.715 1 98.5 152 ALA B O 1
ATOM 3045 N N . PRO B 1 153 ? -1.939 -4.195 -3.115 1 98 153 PRO B N 1
ATOM 3046 C CA . PRO B 1 153 ? -0.656 -3.805 -3.703 1 98 153 PRO B CA 1
ATOM 3047 C C . PRO B 1 153 ? 0.537 -4.43 -2.982 1 98 153 PRO B C 1
ATOM 3049 O O . PRO B 1 153 ? 0.479 -4.66 -1.772 1 98 153 PRO B O 1
ATOM 3052 N N . GLY B 1 154 ? 1.566 -4.676 -3.709 1 97.75 154 GLY B N 1
ATOM 3053 C CA . GLY B 1 154 ? 2.801 -5.141 -3.098 1 97.75 154 GLY B CA 1
ATOM 3054 C C . GLY B 1 154 ? 3.557 -4.047 -2.369 1 97.75 154 GLY B C 1
ATOM 3055 O O . GLY B 1 154 ? 3.432 -2.867 -2.703 1 97.75 154 GLY B O 1
ATOM 3056 N N . PRO B 1 155 ? 4.34 -4.453 -1.397 1 97.81 155 PRO B N 1
ATOM 3057 C CA . PRO B 1 155 ? 5.035 -3.459 -0.578 1 97.81 155 PRO B CA 1
ATOM 3058 C C . PRO B 1 155 ? 6.02 -2.613 -1.385 1 97.81 155 PRO B C 1
ATOM 3060 O O . PRO B 1 155 ? 6.051 -1.389 -1.234 1 97.81 155 PRO B O 1
ATOM 3063 N N . VAL B 1 156 ? 6.824 -3.195 -2.236 1 97.12 156 VAL B N 1
ATOM 3064 C CA . VAL B 1 156 ? 7.852 -2.473 -2.977 1 97.12 156 VAL B CA 1
ATOM 3065 C C . VAL B 1 156 ? 7.199 -1.511 -3.965 1 97.12 156 VAL B C 1
ATOM 3067 O O . VAL B 1 156 ? 7.613 -0.356 -4.086 1 97.12 156 VAL B O 1
ATOM 3070 N N . LEU B 1 157 ? 6.211 -2.043 -4.645 1 96.94 157 LEU B N 1
ATOM 3071 C CA . LEU B 1 157 ? 5.473 -1.215 -5.594 1 96.94 157 LEU B CA 1
ATOM 3072 C C . LEU B 1 157 ? 4.879 0.007 -4.902 1 96.94 157 LEU B C 1
ATOM 3074 O O . LEU B 1 157 ? 4.984 1.125 -5.41 1 96.94 157 LEU B O 1
ATOM 3078 N N . SER B 1 158 ? 4.254 -0.181 -3.768 1 97.94 158 SER B N 1
ATOM 3079 C CA . SER B 1 158 ? 3.623 0.896 -3.008 1 97.94 158 SER B CA 1
ATOM 3080 C C . SER B 1 158 ? 4.656 1.904 -2.518 1 97.94 158 SER B C 1
ATOM 3082 O O . SER B 1 158 ? 4.43 3.113 -2.584 1 97.94 158 SER B O 1
ATOM 3084 N N . LEU B 1 159 ? 5.746 1.399 -1.992 1 97.75 159 LEU B N 1
ATOM 3085 C CA . LEU B 1 159 ? 6.816 2.256 -1.499 1 97.75 159 LEU B CA 1
ATOM 3086 C C . LEU B 1 159 ? 7.395 3.107 -2.625 1 97.75 159 LEU B C 1
ATOM 3088 O O . LEU B 1 159 ? 7.648 4.301 -2.439 1 97.75 159 LEU B O 1
ATOM 3092 N N . ASP B 1 160 ? 7.617 2.51 -3.783 1 96.62 160 ASP B N 1
ATOM 3093 C CA . ASP B 1 160 ? 8.133 3.227 -4.945 1 96.62 160 ASP B CA 1
ATOM 3094 C C . ASP B 1 160 ? 7.168 4.32 -5.391 1 96.62 160 ASP B C 1
ATOM 3096 O O . ASP B 1 160 ? 7.594 5.41 -5.777 1 96.62 160 ASP B O 1
ATOM 3100 N N . ALA B 1 161 ? 5.906 3.98 -5.387 1 96.62 161 ALA B N 1
ATOM 3101 C CA . ALA B 1 161 ? 4.891 4.965 -5.754 1 96.62 161 ALA B CA 1
ATOM 3102 C C . ALA B 1 161 ? 4.922 6.164 -4.809 1 96.62 161 ALA B C 1
ATOM 3104 O O . ALA B 1 161 ? 4.84 7.312 -5.25 1 96.62 161 ALA B O 1
ATOM 3105 N N . LEU B 1 162 ? 5.035 5.898 -3.529 1 96.5 162 LEU B N 1
ATOM 3106 C CA . LEU B 1 162 ? 5.105 6.961 -2.535 1 96.5 162 LEU B CA 1
ATOM 3107 C C . LEU B 1 162 ? 6.332 7.84 -2.768 1 96.5 162 LEU B C 1
ATOM 3109 O O . LEU B 1 162 ? 6.234 9.07 -2.748 1 96.5 162 LEU B O 1
ATOM 3113 N N . HIS B 1 163 ? 7.438 7.234 -3 1 95.38 163 HIS B N 1
ATOM 3114 C CA . HIS B 1 163 ? 8.68 7.953 -3.252 1 95.38 163 HIS B CA 1
ATOM 3115 C C . HIS B 1 163 ? 8.555 8.867 -4.465 1 95.38 163 HIS B C 1
ATOM 3117 O O . HIS B 1 163 ? 9.062 9.992 -4.457 1 95.38 163 HIS B O 1
ATOM 3123 N N . ARG B 1 164 ? 7.902 8.445 -5.469 1 93.38 164 ARG B N 1
ATOM 3124 C CA . ARG B 1 164 ? 7.801 9.18 -6.727 1 93.38 164 ARG B CA 1
ATOM 3125 C C . ARG B 1 164 ? 6.941 10.43 -6.562 1 93.38 164 ARG B C 1
ATOM 3127 O O . ARG B 1 164 ? 7.188 11.445 -7.215 1 93.38 164 ARG B O 1
ATOM 3134 N N . VAL B 1 165 ? 5.988 10.359 -5.707 1 91.38 165 VAL B N 1
ATOM 3135 C CA . VAL B 1 165 ? 5.012 11.438 -5.668 1 91.38 165 VAL B CA 1
ATOM 3136 C C . VAL B 1 165 ? 5.324 12.383 -4.508 1 91.38 165 VAL B C 1
ATOM 3138 O O . VAL B 1 165 ? 5.012 13.578 -4.57 1 91.38 165 VAL B O 1
ATOM 3141 N N . ALA B 1 166 ? 5.883 11.836 -3.439 1 88.69 166 ALA B N 1
ATOM 3142 C CA . ALA B 1 166 ? 6.16 12.656 -2.262 1 88.69 166 ALA B CA 1
ATOM 3143 C C . ALA B 1 166 ? 7.523 13.328 -2.373 1 88.69 166 ALA B C 1
ATOM 3145 O O . ALA B 1 166 ? 8.562 12.672 -2.254 1 88.69 166 ALA B O 1
ATOM 3146 N N . ALA B 1 167 ? 7.605 14.633 -2.494 1 83.62 167 ALA B N 1
ATOM 3147 C CA . ALA B 1 167 ? 8.797 15.414 -2.809 1 83.62 167 ALA B CA 1
ATOM 3148 C C . ALA B 1 167 ? 9.844 15.289 -1.704 1 83.62 167 ALA B C 1
ATOM 3150 O O . ALA B 1 167 ? 11.047 15.391 -1.963 1 83.62 167 ALA B O 1
ATOM 3151 N N . GLN B 1 168 ? 9.445 15.023 -0.519 1 86.25 168 GLN B N 1
ATOM 3152 C CA . GLN B 1 168 ? 10.406 15.094 0.583 1 86.25 168 GLN B CA 1
ATOM 3153 C C . GLN B 1 168 ? 10.742 13.703 1.104 1 86.25 168 GLN B C 1
ATOM 3155 O O . GLN B 1 168 ? 11.367 13.562 2.162 1 86.25 168 GLN B O 1
ATOM 3160 N N . LEU B 1 169 ? 10.328 12.641 0.417 1 93.06 169 LEU B N 1
ATOM 3161 C CA . LEU B 1 169 ? 10.562 11.297 0.932 1 93.06 169 LEU B CA 1
ATOM 3162 C C . LEU B 1 169 ? 11.648 10.594 0.123 1 93.06 169 LEU B C 1
ATOM 3164 O O . LEU B 1 169 ? 11.57 10.531 -1.106 1 93.06 169 LEU B O 1
ATOM 3168 N N . PRO B 1 170 ? 12.641 10.031 0.775 1 94.19 170 PRO B N 1
ATOM 3169 C CA . PRO B 1 170 ? 13.742 9.352 0.088 1 94.19 170 PRO B CA 1
ATOM 3170 C C . PRO B 1 170 ? 13.391 7.91 -0.292 1 94.19 170 PRO B C 1
ATOM 3172 O O . PRO B 1 170 ? 12.367 7.383 0.145 1 94.19 170 PRO B O 1
ATOM 3175 N N . LYS B 1 171 ? 14.227 7.336 -1.184 1 93.94 171 LYS B N 1
ATOM 3176 C CA . LYS B 1 171 ? 14.148 5.895 -1.41 1 93.94 171 LYS B CA 1
ATOM 3177 C C . LYS B 1 171 ? 14.602 5.117 -0.177 1 93.94 171 LYS B C 1
ATOM 3179 O O . LYS B 1 171 ? 15.594 5.477 0.46 1 93.94 171 LYS B O 1
ATOM 3184 N N . VAL B 1 172 ? 13.867 4.172 0.192 1 94.88 172 VAL B N 1
ATOM 3185 C CA . VAL B 1 172 ? 14.156 3.402 1.396 1 94.88 172 VAL B CA 1
ATOM 3186 C C . VAL B 1 172 ? 14 1.911 1.105 1 94.88 172 VAL B C 1
ATOM 3188 O O . VAL B 1 172 ? 13.18 1.517 0.275 1 94.88 172 VAL B O 1
ATOM 3191 N N . ASP B 1 173 ? 14.883 1.082 1.76 1 95.44 173 ASP B N 1
ATOM 3192 C CA . ASP B 1 173 ? 14.695 -0.365 1.729 1 95.44 173 ASP B CA 1
ATOM 3193 C C . ASP B 1 173 ? 13.656 -0.808 2.76 1 95.44 173 ASP B C 1
ATOM 3195 O O . ASP B 1 173 ? 13.461 -0.141 3.777 1 95.44 173 ASP B O 1
ATOM 3199 N N . ILE B 1 174 ? 13.023 -1.872 2.484 1 96.12 174 ILE B N 1
ATOM 3200 C CA . ILE B 1 174 ? 12.086 -2.434 3.453 1 96.12 174 ILE B CA 1
ATOM 3201 C C . ILE B 1 174 ? 12.828 -3.377 4.398 1 96.12 174 ILE B C 1
ATOM 3203 O O . ILE B 1 174 ? 13.391 -4.383 3.963 1 96.12 174 ILE B O 1
ATOM 3207 N N . LEU B 1 175 ? 12.883 -3.064 5.594 1 95.88 175 LEU B N 1
ATOM 3208 C CA . LEU B 1 175 ? 13.492 -3.896 6.625 1 95.88 175 LEU B CA 1
ATOM 3209 C C . LEU B 1 175 ? 12.766 -3.734 7.957 1 95.88 175 LEU B C 1
ATOM 3211 O O . LEU B 1 175 ? 11.977 -2.803 8.125 1 95.88 175 LEU B O 1
ATOM 3215 N N . ARG B 1 176 ? 13 -4.699 8.828 1 94.81 176 ARG B N 1
ATOM 3216 C CA . ARG B 1 176 ? 12.406 -4.633 10.164 1 94.81 176 ARG B CA 1
ATOM 3217 C C . ARG B 1 176 ? 13.094 -3.572 11.016 1 94.81 176 ARG B C 1
ATOM 3219 O O . ARG B 1 176 ? 14.281 -3.688 11.32 1 94.81 176 ARG B O 1
ATOM 3226 N N . PRO B 1 177 ? 12.359 -2.561 11.414 1 96.25 177 PRO B N 1
ATOM 3227 C CA . PRO B 1 177 ? 12.969 -1.555 12.289 1 96.25 177 PRO B CA 1
ATOM 3228 C C . PRO B 1 177 ? 13.055 -2.008 13.742 1 96.25 177 PRO B C 1
ATOM 3230 O O . PRO B 1 177 ? 12.312 -2.896 14.164 1 96.25 177 PRO B O 1
ATOM 3233 N N . ASP B 1 178 ? 13.93 -1.385 14.5 1 94.25 178 ASP B N 1
ATOM 3234 C CA . ASP B 1 178 ? 14.109 -1.706 15.914 1 94.25 178 ASP B CA 1
ATOM 3235 C C . ASP B 1 178 ? 12.93 -1.215 16.75 1 94.25 178 ASP B C 1
ATOM 3237 O O . ASP B 1 178 ? 12.578 -1.824 17.766 1 94.25 178 ASP B O 1
ATOM 3241 N N . ARG B 1 179 ? 12.406 -0.119 16.359 1 96.31 179 ARG B N 1
ATOM 3242 C CA . ARG B 1 179 ? 11.266 0.491 17.031 1 96.31 179 ARG B CA 1
ATOM 3243 C C . ARG B 1 179 ? 10.141 0.777 16.047 1 96.31 179 ARG B C 1
ATOM 3245 O O . ARG B 1 179 ? 10.375 0.892 14.836 1 96.31 179 ARG B O 1
ATOM 3252 N N . VAL B 1 180 ? 8.969 0.854 16.625 1 98.31 180 VAL B N 1
ATOM 3253 C CA . VAL B 1 180 ? 7.812 1.142 15.781 1 98.31 180 VAL B CA 1
ATOM 3254 C C . VAL B 1 180 ? 7.77 2.633 15.453 1 98.31 180 VAL B C 1
ATOM 3256 O O . VAL B 1 180 ? 7.586 3.016 14.297 1 98.31 180 VAL B O 1
ATOM 3259 N N . ILE B 1 181 ? 7.984 3.422 16.484 1 98.69 181 ILE B N 1
ATOM 3260 C CA . ILE B 1 181 ? 7.957 4.871 16.297 1 98.69 181 ILE B CA 1
ATOM 3261 C C . ILE B 1 181 ? 9.289 5.344 15.734 1 98.69 181 ILE B C 1
ATOM 3263 O O . ILE B 1 181 ? 10.312 5.332 16.422 1 98.69 181 ILE B O 1
ATOM 3267 N N . GLY B 1 182 ? 9.25 5.75 14.461 1 98.19 182 GLY B N 1
ATOM 3268 C CA . GLY B 1 182 ? 10.461 6.254 13.828 1 98.19 182 GLY B CA 1
ATOM 3269 C C . GLY B 1 182 ? 10.844 7.641 14.312 1 98.19 182 GLY B C 1
ATOM 3270 O O . GLY B 1 182 ? 9.984 8.508 14.484 1 98.19 182 GLY B O 1
ATOM 3271 N N . LYS B 1 183 ? 12.086 7.887 14.484 1 97.5 183 LYS B N 1
ATOM 3272 C CA . LYS B 1 183 ? 12.609 9.172 14.93 1 97.5 183 LYS B CA 1
ATOM 3273 C C . LYS B 1 183 ? 13.227 9.945 13.766 1 97.5 183 LYS B C 1
ATOM 3275 O O . LYS B 1 183 ? 13.93 10.938 13.969 1 97.5 183 LYS B O 1
ATOM 3280 N N . GLY B 1 184 ? 13.016 9.562 12.555 1 95.38 184 GLY B N 1
ATOM 3281 C CA . GLY B 1 184 ? 13.398 10.141 11.273 1 95.38 184 GLY B CA 1
ATOM 3282 C C . GLY B 1 184 ? 12.57 9.625 10.117 1 95.38 184 GLY B C 1
ATOM 3283 O O . GLY B 1 184 ? 11.82 8.656 10.258 1 95.38 184 GLY B O 1
ATOM 3284 N N . THR B 1 185 ? 12.758 10.297 8.992 1 95.25 185 THR B N 1
ATOM 3285 C CA . THR B 1 185 ? 11.922 9.992 7.836 1 95.25 185 THR B CA 1
ATOM 3286 C C . THR B 1 185 ? 12.133 8.547 7.387 1 95.25 185 THR B C 1
ATOM 3288 O O . THR B 1 185 ? 11.164 7.812 7.176 1 95.25 185 THR B O 1
ATOM 3291 N N . VAL B 1 186 ? 13.414 8.133 7.277 1 96.44 186 VAL B N 1
ATOM 3292 C CA . VAL B 1 186 ? 13.734 6.785 6.809 1 96.44 186 VAL B CA 1
ATOM 3293 C C . VAL B 1 186 ? 13.164 5.754 7.781 1 96.44 186 VAL B C 1
ATOM 3295 O O . VAL B 1 186 ? 12.484 4.809 7.363 1 96.44 186 VAL B O 1
ATOM 3298 N N . ALA B 1 187 ? 13.359 5.977 9.07 1 97.62 187 ALA B N 1
ATOM 3299 C CA . ALA B 1 187 ? 12.867 5.059 10.086 1 97.62 187 ALA B CA 1
ATOM 3300 C C . ALA B 1 187 ? 11.336 5.008 10.094 1 97.62 187 ALA B C 1
ATOM 3302 O O . ALA B 1 187 ? 10.75 3.938 10.25 1 97.62 187 ALA B O 1
ATOM 3303 N N . ALA B 1 188 ? 10.727 6.137 9.953 1 98 188 ALA B N 1
ATOM 3304 C CA . ALA B 1 188 ? 9.273 6.203 9.914 1 98 188 ALA B CA 1
ATOM 3305 C C . ALA B 1 188 ? 8.727 5.414 8.727 1 98 188 ALA B C 1
ATOM 3307 O O . ALA B 1 188 ? 7.719 4.707 8.852 1 98 188 ALA B O 1
ATOM 3308 N N . MET B 1 189 ? 9.375 5.578 7.617 1 97.94 189 MET B N 1
ATOM 3309 C CA . MET B 1 189 ? 8.945 4.871 6.41 1 97.94 189 MET B CA 1
ATOM 3310 C C . MET B 1 189 ? 9.172 3.369 6.551 1 97.94 189 MET B C 1
ATOM 3312 O O . MET B 1 189 ? 8.312 2.57 6.164 1 97.94 189 MET B O 1
ATOM 3316 N N . GLN B 1 190 ? 10.328 2.994 7.102 1 98.25 190 GLN B N 1
ATOM 3317 C CA . GLN B 1 190 ? 10.594 1.577 7.32 1 98.25 190 GLN B CA 1
ATOM 3318 C C . GLN B 1 190 ? 9.562 0.96 8.258 1 98.25 190 GLN B C 1
ATOM 3320 O O . GLN B 1 190 ? 9.117 -0.17 8.039 1 98.25 190 GLN B O 1
ATOM 3325 N N . SER B 1 191 ? 9.172 1.688 9.25 1 98.5 191 SER B N 1
ATOM 3326 C CA . SER B 1 191 ? 8.133 1.234 10.172 1 98.5 191 SER B CA 1
ATOM 3327 C C . SER B 1 191 ? 6.801 1.047 9.445 1 98.5 191 SER B C 1
ATOM 3329 O O . SER B 1 191 ? 6.117 0.041 9.641 1 98.5 191 SER B O 1
ATOM 3331 N N . GLY B 1 192 ? 6.445 1.987 8.609 1 98.62 192 GLY B N 1
ATOM 3332 C CA . GLY B 1 192 ? 5.219 1.891 7.832 1 98.62 192 GLY B CA 1
ATOM 3333 C C . GLY B 1 192 ? 5.195 0.695 6.898 1 98.62 192 GLY B C 1
ATOM 3334 O O . GLY B 1 192 ? 4.168 0.028 6.758 1 98.62 192 GLY B O 1
ATOM 3335 N N . MET B 1 193 ? 6.301 0.451 6.312 1 98.12 193 MET B N 1
ATOM 3336 C CA . MET B 1 193 ? 6.363 -0.63 5.332 1 98.12 193 MET B CA 1
ATOM 3337 C C . MET B 1 193 ? 6.398 -1.989 6.027 1 98.12 193 MET B C 1
ATOM 3339 O O . MET B 1 193 ? 5.656 -2.898 5.652 1 98.12 193 MET B O 1
ATOM 3343 N N . PHE B 1 194 ? 7.246 -2.131 7.051 1 98 194 PHE B N 1
ATOM 3344 C CA . PHE B 1 194 ? 7.383 -3.436 7.691 1 98 194 PHE B CA 1
ATOM 3345 C C . PHE B 1 194 ? 6.176 -3.732 8.57 1 98 194 PHE B C 1
ATOM 3347 O O . PHE B 1 194 ? 5.453 -4.707 8.344 1 98 194 PHE B O 1
ATOM 3354 N N . TRP B 1 195 ? 5.871 -2.877 9.531 1 97.69 195 TRP B N 1
ATOM 3355 C CA . TRP B 1 195 ? 4.789 -3.139 10.477 1 97.69 195 TRP B CA 1
ATOM 3356 C C . TRP B 1 195 ? 3.432 -2.912 9.82 1 97.69 195 TRP B C 1
ATOM 3358 O O . TRP B 1 195 ? 2.449 -3.572 10.172 1 97.69 195 TRP B O 1
ATOM 3368 N N . GLY B 1 196 ? 3.391 -1.959 8.883 1 97.94 196 GLY B N 1
ATOM 3369 C CA . GLY B 1 196 ? 2.154 -1.74 8.148 1 97.94 196 GLY B CA 1
ATOM 3370 C C . GLY B 1 196 ? 1.717 -2.949 7.34 1 97.94 196 GLY B C 1
ATOM 3371 O O . GLY B 1 196 ? 0.571 -3.391 7.449 1 97.94 196 GLY B O 1
ATOM 3372 N N . TYR B 1 197 ? 2.604 -3.49 6.613 1 97.62 197 TYR B N 1
ATOM 3373 C CA . TYR B 1 197 ? 2.256 -4.645 5.793 1 97.62 197 TYR B CA 1
ATOM 3374 C C . TYR B 1 197 ? 2.086 -5.891 6.656 1 97.62 197 TYR B C 1
ATOM 3376 O O . TYR B 1 197 ? 1.263 -6.758 6.348 1 97.62 197 TYR B O 1
ATOM 3384 N N . THR B 1 198 ? 2.895 -5.984 7.727 1 97.44 198 THR B N 1
ATOM 3385 C CA . THR B 1 198 ? 2.629 -7.047 8.688 1 97.44 198 THR B CA 1
ATOM 3386 C C . THR B 1 198 ? 1.189 -6.973 9.188 1 97.44 198 THR B C 1
ATOM 3388 O O . THR B 1 198 ? 0.478 -7.977 9.203 1 97.44 198 THR B O 1
ATOM 3391 N N . GLY B 1 199 ? 0.77 -5.777 9.586 1 97.38 199 GLY B N 1
ATOM 3392 C CA . GLY B 1 199 ? -0.6 -5.578 10.031 1 97.38 199 GLY B CA 1
ATOM 3393 C C . GLY B 1 199 ? -1.627 -5.891 8.961 1 97.38 199 GLY B C 1
ATOM 3394 O O . GLY B 1 199 ? -2.676 -6.469 9.25 1 97.38 199 GLY B O 1
ATOM 3395 N N . MET B 1 200 ? -1.352 -5.453 7.734 1 98.06 200 MET B N 1
ATOM 3396 C CA . MET B 1 200 ? -2.236 -5.742 6.605 1 98.06 200 MET B CA 1
ATOM 3397 C C . MET B 1 200 ? -2.43 -7.242 6.438 1 98.06 200 MET B C 1
ATOM 3399 O O . MET B 1 200 ? -3.561 -7.719 6.332 1 98.06 200 MET B O 1
ATOM 3403 N N . ILE B 1 201 ? -1.32 -7.988 6.434 1 98.06 201 ILE B N 1
ATOM 3404 C CA . ILE B 1 201 ? -1.362 -9.438 6.246 1 98.06 201 ILE B CA 1
ATOM 3405 C C . ILE B 1 201 ? -2.119 -10.086 7.402 1 98.06 201 ILE B C 1
ATOM 3407 O O . ILE B 1 201 ? -3.016 -10.898 7.188 1 98.06 201 ILE B O 1
ATOM 3411 N N . GLU B 1 202 ? -1.816 -9.672 8.633 1 97.44 202 GLU B N 1
ATOM 3412 C CA . GLU B 1 202 ? -2.502 -10.18 9.812 1 97.44 202 GLU B CA 1
ATOM 3413 C C . GLU B 1 202 ? -4.004 -9.922 9.734 1 97.44 202 GLU B C 1
ATOM 3415 O O . GLU B 1 202 ? -4.809 -10.82 10 1 97.44 202 GLU B O 1
ATOM 3420 N N . GLY B 1 203 ? -4.336 -8.695 9.43 1 97.38 203 GLY B N 1
ATOM 3421 C CA . GLY B 1 203 ? -5.734 -8.305 9.375 1 97.38 203 GLY B CA 1
ATOM 3422 C C . GLY B 1 203 ? -6.531 -9.078 8.344 1 97.38 203 GLY B C 1
ATOM 3423 O O . GLY B 1 203 ? -7.633 -9.555 8.633 1 97.38 203 GLY B O 1
ATOM 3424 N N . ILE B 1 204 ? -5.984 -9.219 7.172 1 98.38 204 ILE B N 1
ATOM 3425 C CA . ILE B 1 204 ? -6.664 -9.922 6.09 1 98.38 204 ILE B CA 1
ATOM 3426 C C . ILE B 1 204 ? -6.805 -11.406 6.445 1 98.38 204 ILE B C 1
ATOM 3428 O O . ILE B 1 204 ? -7.879 -11.984 6.297 1 98.38 204 ILE B O 1
ATOM 3432 N N . LEU B 1 205 ? -5.73 -12.031 6.945 1 98.19 205 LEU B N 1
ATOM 3433 C CA . LEU B 1 205 ? -5.75 -13.445 7.297 1 98.19 205 LEU B CA 1
ATOM 3434 C C . LEU B 1 205 ? -6.793 -13.727 8.367 1 98.19 205 LEU B C 1
ATOM 3436 O O . LEU B 1 205 ? -7.539 -14.703 8.273 1 98.19 205 LEU B O 1
ATOM 3440 N N . THR B 1 206 ? -6.77 -12.883 9.398 1 97.62 206 THR B N 1
ATOM 3441 C CA . THR B 1 206 ? -7.738 -13.055 10.477 1 97.62 206 THR B CA 1
ATOM 3442 C C . THR B 1 206 ? -9.164 -13.07 9.922 1 97.62 206 THR B C 1
ATOM 3444 O O . THR B 1 206 ? -9.961 -13.938 10.289 1 97.62 206 THR B O 1
ATOM 3447 N N . ARG B 1 207 ? -9.453 -12.18 9.062 1 98 207 ARG B N 1
ATOM 3448 C CA . ARG B 1 207 ? -10.797 -12.047 8.516 1 98 207 ARG B CA 1
ATOM 3449 C C . ARG B 1 207 ? -11.109 -13.18 7.547 1 98 207 ARG B C 1
ATOM 3451 O O . ARG B 1 207 ? -12.242 -13.68 7.516 1 98 207 ARG B O 1
ATOM 3458 N N . ILE B 1 208 ? -10.133 -13.586 6.727 1 98.62 208 ILE B N 1
ATOM 3459 C CA . ILE B 1 208 ? -10.32 -14.727 5.828 1 98.62 208 ILE B CA 1
ATOM 3460 C C . ILE B 1 208 ? -10.625 -15.977 6.641 1 98.62 208 ILE B C 1
ATOM 3462 O O . ILE B 1 208 ? -11.555 -16.719 6.316 1 98.62 208 ILE B O 1
ATOM 3466 N N . LYS B 1 209 ? -9.828 -16.234 7.691 1 98.12 209 LYS B N 1
ATOM 3467 C CA . LYS B 1 209 ? -10.008 -17.422 8.523 1 98.12 209 LYS B CA 1
ATOM 3468 C C . LYS B 1 209 ? -11.398 -17.438 9.148 1 98.12 209 LYS B C 1
ATOM 3470 O O . LYS B 1 209 ? -12.047 -18.484 9.195 1 98.12 209 LYS B O 1
ATOM 3475 N N . ALA B 1 210 ? -11.828 -16.297 9.633 1 97.56 210 ALA B N 1
ATOM 3476 C CA . ALA B 1 210 ? -13.141 -16.203 10.25 1 97.56 210 ALA B CA 1
ATOM 3477 C C . ALA B 1 210 ? -14.242 -16.547 9.25 1 97.56 210 ALA B C 1
ATOM 3479 O O . ALA B 1 210 ? -15.266 -17.141 9.625 1 97.56 210 ALA B O 1
ATOM 3480 N N . GLU B 1 211 ? -14.047 -16.141 7.988 1 97.56 211 GLU B N 1
ATOM 3481 C CA . GLU B 1 211 ? -15.039 -16.391 6.945 1 97.56 211 GLU B CA 1
ATOM 3482 C C . GLU B 1 211 ? -14.945 -17.828 6.441 1 97.56 211 GLU B C 1
ATOM 3484 O O . GLU B 1 211 ? -15.969 -18.484 6.234 1 97.56 211 GLU B O 1
ATOM 3489 N N . LEU B 1 212 ? -13.781 -18.328 6.305 1 97.06 212 LEU B N 1
ATOM 3490 C CA . LEU B 1 212 ? -13.516 -19.625 5.676 1 97.06 212 LEU B CA 1
ATOM 3491 C C . LEU B 1 212 ? -13.781 -20.766 6.645 1 97.06 212 LEU B C 1
ATOM 3493 O O . LEU B 1 212 ? -14.25 -21.828 6.242 1 97.06 212 LEU B O 1
ATOM 3497 N N . SER B 1 213 ? -13.492 -20.594 7.859 1 96.5 213 SER B N 1
ATOM 3498 C CA . SER B 1 213 ? -13.648 -21.562 8.938 1 96.5 213 SER B CA 1
ATOM 3499 C C . SER B 1 213 ? -14.117 -20.891 10.227 1 96.5 213 SER B C 1
ATOM 3501 O O . SER B 1 213 ? -13.344 -20.75 11.172 1 96.5 213 SER B O 1
ATOM 3503 N N . PRO B 1 214 ? -15.359 -20.609 10.32 1 94.56 214 PRO B N 1
ATOM 3504 C CA . PRO B 1 214 ? -15.898 -19.797 11.406 1 94.56 214 PRO B CA 1
ATOM 3505 C C . PRO B 1 214 ? -15.664 -20.406 12.789 1 94.56 214 PRO B C 1
ATOM 3507 O O . PRO B 1 214 ? -15.5 -19.672 13.766 1 94.56 214 PRO B O 1
ATOM 3510 N N . THR B 1 215 ? -15.562 -21.703 12.859 1 95.25 215 THR B N 1
ATOM 3511 C CA . THR B 1 215 ? -15.398 -22.328 14.156 1 95.25 215 THR B CA 1
ATOM 3512 C C . THR B 1 215 ? -13.93 -22.641 14.422 1 95.25 215 THR B C 1
ATOM 3514 O O . THR B 1 215 ? -13.562 -23.047 15.531 1 95.25 215 THR B O 1
ATOM 3517 N N . GLY B 1 216 ? -13.133 -22.438 13.375 1 94 216 GLY B N 1
ATOM 3518 C CA . GLY B 1 216 ? -11.727 -22.781 13.484 1 94 216 GLY B CA 1
ATOM 3519 C C . GLY B 1 216 ? -11.438 -24.25 13.219 1 94 216 GLY B C 1
ATOM 3520 O O . GLY B 1 216 ? -10.289 -24.688 13.289 1 94 216 GLY B O 1
ATOM 3521 N N . ASP B 1 217 ? -12.555 -24.953 12.938 1 92.94 217 ASP B N 1
ATOM 3522 C CA . ASP B 1 217 ? -12.453 -26.375 12.617 1 92.94 217 ASP B CA 1
ATOM 3523 C C . ASP B 1 217 ? -13.117 -26.688 11.281 1 92.94 217 ASP B C 1
ATOM 3525 O O . ASP B 1 217 ? -14.328 -26.5 11.125 1 92.94 217 ASP B O 1
ATOM 3529 N N . PRO B 1 218 ? -12.344 -27.25 10.359 1 94.56 218 PRO B N 1
ATOM 3530 C CA . PRO B 1 218 ? -10.906 -27.5 10.391 1 94.56 218 PRO B CA 1
ATOM 3531 C C . PRO B 1 218 ? -10.078 -26.219 10.391 1 94.56 218 PRO B C 1
ATOM 3533 O O . PRO B 1 218 ? -10.578 -25.156 9.992 1 94.56 218 PRO B O 1
ATOM 3536 N N . PRO B 1 219 ? -8.812 -26.312 10.914 1 96.31 219 PRO B N 1
ATOM 3537 C CA . PRO B 1 219 ? -7.934 -25.141 10.867 1 96.31 219 PRO B CA 1
ATOM 3538 C C . PRO B 1 219 ? -7.531 -24.766 9.438 1 96.31 219 PRO B C 1
ATOM 3540 O O . PRO B 1 219 ? -7.445 -25.641 8.57 1 96.31 219 PRO B O 1
ATOM 3543 N N . VAL B 1 220 ? -7.297 -23.5 9.227 1 98.12 220 VAL B N 1
ATOM 3544 C CA . VAL B 1 220 ? -6.883 -23 7.918 1 98.12 220 VAL B CA 1
ATOM 3545 C C . VAL B 1 220 ? -5.359 -23 7.824 1 98.12 220 VAL B C 1
ATOM 3547 O O . VAL B 1 220 ? -4.672 -22.422 8.664 1 98.12 220 VAL B O 1
ATOM 3550 N N . THR B 1 221 ? -4.824 -23.703 6.879 1 98.19 221 THR B N 1
ATOM 3551 C CA . THR B 1 221 ? -3.383 -23.734 6.648 1 98.19 221 THR B CA 1
ATOM 3552 C C . THR B 1 221 ? -2.949 -22.531 5.805 1 98.19 221 THR B C 1
ATOM 3554 O O . THR B 1 221 ? -3.537 -22.266 4.754 1 98.19 221 THR B O 1
ATOM 3557 N N . VAL B 1 222 ? -1.948 -21.781 6.262 1 98.38 222 VAL B N 1
ATOM 3558 C CA . VAL B 1 222 ? -1.479 -20.609 5.547 1 98.38 222 VAL B CA 1
ATOM 3559 C C . VAL B 1 222 ? -0.104 -20.875 4.941 1 98.38 222 VAL B C 1
ATOM 3561 O O . VAL B 1 222 ? 0.844 -21.203 5.66 1 98.38 222 VAL B O 1
ATOM 3564 N N . ILE B 1 223 ? -0.017 -20.75 3.627 1 98.12 223 ILE B N 1
ATOM 3565 C CA . ILE B 1 223 ? 1.23 -20.969 2.904 1 98.12 223 ILE B CA 1
ATOM 3566 C C . ILE B 1 223 ? 1.723 -19.656 2.301 1 98.12 223 ILE B C 1
ATOM 3568 O O . ILE B 1 223 ? 0.951 -18.922 1.678 1 98.12 223 ILE B O 1
ATOM 3572 N N . GLY B 1 224 ? 2.984 -19.344 2.521 1 97.25 224 GLY B N 1
ATOM 3573 C CA . GLY B 1 224 ? 3.586 -18.156 1.933 1 97.25 224 GLY B CA 1
ATOM 3574 C C . GLY B 1 224 ? 4.5 -18.469 0.763 1 97.25 224 GLY B C 1
ATOM 3575 O O . GLY B 1 224 ? 5.246 -19.453 0.796 1 97.25 224 GLY B O 1
ATOM 3576 N N . THR B 1 225 ? 4.371 -17.688 -0.224 1 96.12 225 THR B N 1
ATOM 3577 C CA . THR B 1 225 ? 5.277 -17.734 -1.365 1 96.12 225 THR B CA 1
ATOM 3578 C C . THR B 1 225 ? 5.566 -16.328 -1.89 1 96.12 225 THR B C 1
ATOM 3580 O O . THR B 1 225 ? 5.191 -15.344 -1.261 1 96.12 225 THR B O 1
ATOM 3583 N N . GLY B 1 226 ? 6.328 -16.219 -2.938 1 92.94 226 GLY B N 1
ATOM 3584 C CA . GLY B 1 226 ? 6.688 -14.914 -3.479 1 92.94 226 GLY B CA 1
ATOM 3585 C C . GLY B 1 226 ? 8.008 -14.391 -2.941 1 92.94 226 GLY B C 1
ATOM 3586 O O . GLY B 1 226 ? 8.516 -14.891 -1.937 1 92.94 226 GLY B O 1
ATOM 3587 N N . GLY B 1 227 ? 8.523 -13.375 -3.537 1 89.19 227 GLY B N 1
ATOM 3588 C CA . GLY B 1 227 ? 9.867 -12.891 -3.295 1 89.19 227 GLY B CA 1
ATOM 3589 C C . GLY B 1 227 ? 10.031 -12.25 -1.93 1 89.19 227 GLY B C 1
ATOM 3590 O O . GLY B 1 227 ? 11.133 -12.234 -1.372 1 89.19 227 GLY B O 1
ATOM 3591 N N . LEU B 1 228 ? 8.953 -11.742 -1.327 1 91.69 228 LEU B N 1
ATOM 3592 C CA . LEU B 1 228 ? 9.102 -10.938 -0.12 1 91.69 228 LEU B CA 1
ATOM 3593 C C . LEU B 1 228 ? 8.484 -11.641 1.084 1 91.69 228 LEU B C 1
ATOM 3595 O O . LEU B 1 228 ? 8.453 -11.086 2.184 1 91.69 228 LEU B O 1
ATOM 3599 N N . VAL B 1 229 ? 8.023 -12.812 0.918 1 94.19 229 VAL B N 1
ATOM 3600 C CA . VAL B 1 229 ? 7.273 -13.484 1.98 1 94.19 229 VAL B CA 1
ATOM 3601 C C . VAL B 1 229 ? 8.18 -13.703 3.189 1 94.19 229 VAL B C 1
ATOM 3603 O O . VAL B 1 229 ? 7.727 -13.609 4.336 1 94.19 229 VAL B O 1
ATOM 3606 N N . ARG B 1 230 ? 9.398 -13.945 2.967 1 93.56 230 ARG B N 1
ATOM 3607 C CA . ARG B 1 230 ? 10.312 -14.242 4.066 1 93.56 230 ARG B CA 1
ATOM 3608 C C . ARG B 1 230 ? 10.516 -13.023 4.957 1 93.56 230 ARG B C 1
ATOM 3610 O O . ARG B 1 230 ? 10.688 -13.148 6.168 1 93.56 230 ARG B O 1
ATOM 3617 N N . LEU B 1 231 ? 10.516 -11.883 4.371 1 94 231 LEU B N 1
ATOM 3618 C CA . LEU B 1 231 ? 10.688 -10.641 5.113 1 94 231 LEU B CA 1
ATOM 3619 C C . LEU B 1 231 ? 9.625 -10.5 6.199 1 94 231 LEU B C 1
ATOM 3621 O O . LEU B 1 231 ? 9.922 -10.031 7.301 1 94 231 LEU B O 1
ATOM 3625 N N . PHE B 1 232 ? 8.438 -10.953 5.898 1 95 232 PHE B N 1
ATOM 3626 C CA . PHE B 1 232 ? 7.324 -10.727 6.809 1 95 232 PHE B CA 1
ATOM 3627 C C . PHE B 1 232 ? 7.027 -11.977 7.629 1 95 232 PHE B C 1
ATOM 3629 O O . PHE B 1 232 ? 6.508 -11.883 8.742 1 95 232 PHE B O 1
ATOM 3636 N N . ALA B 1 233 ? 7.258 -13.117 7.035 1 90.38 233 ALA B N 1
ATOM 3637 C CA . ALA B 1 233 ? 6.801 -14.367 7.629 1 90.38 233 ALA B CA 1
ATOM 3638 C C . ALA B 1 233 ? 7.906 -15.016 8.453 1 90.38 233 ALA B C 1
ATOM 3640 O O . ALA B 1 233 ? 7.633 -15.805 9.367 1 90.38 233 ALA B O 1
ATOM 3641 N N . GLU B 1 234 ? 9.094 -14.75 8.078 1 81.44 234 GLU B N 1
ATOM 3642 C CA . GLU B 1 234 ? 10.164 -15.445 8.797 1 81.44 234 GLU B CA 1
ATOM 3643 C C . GLU B 1 234 ? 10.164 -15.07 10.273 1 81.44 234 GLU B C 1
ATOM 3645 O O . GLU B 1 234 ? 10.172 -13.883 10.625 1 81.44 234 GLU B O 1
ATOM 3650 N N . GLY B 1 235 ? 10.102 -16.109 11.109 1 72 235 GLY B N 1
ATOM 3651 C CA . GLY B 1 235 ? 10.102 -15.898 12.547 1 72 235 GLY B CA 1
ATOM 3652 C C . GLY B 1 235 ? 8.758 -15.422 13.078 1 72 235 GLY B C 1
ATOM 3653 O O . GLY B 1 235 ? 8.672 -14.922 14.203 1 72 235 GLY B O 1
ATOM 3654 N N . SER B 1 236 ? 7.734 -15.438 12.188 1 81.44 236 SER B N 1
ATOM 3655 C CA . SER B 1 236 ? 6.41 -15 12.609 1 81.44 236 SER B CA 1
ATOM 3656 C C . SER B 1 236 ? 5.398 -16.141 12.539 1 81.44 236 SER B C 1
ATOM 3658 O O . SER B 1 236 ? 5.723 -17.234 12.078 1 81.44 236 SER B O 1
ATOM 3660 N N . SER B 1 237 ? 4.355 -15.922 13.156 1 87.38 237 SER B N 1
ATOM 3661 C CA . SER B 1 237 ? 3.289 -16.906 13.164 1 87.38 237 SER B CA 1
ATOM 3662 C C . SER B 1 237 ? 2.279 -16.641 12.047 1 87.38 237 SER B C 1
ATOM 3664 O O . SER B 1 237 ? 1.178 -17.203 12.055 1 87.38 237 SER B O 1
ATOM 3666 N N . LEU B 1 238 ? 2.709 -15.859 11.102 1 91.06 238 LEU B N 1
ATOM 3667 C CA . LEU B 1 238 ? 1.774 -15.422 10.07 1 91.06 238 LEU B CA 1
ATOM 3668 C C . LEU B 1 238 ? 1.472 -16.562 9.094 1 91.06 238 LEU B C 1
ATOM 3670 O O . LEU B 1 238 ? 0.347 -16.672 8.609 1 91.06 238 LEU B O 1
ATOM 3674 N N . VAL B 1 239 ? 2.549 -17.391 8.859 1 95.69 239 VAL B N 1
ATOM 3675 C CA . VAL B 1 239 ? 2.369 -18.469 7.895 1 95.69 239 VAL B CA 1
ATOM 3676 C C . VAL B 1 239 ? 2.742 -19.797 8.531 1 95.69 239 VAL B C 1
ATOM 3678 O O . VAL B 1 239 ? 3.568 -19.844 9.445 1 95.69 239 VAL B O 1
ATOM 3681 N N . ASP B 1 240 ? 2.111 -20.859 8.055 1 96.56 240 ASP B N 1
ATOM 3682 C CA . ASP B 1 240 ? 2.404 -22.219 8.523 1 96.56 240 ASP B CA 1
ATOM 3683 C C . ASP B 1 240 ? 3.576 -22.812 7.75 1 96.56 240 ASP B C 1
ATOM 3685 O O . ASP B 1 240 ? 4.281 -23.688 8.266 1 96.56 240 ASP B O 1
ATOM 3689 N N . ALA B 1 241 ? 3.811 -22.391 6.547 1 95.94 241 ALA B N 1
ATOM 3690 C CA . ALA B 1 241 ? 4.91 -22.859 5.707 1 95.94 241 ALA B CA 1
ATOM 3691 C C . ALA B 1 241 ? 5.27 -21.828 4.645 1 95.94 241 ALA B C 1
ATOM 3693 O O . ALA B 1 241 ? 4.406 -21.078 4.188 1 95.94 241 ALA B O 1
ATOM 3694 N N . ILE B 1 242 ? 6.52 -21.781 4.316 1 96.44 242 ILE B N 1
ATOM 3695 C CA . ILE B 1 242 ? 7.004 -21 3.172 1 96.44 242 ILE B CA 1
ATOM 3696 C C . ILE B 1 242 ? 7.395 -21.953 2.041 1 96.44 242 ILE B C 1
ATOM 3698 O O . ILE B 1 242 ? 8.18 -22.891 2.246 1 96.44 242 ILE B O 1
ATOM 3702 N N . ASP B 1 243 ? 6.762 -21.812 0.926 1 95.94 243 ASP B N 1
ATOM 3703 C CA . ASP B 1 243 ? 6.969 -22.688 -0.217 1 95.94 243 ASP B CA 1
ATOM 3704 C C . ASP B 1 243 ? 7.297 -21.891 -1.477 1 95.94 243 ASP B C 1
ATOM 3706 O O . ASP B 1 243 ? 6.402 -21.547 -2.248 1 95.94 243 ASP B O 1
ATOM 3710 N N . ALA B 1 244 ? 8.57 -21.688 -1.792 1 93.06 244 ALA B N 1
ATOM 3711 C CA . ALA B 1 244 ? 9.039 -20.812 -2.873 1 93.06 244 ALA B CA 1
ATOM 3712 C C . ALA B 1 244 ? 8.828 -21.484 -4.234 1 93.06 244 ALA B C 1
ATOM 3714 O O . ALA B 1 244 ? 8.844 -20.797 -5.266 1 93.06 244 ALA B O 1
ATOM 3715 N N . ASP B 1 245 ? 8.562 -22.75 -4.332 1 94.06 245 ASP B N 1
ATOM 3716 C CA . ASP B 1 245 ? 8.484 -23.484 -5.594 1 94.06 245 ASP B CA 1
ATOM 3717 C C . ASP B 1 245 ? 7.035 -23.766 -5.984 1 94.06 245 ASP B C 1
ATOM 3719 O O . ASP B 1 245 ? 6.777 -24.547 -6.898 1 94.06 245 ASP B O 1
ATOM 3723 N N . LEU B 1 246 ? 6.145 -23.125 -5.316 1 96.56 246 LEU B N 1
ATOM 3724 C CA . LEU B 1 246 ? 4.73 -23.438 -5.461 1 96.56 246 LEU B CA 1
ATOM 3725 C C . LEU B 1 246 ? 4.293 -23.328 -6.918 1 96.56 246 LEU B C 1
ATOM 3727 O O . LEU B 1 246 ? 3.701 -24.266 -7.461 1 96.56 246 LEU B O 1
ATOM 3731 N N . THR B 1 247 ? 4.621 -22.234 -7.566 1 96.94 247 THR B N 1
ATOM 3732 C CA . THR B 1 247 ? 4.129 -21.969 -8.914 1 96.94 247 THR B CA 1
ATOM 3733 C C . THR B 1 247 ? 4.715 -22.969 -9.914 1 96.94 247 THR B C 1
ATOM 3735 O O . THR B 1 247 ? 3.98 -23.578 -10.695 1 96.94 247 THR B O 1
ATOM 3738 N N . LEU B 1 248 ? 6.039 -23.188 -9.867 1 97.81 248 LEU B N 1
ATOM 3739 C CA . LEU B 1 248 ? 6.684 -24.094 -10.805 1 97.81 248 LEU B CA 1
ATOM 3740 C C . LEU B 1 248 ? 6.223 -25.531 -10.586 1 97.81 248 LEU B C 1
ATOM 3742 O O . LEU B 1 248 ? 5.988 -26.266 -11.547 1 97.81 248 LEU B O 1
ATOM 3746 N N . ARG B 1 249 ? 6.098 -25.891 -9.352 1 97.62 249 ARG B N 1
ATOM 3747 C CA . ARG B 1 249 ? 5.574 -27.219 -9.055 1 97.62 249 ARG B CA 1
ATOM 3748 C C . ARG B 1 249 ? 4.137 -27.375 -9.547 1 97.62 249 ARG B C 1
ATOM 3750 O O . ARG B 1 249 ? 3.756 -28.422 -10.062 1 97.62 249 ARG B O 1
ATOM 3757 N N . GLY B 1 250 ? 3.355 -26.328 -9.352 1 98.44 250 GLY B N 1
ATOM 3758 C CA . GLY B 1 250 ? 1.992 -26.344 -9.859 1 98.44 250 GLY B CA 1
ATOM 3759 C C . GLY B 1 250 ? 1.916 -26.547 -11.359 1 98.44 250 GLY B C 1
ATOM 3760 O O . GLY B 1 250 ? 1.073 -27.312 -11.844 1 98.44 250 GLY B O 1
ATOM 3761 N N . LEU B 1 251 ? 2.77 -25.891 -12.086 1 98.56 251 LEU B N 1
ATOM 3762 C CA . LEU B 1 251 ? 2.816 -26.047 -13.539 1 98.56 251 LEU B CA 1
ATOM 3763 C C . LEU B 1 251 ? 3.141 -27.5 -13.914 1 98.56 251 LEU B C 1
ATOM 3765 O O . LEU B 1 251 ? 2.492 -28.078 -14.789 1 98.56 251 LEU B O 1
ATOM 3769 N N . ARG B 1 252 ? 4.117 -28.047 -13.273 1 98.06 252 ARG B N 1
ATOM 3770 C CA . ARG B 1 252 ? 4.484 -29.438 -13.531 1 98.06 252 ARG B CA 1
ATOM 3771 C C . ARG B 1 252 ? 3.311 -30.375 -13.258 1 98.06 252 ARG B C 1
ATOM 3773 O O . ARG B 1 252 ? 3.016 -31.266 -14.062 1 98.06 252 ARG B O 1
ATOM 3780 N N . LEU B 1 253 ? 2.625 -30.172 -12.148 1 97.81 253 LEU B N 1
ATOM 3781 C CA . LEU B 1 253 ? 1.505 -31.016 -11.758 1 97.81 253 LEU B CA 1
ATOM 3782 C C . LEU B 1 253 ? 0.369 -30.922 -12.773 1 97.81 253 LEU B C 1
ATOM 3784 O O . LEU B 1 253 ? -0.242 -31.938 -13.125 1 97.81 253 LEU B O 1
ATOM 3788 N N . ILE B 1 254 ? 0.078 -29.719 -13.188 1 97.94 254 ILE B N 1
ATOM 3789 C CA . ILE B 1 254 ? -0.987 -29.516 -14.164 1 97.94 254 ILE B CA 1
ATOM 3790 C C . ILE B 1 254 ? -0.631 -30.219 -15.477 1 97.94 254 ILE B C 1
ATOM 3792 O O . ILE B 1 254 ? -1.476 -30.891 -16.078 1 97.94 254 ILE B O 1
ATOM 3796 N N . HIS B 1 255 ? 0.61 -30.078 -15.914 1 98.06 255 HIS B N 1
ATOM 3797 C CA . HIS B 1 255 ? 1.039 -30.75 -17.141 1 98.06 255 HIS B CA 1
ATOM 3798 C C . HIS B 1 255 ? 0.889 -32.25 -17.031 1 98.06 255 HIS B C 1
ATOM 3800 O O . HIS B 1 255 ? 0.374 -32.906 -17.938 1 98.06 255 HIS B O 1
ATOM 3806 N N . GLN B 1 256 ? 1.323 -32.812 -15.945 1 96.88 256 GLN B N 1
ATOM 3807 C CA . GLN B 1 256 ? 1.254 -34.25 -15.711 1 96.88 256 GLN B CA 1
ATOM 3808 C C . GLN B 1 256 ? -0.188 -34.75 -15.758 1 96.88 256 GLN B C 1
ATOM 3810 O O . GLN B 1 256 ? -0.471 -35.781 -16.344 1 96.88 256 GLN B O 1
ATOM 3815 N N . ARG B 1 257 ? -1.042 -34 -15.203 1 95.88 257 ARG B N 1
ATOM 3816 C CA . ARG B 1 257 ? -2.457 -34.344 -15.156 1 95.88 257 ARG B CA 1
ATOM 3817 C C . ARG B 1 257 ? -3.061 -34.406 -16.547 1 95.88 257 ARG B C 1
ATOM 3819 O O . ARG B 1 257 ? -3.934 -35.219 -16.828 1 95.88 257 ARG B O 1
ATOM 3826 N N . ASN B 1 258 ? -2.615 -33.531 -17.391 1 96.25 258 ASN B N 1
ATOM 3827 C CA . ASN B 1 258 ? -3.203 -33.406 -18.734 1 96.25 258 ASN B CA 1
ATOM 3828 C C . ASN B 1 258 ? -2.453 -34.25 -19.75 1 96.25 258 ASN B C 1
ATOM 3830 O O . ASN B 1 258 ? -2.953 -34.469 -20.859 1 96.25 258 ASN B O 1
ATOM 3834 N N . ALA B 1 259 ? -1.204 -34.656 -19.547 1 88.06 259 ALA B N 1
ATOM 3835 C CA . ALA B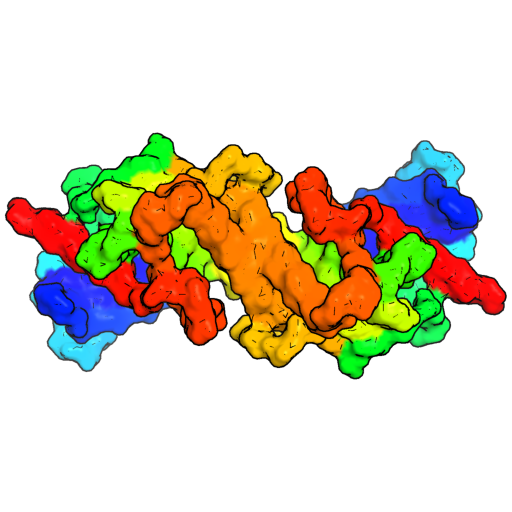 1 259 ? -0.438 -35.531 -20.438 1 88.06 259 ALA B CA 1
ATOM 3836 C C . ALA B 1 259 ? -0.899 -36.969 -20.312 1 88.06 259 ALA B C 1
ATOM 3838 O O . ALA B 1 259 ? -0.792 -37.75 -21.266 1 88.06 259 ALA B O 1
ATOM 3839 N N . ALA B 1 260 ? -1.271 -37.531 -19.125 1 69.56 260 ALA B N 1
ATOM 3840 C CA . ALA B 1 260 ? -1.729 -38.906 -18.906 1 69.56 260 ALA B CA 1
ATOM 3841 C C . ALA B 1 260 ? -3.01 -39.188 -19.688 1 69.56 260 ALA B C 1
ATOM 3843 O O . ALA B 1 260 ? -3.408 -40.344 -19.859 1 69.56 260 ALA B O 1
ATOM 3844 N N . ARG B 1 261 ? -3.516 -38.375 -20.562 1 53.38 261 ARG B N 1
ATOM 3845 C CA . ARG B 1 261 ? -4.672 -38.719 -21.391 1 53.38 261 ARG B CA 1
ATOM 3846 C C . ARG B 1 261 ? -4.25 -39.031 -22.812 1 53.38 261 ARG B C 1
ATOM 3848 O O . ARG B 1 261 ? -3.312 -38.438 -23.344 1 53.38 261 ARG B O 1
#